Protein AF-A0AA38BSB8-F1 (afdb_monomer_lite)

Sequence (686 aa):
DFHLDKDTESAFSRFQSGINLLKQDKKLFKGLFYIAIKDVDTSDVEDLIQEFNDKISQICSKSQDNFILKMYGGKVEIAAMAPYNRSDYYRESLRELAETVEDRIDSCYDNGSTFLRDLKLIIAQIAAKDWTSIDSKRVAVIVDILRRNLMCGVHMGCLSANANEELQVFVNFDTQEEIPDFPVVVEDLSCDIKDSGLYLTPTNDSSISVTIRDVLSQIRSRLEMVLPRKGTNGEVWHSIFENLLEALSDRRHDRVQQWISSNTMDFRDNDEVQRLQLEANVVLGKVKQGLSVCGCKCSVCFWRCVLEKGHRDDHSCMGSHSCAESCSYCAQEREGLNICKDLAGHEGSHDCKEKNHTCRKTCHLFEMSSNCNELCSLRPEHPGQHKCNSPQHTCKTKCSLPSCNNPCAVPIESDHTKHQCHERYCPIRCTINGCSRTCGVKDHFHDWNPDAEHLCGNEHACPNECEMPGICEIFTELVRQTRVFQGQRGSFESGSMQSSDISPTMAKFSNHNSRLGCVYEAILRFIQARLRTVSDDSVSVVLFDDTATMAVEMGDMEEGVVDRLLQHYPCGGTTYSAGLDGAEKILMKGARHHTVDVKKPVVVFLSDGGNNGGGDPLYYVDKMKRQEPRMTLHTIMFGRDPTMHILVEMAKKGGGTFEQTLDEIQLARSFENLAESLKPKVAALM

Secondary structure (DSSP, 8-state):
--PPPHHHHHHHHHHHHHGGGS---TTS----EEEEE-S--TTTHHHHHHHHHHHHHHHHHT-TT-HHHHHHTT-EEEEEPPPTTSHHIIIIIHHHHHHHHHHH-----SSHHHHHHHHHHHHHHHHHT--S-HHHHHHHHHHHHHHHHHHHHHHHSSBPP-TT-PPBPPB-TTT-PBPP-PPEEETTEEE---STT---S-EE-SS-EE-HHHHHHHHHHHHHHHS---TTTHHHHHHHHHHHHHHHHHHHHHHHHHHHHHHSGGGTT-HHHHHHHHHHHHHHHHHHHHS-B--PBPSSSSSBP-SBTT--SPP---S-SB--SBPHHHHHHT---PBP-SBTT--S----SSSS-S--PBPTTTTTBTT--SB--SPTT-SS----S-SSPBB-SBPSSTT--PBP-SBTTS--SS---S--S--SBPSSTT--PBP--S-TTGGGSTT-----SS----SS--SSTT------PPPP---PEEETTEEE-PPPTT-SSS--SSGGGTT--SHHHHHHHHHHHHHHHHHTS----EEEEEEESSSEEEEEEEEES-TTHHHHHTT----S---HHHHHHHHHHHHHHHTT---SS-PPPEEEEEESS---SSS-HHHHHHHHHHH-TT-EEEEEEES--TTHHHHHHHHHHHTS-EEEE-SHHHHHHHHHHHHHHTS-------

Organism: Taxus chinensis (NCBI:txid29808)

Structure (mmCIF, N/CA/C/O backbone):
data_AF-A0AA38BSB8-F1
#
_entry.id   AF-A0AA38BSB8-F1
#
loop_
_atom_site.group_PDB
_atom_site.id
_atom_site.type_symbol
_atom_site.label_atom_id
_atom_site.label_alt_id
_atom_site.label_comp_id
_atom_site.label_asym_id
_atom_site.label_entity_id
_atom_site.label_seq_id
_atom_site.pdbx_PDB_ins_code
_atom_site.Cartn_x
_atom_site.Cartn_y
_atom_site.Cartn_z
_atom_site.occupancy
_atom_site.B_iso_or_equiv
_atom_site.auth_seq_id
_atom_site.auth_comp_id
_atom_site.auth_asym_id
_atom_site.auth_atom_id
_atom_site.pdbx_PDB_model_num
ATOM 1 N N . ASP A 1 1 ? -23.434 -7.530 61.479 1.00 38.84 1 ASP A N 1
ATOM 2 C CA . ASP A 1 1 ? -23.863 -6.737 60.315 1.00 38.84 1 ASP A CA 1
ATOM 3 C C . ASP A 1 1 ? -22.742 -5.828 59.865 1.00 38.84 1 ASP A C 1
ATOM 5 O O . ASP A 1 1 ? -22.549 -4.761 60.426 1.00 38.84 1 ASP A O 1
ATOM 9 N N . PHE A 1 2 ? -21.944 -6.306 58.914 1.00 45.25 2 PHE A N 1
ATOM 10 C CA . PHE A 1 2 ? -20.792 -5.578 58.385 1.00 45.25 2 PHE A CA 1
ATOM 11 C C . PHE A 1 2 ? -21.169 -4.993 57.026 1.00 45.25 2 PHE A C 1
ATOM 13 O O . PHE A 1 2 ? -20.999 -5.642 55.998 1.00 45.25 2 PHE A O 1
ATOM 20 N N . HIS A 1 3 ? -21.737 -3.788 57.037 1.00 52.62 3 HIS A N 1
ATOM 21 C CA . HIS A 1 3 ? -22.022 -3.022 55.826 1.00 52.62 3 HIS A CA 1
ATOM 22 C C . HIS A 1 3 ? -20.972 -1.923 55.672 1.00 52.62 3 HIS A C 1
ATOM 24 O O . HIS A 1 3 ? -20.710 -1.172 56.612 1.00 52.62 3 HIS A O 1
ATOM 30 N N . LEU A 1 4 ? -20.370 -1.834 54.485 1.00 63.47 4 LEU A N 1
ATOM 31 C CA . LEU A 1 4 ? -19.742 -0.590 54.052 1.00 63.47 4 LEU A CA 1
ATOM 32 C C . LEU A 1 4 ? -20.839 0.480 53.997 1.00 63.47 4 LEU A C 1
ATOM 34 O O . LEU A 1 4 ? -22.018 0.162 53.811 1.00 63.47 4 LEU A O 1
ATOM 38 N N . ASP A 1 5 ? -20.485 1.748 54.187 1.00 73.12 5 ASP A N 1
ATOM 39 C CA . ASP A 1 5 ? -21.481 2.793 53.998 1.00 73.12 5 ASP A CA 1
ATOM 40 C C . ASP A 1 5 ? -22.000 2.754 52.544 1.00 73.12 5 ASP A C 1
ATOM 42 O O . ASP A 1 5 ? -21.312 2.320 51.610 1.00 73.12 5 ASP A O 1
ATOM 46 N N . LYS A 1 6 ? -23.247 3.193 52.352 1.00 74.25 6 LYS A N 1
ATOM 47 C CA . LYS A 1 6 ? -23.920 3.120 51.048 1.00 74.25 6 LYS A CA 1
ATOM 48 C C . LYS A 1 6 ? -23.171 3.859 49.939 1.00 74.25 6 LYS A C 1
ATOM 50 O O . LYS A 1 6 ? -23.316 3.474 48.776 1.00 74.25 6 LYS A O 1
ATOM 55 N N . ASP A 1 7 ? -22.409 4.900 50.261 1.00 76.25 7 ASP A N 1
ATOM 56 C CA . ASP A 1 7 ? -21.682 5.676 49.261 1.00 76.25 7 ASP A CA 1
ATOM 57 C C . ASP A 1 7 ? -20.455 4.904 48.772 1.00 76.25 7 ASP A C 1
ATOM 59 O O . ASP A 1 7 ? -20.228 4.835 47.559 1.00 76.25 7 ASP A O 1
ATOM 63 N N . THR A 1 8 ? -19.736 4.229 49.673 1.00 73.88 8 THR A N 1
ATOM 64 C CA . THR A 1 8 ? -18.631 3.330 49.303 1.00 73.88 8 THR A CA 1
ATOM 65 C C . THR A 1 8 ? -19.121 2.143 48.466 1.00 73.88 8 THR A C 1
ATOM 67 O O . THR A 1 8 ? -18.547 1.852 47.412 1.00 73.88 8 THR A O 1
ATOM 70 N N . GLU A 1 9 ? -20.229 1.497 48.852 1.00 74.44 9 GLU A N 1
ATOM 71 C CA . GLU A 1 9 ? -20.826 0.409 48.055 1.00 74.44 9 GLU A CA 1
ATOM 72 C C . GLU A 1 9 ? -21.272 0.893 46.663 1.00 74.44 9 GLU A C 1
ATOM 74 O O . GLU A 1 9 ? -21.042 0.223 45.649 1.00 74.44 9 GLU A O 1
ATOM 79 N N . SER A 1 10 ? -21.867 2.087 46.592 1.00 76.88 10 SER A N 1
ATOM 80 C CA . SER A 1 10 ? -22.278 2.731 45.341 1.00 76.88 10 SER A CA 1
ATOM 81 C C . SER A 1 10 ? -21.080 3.049 44.439 1.00 76.88 10 SER A C 1
ATOM 83 O O . SER A 1 10 ? -21.132 2.788 43.233 1.00 76.88 10 SER A O 1
ATOM 85 N N . ALA A 1 11 ? -19.978 3.555 44.999 1.00 80.62 11 ALA A N 1
ATOM 86 C CA . ALA A 1 11 ? -18.750 3.830 44.257 1.00 80.62 11 ALA A CA 1
ATOM 87 C C . ALA A 1 11 ? -18.146 2.548 43.663 1.00 80.62 11 ALA A C 1
ATOM 89 O O . ALA A 1 11 ? -17.854 2.501 42.466 1.00 80.62 11 ALA A O 1
ATOM 90 N N . PHE A 1 12 ? -18.038 1.482 44.458 1.00 80.06 12 PHE A N 1
ATOM 91 C CA . PHE A 1 12 ? -17.513 0.199 43.985 1.00 80.06 12 PHE A CA 1
ATOM 92 C C . PHE A 1 12 ? -18.409 -0.431 42.916 1.00 80.06 12 PHE A C 1
ATOM 94 O O . PHE A 1 12 ? -17.906 -0.947 41.918 1.00 80.06 12 PHE A O 1
ATOM 101 N N . SER A 1 13 ? -19.731 -0.314 43.055 1.00 77.75 13 SER A N 1
ATOM 102 C CA . SER A 1 13 ? -20.685 -0.748 42.029 1.00 77.75 13 SER A CA 1
ATOM 103 C C . SER A 1 13 ? -20.506 0.011 40.704 1.00 77.75 13 SER A C 1
ATOM 105 O O . SER A 1 13 ? -20.558 -0.588 39.623 1.00 77.75 13 SER A O 1
ATOM 107 N N . ARG A 1 14 ? -20.210 1.319 40.758 1.00 81.88 14 ARG A N 1
ATOM 108 C CA . ARG A 1 14 ? -19.892 2.121 39.563 1.00 81.88 14 ARG A CA 1
ATOM 109 C C . ARG A 1 14 ? -18.581 1.690 38.912 1.00 81.88 14 ARG A C 1
ATOM 111 O O . ARG A 1 14 ? -18.561 1.537 37.693 1.00 81.88 14 ARG A O 1
ATOM 118 N N . PHE A 1 15 ? -17.521 1.454 39.691 1.00 81.31 15 PHE A N 1
ATOM 119 C CA . PHE A 1 15 ? -16.259 0.931 39.154 1.00 81.31 15 PHE A CA 1
ATOM 120 C C . PHE A 1 15 ? -16.465 -0.421 38.483 1.00 81.31 15 PHE A C 1
ATOM 122 O O . PHE A 1 15 ? -16.069 -0.595 37.333 1.00 81.31 15 PHE A O 1
ATOM 129 N N . GLN A 1 16 ? -17.177 -1.332 39.147 1.00 81.50 16 GLN A N 1
ATOM 130 C CA . GLN A 1 16 ? -17.494 -2.651 38.612 1.00 81.50 16 GLN A CA 1
ATOM 131 C C . GLN A 1 16 ? -18.301 -2.574 37.307 1.00 81.50 16 GLN A C 1
ATOM 133 O O . GLN A 1 16 ? -18.029 -3.318 36.367 1.00 81.50 16 GLN A O 1
ATOM 138 N N . SER A 1 17 ? -19.255 -1.643 37.220 1.00 78.25 17 SER A N 1
ATOM 139 C CA . SER A 1 17 ? -20.034 -1.398 35.998 1.00 78.25 17 SER A CA 1
ATOM 140 C C . SER A 1 17 ? -19.182 -0.817 34.861 1.00 78.25 17 SER A C 1
ATOM 142 O O . SER A 1 17 ? -19.478 -1.045 33.689 1.00 78.25 17 SER A O 1
ATOM 144 N N . GLY A 1 18 ? -18.126 -0.070 35.197 1.00 76.06 18 GLY A N 1
ATOM 145 C CA . GLY A 1 18 ? -17.244 0.605 34.246 1.00 76.06 18 GLY A CA 1
ATOM 146 C C . GLY A 1 18 ? -16.192 -0.288 33.584 1.00 76.06 18 GLY A C 1
ATOM 147 O O . GLY A 1 18 ? -15.739 0.049 32.493 1.00 76.06 18 GLY A O 1
ATOM 148 N N . ILE A 1 19 ? -15.836 -1.433 34.181 1.00 77.31 19 ILE A N 1
ATOM 149 C CA . ILE A 1 19 ? -14.776 -2.333 33.676 1.00 77.31 19 ILE A CA 1
ATOM 150 C C . ILE A 1 19 ? -14.993 -2.715 32.207 1.00 77.31 19 ILE A C 1
ATOM 152 O O . ILE A 1 19 ? -14.053 -2.744 31.421 1.00 77.31 19 ILE A O 1
ATOM 156 N N . ASN A 1 20 ? -16.241 -2.991 31.822 1.00 72.00 20 ASN A N 1
ATOM 157 C CA . ASN A 1 20 ? -16.570 -3.496 30.488 1.00 72.00 20 ASN A CA 1
ATOM 158 C C . ASN A 1 20 ? -16.574 -2.413 29.397 1.00 72.00 20 ASN A C 1
ATOM 160 O O . ASN A 1 20 ? -16.720 -2.739 28.218 1.00 72.00 20 ASN A O 1
ATOM 164 N N . LEU A 1 21 ? -16.443 -1.136 29.772 1.00 71.88 21 LEU A N 1
ATOM 165 C CA . LEU A 1 21 ? -16.483 -0.018 28.829 1.00 71.88 21 LEU A CA 1
ATOM 166 C C . LEU A 1 21 ? -15.171 0.131 28.050 1.00 71.88 21 LEU A C 1
ATOM 168 O O . LEU A 1 21 ? -15.193 0.554 26.898 1.00 71.88 21 LEU A O 1
ATOM 172 N N . LEU A 1 22 ? -14.035 -0.244 28.643 1.00 63.03 22 LEU A N 1
ATOM 173 C CA . LEU A 1 22 ? -12.718 -0.128 28.016 1.00 63.03 22 LEU A CA 1
ATOM 174 C C . LEU A 1 22 ? -12.172 -1.530 27.749 1.00 63.03 22 LEU A C 1
ATOM 176 O O . LEU A 1 22 ? -11.694 -2.231 28.638 1.00 63.03 22 LEU A O 1
ATOM 180 N N . LYS A 1 23 ? -12.340 -1.968 26.499 1.00 64.25 23 LYS A N 1
ATOM 181 C CA . LYS A 1 23 ? -12.065 -3.341 26.070 1.00 64.25 23 LYS A CA 1
ATOM 182 C C . LYS A 1 23 ? -10.562 -3.618 25.980 1.00 64.25 23 LYS A C 1
ATOM 184 O O . LYS A 1 23 ? -9.832 -2.830 25.395 1.00 64.25 23 LYS A O 1
ATOM 189 N N . GLN A 1 24 ? -10.173 -4.781 26.515 1.00 62.31 24 GLN A N 1
ATOM 190 C CA . GLN A 1 24 ? -8.937 -5.550 26.288 1.00 62.31 24 GLN A CA 1
ATOM 191 C C . GLN A 1 24 ? -7.739 -4.781 25.702 1.00 62.31 24 GLN A C 1
ATOM 193 O O . GLN A 1 24 ? -7.426 -4.918 24.526 1.00 62.31 24 GLN A O 1
ATOM 198 N N . ASP A 1 25 ? -7.001 -4.087 26.567 1.00 71.25 25 ASP A N 1
ATOM 199 C CA . ASP A 1 25 ? -5.631 -3.654 26.291 1.00 71.25 25 ASP A CA 1
ATOM 200 C C . ASP A 1 25 ? -4.770 -3.895 27.536 1.00 71.25 25 ASP A C 1
ATOM 202 O O . ASP A 1 25 ? -5.126 -3.496 28.646 1.00 71.25 25 ASP A O 1
ATOM 206 N N . LYS A 1 26 ? -3.633 -4.572 27.355 1.00 71.25 26 LYS A N 1
ATOM 207 C CA . LYS A 1 26 ? -2.705 -4.922 28.439 1.00 71.25 26 LYS A CA 1
ATOM 208 C C . LYS A 1 26 ? -1.971 -3.709 29.025 1.00 71.25 26 LYS A C 1
ATOM 210 O O . LYS A 1 26 ? -1.449 -3.838 30.131 1.00 71.25 26 LYS A O 1
ATOM 215 N N . LYS A 1 27 ? -1.909 -2.579 28.312 1.00 75.56 27 LYS A N 1
ATOM 216 C CA . LYS A 1 27 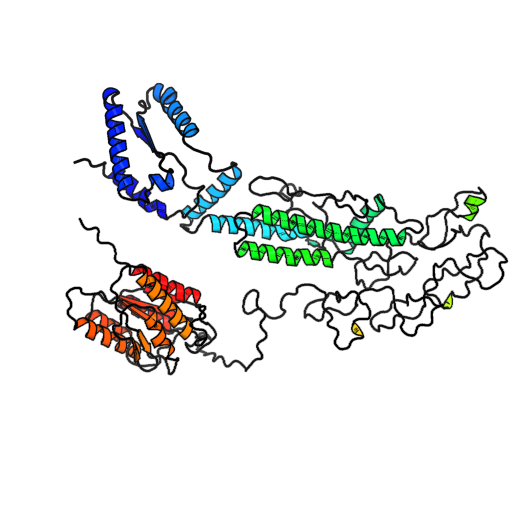? -1.247 -1.331 28.731 1.00 75.56 27 LYS A CA 1
ATOM 217 C C . LYS A 1 27 ? -2.174 -0.402 29.522 1.00 75.56 27 LYS A C 1
ATOM 219 O O . LYS A 1 27 ? -1.700 0.526 30.177 1.00 75.56 27 LYS A O 1
ATOM 224 N N . LEU A 1 28 ? -3.488 -0.627 29.465 1.00 75.56 28 LEU A N 1
ATOM 225 C CA . LEU A 1 28 ? -4.476 0.203 30.152 1.00 75.56 28 LEU A CA 1
ATOM 226 C C . LEU A 1 28 ? -4.772 -0.326 31.554 1.00 75.56 28 LEU A C 1
ATOM 228 O O . LEU A 1 28 ? -4.794 -1.530 31.781 1.00 75.56 28 LEU A O 1
ATOM 232 N N . PHE A 1 29 ? -5.032 0.603 32.478 1.00 74.44 29 PHE A N 1
ATOM 233 C CA . PHE A 1 29 ? -5.450 0.322 33.854 1.00 74.44 29 PHE A CA 1
ATOM 234 C C . PHE A 1 29 ? -4.563 -0.706 34.576 1.00 74.44 29 PHE A C 1
ATOM 236 O O . PHE A 1 29 ? -4.968 -1.813 34.927 1.00 74.44 29 PHE A O 1
ATOM 243 N N . LYS A 1 30 ? -3.314 -0.303 34.805 1.00 74.62 30 LYS A N 1
ATOM 244 C CA . LYS A 1 30 ? -2.296 -1.039 35.568 1.00 74.62 30 LYS A CA 1
ATOM 245 C C . LYS A 1 30 ? -1.870 -0.236 36.802 1.00 74.62 30 LYS A C 1
ATOM 247 O O . LYS A 1 30 ? -0.686 -0.056 37.059 1.00 74.62 30 LYS A O 1
ATOM 252 N N . GLY A 1 31 ? -2.847 0.332 37.507 1.00 82.06 31 GLY A N 1
ATOM 253 C CA . GLY A 1 31 ? -2.593 1.214 38.649 1.00 82.06 31 GLY A CA 1
ATOM 254 C C . GLY A 1 31 ? -2.426 0.474 39.977 1.00 82.06 31 GLY A C 1
ATOM 255 O O . GLY A 1 31 ? -2.468 -0.751 40.037 1.00 82.06 31 GLY A O 1
ATOM 256 N N . LEU A 1 32 ? -2.325 1.250 41.056 1.00 88.00 32 LEU A N 1
ATOM 257 C CA . LEU A 1 32 ? -2.450 0.788 42.439 1.00 88.00 32 LEU A CA 1
ATOM 258 C C . LEU A 1 32 ? -3.790 1.263 43.014 1.00 88.00 32 LEU A C 1
ATOM 260 O O . LEU A 1 32 ? -4.107 2.452 42.928 1.00 88.00 32 LEU A O 1
ATOM 264 N N . PHE A 1 33 ? -4.574 0.355 43.600 1.00 89.25 33 PHE A N 1
ATOM 265 C CA . PHE A 1 33 ? -5.762 0.739 44.360 1.00 89.25 33 PHE A CA 1
ATOM 266 C C . PHE A 1 33 ? -5.347 1.095 45.791 1.00 89.25 33 PHE A C 1
ATOM 268 O O . PHE A 1 33 ? -5.198 0.214 46.635 1.00 89.25 33 PHE A O 1
ATOM 275 N N . TYR A 1 34 ? -5.101 2.383 46.032 1.00 89.25 34 TYR A N 1
ATOM 276 C CA . TYR A 1 34 ? -4.612 2.895 47.313 1.00 89.25 34 TYR A CA 1
ATOM 277 C C . TYR A 1 34 ? -5.757 3.457 48.162 1.00 89.25 34 TYR A C 1
ATOM 279 O O . TYR A 1 34 ? -6.477 4.358 47.719 1.00 89.25 34 TYR A O 1
ATOM 287 N N . ILE A 1 35 ? -5.901 2.969 49.393 1.00 87.50 35 ILE A N 1
ATOM 288 C CA . ILE A 1 35 ? -6.849 3.489 50.382 1.00 87.50 35 ILE A CA 1
ATOM 289 C C . ILE A 1 35 ? -6.076 4.226 51.473 1.00 87.50 35 ILE A C 1
ATOM 291 O O . ILE A 1 35 ? -5.343 3.628 52.255 1.00 87.50 35 ILE A O 1
ATOM 295 N N . ALA A 1 36 ? -6.288 5.539 51.533 1.00 86.75 36 ALA A N 1
ATOM 296 C CA . ALA A 1 36 ? -5.782 6.394 52.596 1.00 86.75 36 ALA A CA 1
ATOM 297 C C . ALA A 1 36 ? -6.822 6.507 53.715 1.00 86.75 36 ALA A C 1
ATOM 299 O O . ALA A 1 36 ? -7.858 7.154 53.529 1.00 86.75 36 ALA A O 1
ATOM 300 N N . ILE A 1 37 ? -6.539 5.924 54.877 1.00 84.25 37 ILE A N 1
ATOM 301 C CA . ILE A 1 37 ? -7.391 6.069 56.056 1.00 84.25 37 ILE A CA 1
ATOM 302 C C . ILE A 1 37 ? -6.935 7.304 56.838 1.00 84.25 37 ILE A C 1
ATOM 304 O O . ILE A 1 37 ? -5.742 7.491 57.069 1.00 84.25 37 ILE A O 1
ATOM 308 N N . LYS A 1 38 ? -7.877 8.170 57.217 1.00 80.31 38 LYS A N 1
ATOM 309 C CA . LYS A 1 38 ? -7.608 9.420 57.941 1.00 80.31 38 LYS A CA 1
ATOM 310 C C . LYS A 1 38 ? -8.164 9.349 59.356 1.00 80.31 38 LYS A C 1
ATOM 312 O O . LYS A 1 38 ? -9.151 8.656 59.581 1.00 80.31 38 LYS A O 1
ATOM 317 N N . ASP A 1 39 ? -7.559 10.124 60.254 1.00 75.56 39 ASP A N 1
ATOM 318 C CA . ASP A 1 39 ? -8.057 10.378 61.612 1.00 75.56 39 ASP A CA 1
ATOM 319 C C . ASP A 1 39 ? -8.278 9.098 62.444 1.00 75.56 39 ASP A C 1
ATOM 321 O O . ASP A 1 39 ? -9.297 8.946 63.114 1.00 75.56 39 ASP A O 1
ATOM 325 N N . VAL A 1 40 ? -7.308 8.178 62.395 1.00 75.19 40 VAL A N 1
ATOM 326 C CA . VAL A 1 40 ? -7.317 6.917 63.156 1.00 75.19 40 VAL A CA 1
ATOM 327 C C . VAL A 1 40 ? -6.338 7.011 64.321 1.00 75.19 40 VAL A C 1
ATOM 329 O O . VAL A 1 40 ? -5.201 7.457 64.145 1.00 75.19 40 VAL A O 1
ATOM 332 N N . ASP A 1 41 ? -6.767 6.578 65.504 1.00 74.62 41 ASP A N 1
ATOM 333 C CA . ASP A 1 41 ? -5.872 6.408 66.645 1.00 74.62 41 ASP A CA 1
ATOM 334 C C . ASP A 1 41 ? -4.858 5.294 66.360 1.00 74.62 41 ASP A C 1
ATOM 336 O O . ASP A 1 41 ? -5.196 4.238 65.833 1.00 74.62 41 ASP A O 1
ATOM 340 N N . THR A 1 42 ? -3.591 5.503 66.729 1.00 73.50 42 THR A N 1
ATOM 341 C CA . THR A 1 42 ? -2.496 4.565 66.407 1.00 73.50 42 THR A CA 1
ATOM 342 C C . THR A 1 42 ? -2.723 3.142 66.922 1.00 73.50 42 THR A C 1
ATOM 344 O O . THR A 1 42 ? -2.127 2.215 66.388 1.00 73.50 42 THR A O 1
ATOM 347 N N . SER A 1 43 ? -3.555 2.966 67.954 1.00 78.81 43 SER A N 1
ATOM 348 C CA . SER A 1 43 ? -3.922 1.652 68.493 1.00 78.81 43 SER A CA 1
ATOM 349 C C . SER A 1 43 ? -4.825 0.839 67.569 1.00 78.81 43 SER A C 1
ATOM 351 O O . SER A 1 43 ? -4.802 -0.382 67.654 1.00 78.81 43 SER A O 1
ATOM 353 N N . ASP A 1 44 ? -5.588 1.502 66.700 1.00 81.94 44 ASP A N 1
ATOM 354 C CA . ASP A 1 44 ? -6.684 0.882 65.947 1.00 81.94 44 ASP A CA 1
ATOM 355 C C . ASP A 1 44 ? -6.304 0.663 64.472 1.00 81.94 44 ASP A C 1
ATOM 357 O O . ASP A 1 44 ? -7.055 0.062 63.709 1.00 81.94 44 ASP A O 1
ATOM 361 N N . VAL A 1 45 ? -5.129 1.150 64.054 1.00 81.56 45 VAL A N 1
ATOM 362 C CA . VAL A 1 45 ? -4.666 1.134 62.658 1.00 81.56 45 VAL A CA 1
ATOM 363 C C . VAL A 1 45 ? -4.588 -0.284 62.093 1.00 81.56 45 VAL A C 1
ATOM 365 O O . VAL A 1 45 ? -5.098 -0.521 61.000 1.00 81.56 45 VAL A O 1
ATOM 368 N N . GLU A 1 46 ? -3.968 -1.222 62.813 1.00 84.06 46 GLU A N 1
ATOM 369 C CA . GLU A 1 46 ? -3.803 -2.603 62.334 1.00 84.06 46 GLU A CA 1
ATOM 370 C C . GLU A 1 46 ? -5.152 -3.315 62.188 1.00 84.06 46 GLU A C 1
ATOM 372 O O . GLU A 1 46 ? -5.420 -3.912 61.142 1.00 84.06 46 GLU A O 1
ATOM 377 N N . ASP A 1 47 ? -6.025 -3.182 63.190 1.00 84.69 47 ASP A N 1
ATOM 378 C CA . ASP A 1 47 ? -7.366 -3.771 63.177 1.00 84.69 47 ASP A CA 1
ATOM 379 C C . ASP A 1 47 ? -8.201 -3.220 62.012 1.00 84.69 47 ASP A C 1
ATOM 381 O O . ASP A 1 47 ? -8.871 -3.976 61.303 1.00 84.69 47 ASP A O 1
ATOM 385 N N . LEU A 1 48 ? -8.114 -1.911 61.752 1.00 83.38 48 LEU A N 1
ATOM 386 C CA . LEU A 1 48 ? -8.855 -1.272 60.668 1.00 83.38 48 LEU A CA 1
ATOM 387 C C . LEU A 1 48 ? -8.320 -1.677 59.287 1.00 83.38 48 LEU A C 1
ATOM 389 O O . LEU A 1 48 ? -9.101 -1.934 58.368 1.00 83.38 48 LEU A O 1
ATOM 393 N N . ILE A 1 49 ? -6.994 -1.762 59.127 1.00 84.81 49 ILE A N 1
ATOM 394 C CA . ILE A 1 49 ? -6.364 -2.259 57.895 1.00 84.81 49 ILE A CA 1
ATOM 395 C C . ILE A 1 49 ? -6.813 -3.698 57.625 1.00 84.81 49 ILE A C 1
ATOM 397 O O . ILE A 1 49 ? -7.191 -4.020 56.493 1.00 84.81 49 ILE A O 1
ATOM 401 N N . GLN A 1 50 ? -6.814 -4.555 58.649 1.00 85.19 50 GLN A N 1
ATOM 402 C CA . GLN A 1 50 ? -7.277 -5.935 58.521 1.00 85.19 50 GLN A CA 1
ATOM 403 C C . GLN A 1 50 ? -8.759 -5.989 58.126 1.00 85.19 50 GLN A C 1
ATOM 405 O O . GLN A 1 50 ? -9.119 -6.718 57.200 1.00 85.19 50 GLN A O 1
ATOM 410 N N . GLU A 1 51 ? -9.606 -5.157 58.737 1.00 84.69 51 GLU A N 1
ATOM 411 C CA . GLU A 1 51 ? -11.030 -5.077 58.407 1.00 84.69 51 GLU A CA 1
ATOM 412 C C . GLU A 1 51 ? -11.266 -4.693 56.934 1.00 84.69 51 GLU A C 1
ATOM 414 O O . GLU A 1 51 ? -12.092 -5.305 56.246 1.00 84.69 51 GLU A O 1
ATOM 419 N N . PHE A 1 52 ? -10.544 -3.696 56.411 1.00 84.88 52 PHE A N 1
ATOM 420 C CA . PHE A 1 52 ? -10.667 -3.320 55.001 1.00 84.88 52 PHE A CA 1
ATOM 421 C C . PHE A 1 52 ? -10.138 -4.407 54.057 1.00 84.88 52 PHE A C 1
ATOM 423 O O . PHE A 1 52 ? -10.756 -4.648 53.015 1.00 84.88 52 PHE A O 1
ATOM 430 N N . ASN A 1 53 ? -9.048 -5.092 54.413 1.00 86.25 53 ASN A N 1
ATOM 431 C CA . ASN A 1 53 ? -8.524 -6.214 53.631 1.00 86.25 53 ASN A CA 1
ATOM 432 C C . ASN A 1 53 ? -9.533 -7.365 53.529 1.00 86.25 53 ASN A C 1
ATOM 434 O O . ASN A 1 53 ? -9.762 -7.887 52.430 1.00 86.25 53 ASN A O 1
ATOM 438 N N . ASP A 1 54 ? -10.187 -7.722 54.635 1.00 84.25 54 ASP A N 1
ATOM 439 C CA . ASP A 1 54 ? -11.210 -8.770 54.661 1.00 84.25 54 ASP A CA 1
ATOM 440 C C . ASP A 1 54 ? -12.415 -8.382 53.788 1.00 84.25 54 ASP A C 1
ATOM 442 O O . ASP A 1 54 ? -12.890 -9.183 52.973 1.00 84.25 54 ASP A O 1
ATOM 446 N N . LYS A 1 55 ? -12.859 -7.118 53.868 1.00 80.12 55 LYS A N 1
ATOM 447 C CA . LYS A 1 55 ? -13.950 -6.584 53.032 1.00 80.12 55 LYS A CA 1
ATOM 448 C C . LYS A 1 55 ? -13.601 -6.598 51.545 1.00 80.12 55 LYS A C 1
ATOM 450 O O . LYS A 1 55 ? -14.413 -7.042 50.731 1.00 80.12 55 LYS A O 1
ATOM 455 N N . ILE A 1 56 ? -12.407 -6.142 51.171 1.00 82.06 56 ILE A N 1
ATOM 456 C CA . ILE A 1 56 ? -11.955 -6.155 49.773 1.00 82.06 56 ILE A CA 1
ATOM 457 C C . ILE A 1 56 ? -11.852 -7.589 49.259 1.00 82.06 56 ILE A C 1
ATOM 459 O O . ILE A 1 56 ? -12.348 -7.882 48.171 1.00 82.06 56 ILE A O 1
ATOM 463 N N . SER A 1 57 ? -11.292 -8.499 50.055 1.00 81.56 57 SER A N 1
ATOM 464 C CA . SER A 1 57 ? -11.189 -9.919 49.704 1.00 81.56 57 SER A CA 1
ATOM 465 C C . SER A 1 57 ? -12.565 -10.544 49.469 1.00 81.56 57 SER A C 1
ATOM 467 O O . SER A 1 57 ? -12.759 -11.279 48.498 1.00 81.56 57 SER A O 1
ATOM 469 N N . GLN A 1 58 ? -13.555 -10.193 50.294 1.00 79.44 58 GLN A N 1
ATOM 470 C CA . GLN A 1 58 ? -14.939 -10.630 50.120 1.00 79.44 58 GLN A CA 1
ATOM 471 C C . GLN A 1 58 ? -15.598 -10.046 48.859 1.00 79.44 58 GLN A C 1
ATOM 473 O O . GLN A 1 58 ? -16.452 -10.689 48.253 1.00 79.44 58 GLN A O 1
ATOM 478 N N . ILE A 1 59 ? -15.238 -8.832 48.443 1.00 73.69 59 ILE A N 1
ATOM 479 C CA . ILE A 1 59 ? -15.747 -8.232 47.201 1.00 73.69 59 ILE A CA 1
ATOM 480 C C . ILE A 1 59 ? -15.094 -8.894 45.986 1.00 73.69 59 ILE A C 1
ATOM 482 O O . ILE A 1 59 ? -15.789 -9.266 45.039 1.00 73.69 59 ILE A O 1
ATOM 486 N N . CYS A 1 60 ? -13.780 -9.103 46.036 1.00 75.06 60 CYS A N 1
ATOM 487 C CA . CYS A 1 60 ? -13.022 -9.780 44.991 1.00 75.06 60 CYS A CA 1
ATOM 488 C C . CYS A 1 60 ? -13.462 -11.237 44.795 1.00 75.06 60 CYS A C 1
ATOM 490 O O . CYS A 1 60 ? -13.429 -11.725 43.668 1.00 75.06 60 CYS A O 1
ATOM 492 N N . SER A 1 61 ? -13.915 -11.926 45.848 1.00 76.88 61 SER A N 1
ATOM 493 C CA . SER A 1 61 ? -14.385 -13.315 45.748 1.00 76.88 61 SER A CA 1
ATOM 494 C C . SER A 1 61 ? -15.753 -13.462 45.069 1.00 76.88 61 SER A C 1
ATOM 496 O O . SER A 1 61 ? -16.058 -14.534 44.548 1.00 76.88 61 SER A O 1
ATOM 498 N N . LYS A 1 62 ? -16.564 -12.395 45.006 1.00 73.62 62 LYS A N 1
ATOM 499 C CA . LYS A 1 62 ? -17.893 -12.416 44.363 1.00 73.62 62 LYS A CA 1
ATOM 500 C C . LYS A 1 62 ? -17.837 -12.471 42.834 1.00 73.62 62 LYS A C 1
ATOM 502 O O . LYS A 1 62 ? -18.824 -12.854 42.213 1.00 73.62 62 LYS A O 1
ATOM 507 N N . SER A 1 63 ? -16.725 -12.066 42.219 1.00 72.31 63 SER A N 1
ATOM 508 C CA . SER A 1 63 ? -16.560 -12.069 40.763 1.00 72.31 63 SER A CA 1
ATOM 509 C C . SER A 1 63 ? -15.104 -12.300 40.379 1.00 72.31 63 SER A C 1
ATOM 511 O O . SER A 1 63 ? -14.214 -11.571 40.819 1.00 72.31 63 SER A O 1
ATOM 513 N N . GLN A 1 64 ? -14.871 -13.260 39.479 1.00 69.25 64 GLN A N 1
ATOM 514 C CA . GLN A 1 64 ? -13.554 -13.451 38.860 1.00 69.25 64 GLN A CA 1
ATOM 515 C C . GLN A 1 64 ? -13.152 -12.282 37.943 1.00 69.25 64 GLN A C 1
ATOM 517 O O . GLN A 1 64 ? -11.974 -12.124 37.639 1.00 69.25 64 GLN A O 1
ATOM 522 N N . ASP A 1 65 ? -14.108 -11.433 37.554 1.00 75.38 65 ASP A N 1
ATOM 523 C CA . ASP A 1 65 ? -13.916 -10.273 36.680 1.00 75.38 65 ASP A CA 1
ATOM 524 C C . ASP A 1 65 ? -14.139 -8.963 37.466 1.00 75.38 65 ASP A C 1
ATOM 526 O O . ASP A 1 65 ? -14.976 -8.128 37.121 1.00 75.38 65 ASP A O 1
ATOM 530 N N . ASN A 1 66 ? -13.454 -8.809 38.605 1.00 84.19 66 ASN A N 1
ATOM 531 C CA . ASN A 1 66 ? -13.596 -7.631 39.469 1.00 84.19 66 ASN A CA 1
ATOM 532 C C . ASN A 1 66 ? -12.681 -6.458 39.059 1.00 84.19 66 ASN A C 1
ATOM 534 O O . ASN A 1 66 ? -11.644 -6.641 38.412 1.00 84.19 66 ASN A O 1
ATOM 538 N N . PHE A 1 67 ? -13.067 -5.237 39.450 1.00 84.75 67 PHE A N 1
ATOM 539 C CA . PHE A 1 67 ? -12.372 -4.011 39.030 1.00 84.75 67 PHE A CA 1
ATOM 540 C C . PHE A 1 67 ? -10.947 -3.920 39.584 1.00 84.75 67 PHE A C 1
ATOM 542 O O . PHE A 1 67 ? -10.084 -3.338 38.937 1.00 84.75 67 PHE A O 1
ATOM 549 N N . ILE A 1 68 ? -10.672 -4.537 40.735 1.00 86.81 68 ILE A N 1
ATOM 550 C CA . ILE A 1 68 ? -9.343 -4.552 41.356 1.00 86.81 68 ILE A CA 1
ATOM 551 C C . ILE A 1 68 ? -8.365 -5.366 40.503 1.00 86.81 68 ILE A C 1
ATOM 553 O O . ILE A 1 68 ? -7.275 -4.898 40.171 1.00 86.81 68 ILE A O 1
ATOM 557 N N . LEU A 1 69 ? -8.773 -6.557 40.066 1.00 83.19 69 LEU A N 1
ATOM 558 C CA . LEU A 1 69 ? -7.973 -7.385 39.166 1.00 83.19 69 LEU A CA 1
ATOM 559 C C . LEU A 1 69 ? -7.807 -6.731 37.790 1.00 83.19 69 LEU A C 1
ATOM 561 O O . LEU A 1 69 ? -6.702 -6.717 37.250 1.00 83.19 69 LEU A O 1
ATOM 565 N N . LYS A 1 70 ? -8.882 -6.169 37.228 1.00 80.38 70 LYS A N 1
ATOM 566 C CA . LYS A 1 70 ? -8.870 -5.623 35.863 1.00 80.38 70 LYS A CA 1
ATOM 567 C C . LYS A 1 70 ? -8.196 -4.268 35.732 1.00 80.38 70 LYS A C 1
ATOM 569 O O . LYS A 1 70 ? -7.525 -4.055 34.731 1.00 80.38 70 LYS A O 1
ATOM 574 N N . MET A 1 71 ? -8.392 -3.371 36.699 1.00 81.94 71 MET A N 1
ATOM 575 C CA . MET A 1 71 ? -7.926 -1.984 36.605 1.00 81.94 71 MET A CA 1
ATOM 576 C C . MET A 1 71 ? -6.656 -1.680 37.406 1.00 81.94 71 MET A C 1
ATOM 578 O O . MET A 1 71 ? -6.010 -0.649 37.201 1.00 81.94 71 MET A O 1
ATOM 582 N N . TYR A 1 72 ? -6.320 -2.554 38.350 1.00 85.06 72 TYR A N 1
ATOM 583 C CA . TYR A 1 72 ? -5.188 -2.368 39.254 1.00 85.06 72 TYR A CA 1
ATOM 584 C C . TYR A 1 72 ? -4.285 -3.609 39.302 1.00 85.06 72 TYR A C 1
ATOM 586 O O . TYR A 1 72 ? -3.377 -3.701 40.119 1.00 85.06 72 TYR A O 1
ATOM 594 N N . GLY A 1 73 ? -4.525 -4.607 38.441 1.00 82.19 73 GLY A N 1
ATOM 595 C CA . GLY A 1 73 ? -3.722 -5.832 38.385 1.00 82.19 73 GLY A CA 1
ATOM 596 C C . GLY A 1 73 ? -3.715 -6.637 39.689 1.00 82.19 73 GLY A C 1
ATOM 597 O O . GLY A 1 73 ? -2.764 -7.373 39.933 1.00 82.19 73 GLY A O 1
ATOM 598 N N . GLY A 1 74 ? -4.727 -6.463 40.548 1.00 83.44 74 GLY A N 1
ATOM 599 C CA . GLY A 1 74 ? -4.771 -7.064 41.885 1.00 83.44 74 GLY A CA 1
ATOM 600 C C . GLY A 1 74 ? -3.969 -6.313 42.953 1.00 83.44 74 GLY A C 1
ATOM 601 O O . GLY A 1 74 ? -3.929 -6.757 44.098 1.00 83.44 74 GLY A O 1
ATOM 602 N N . LYS A 1 75 ? -3.331 -5.187 42.611 1.00 87.56 75 LYS A N 1
ATOM 603 C CA . LYS A 1 75 ? -2.505 -4.398 43.528 1.00 87.56 75 LYS A CA 1
ATOM 604 C C . LYS A 1 75 ? -3.402 -3.502 44.388 1.00 87.56 75 LYS A C 1
ATOM 606 O O . LYS A 1 75 ? -4.006 -2.552 43.889 1.00 87.56 75 LYS A O 1
ATOM 611 N N . VAL A 1 76 ? -3.472 -3.806 45.682 1.00 89.25 76 VAL A N 1
ATOM 612 C CA . VAL A 1 76 ? -4.179 -3.019 46.704 1.00 89.25 76 VAL A CA 1
ATOM 613 C C . VAL A 1 76 ? -3.188 -2.620 47.790 1.00 89.25 76 VAL A C 1
ATOM 615 O O . VAL A 1 76 ? -2.378 -3.454 48.196 1.00 89.25 76 VAL A O 1
ATOM 618 N N . GLU A 1 77 ? -3.250 -1.368 48.236 1.00 90.00 77 GLU A N 1
ATOM 619 C CA . GLU A 1 77 ? -2.514 -0.850 49.396 1.00 90.00 77 GLU A CA 1
ATOM 620 C C . GLU A 1 77 ? -3.477 -0.100 50.315 1.00 90.00 77 GLU A C 1
ATOM 622 O O . GLU A 1 77 ? -4.344 0.640 49.840 1.00 90.00 77 GLU A O 1
ATOM 627 N N . ILE A 1 78 ? -3.326 -0.283 51.623 1.00 89.06 78 ILE A N 1
ATOM 628 C CA . ILE A 1 78 ? -4.147 0.386 52.630 1.00 89.06 78 ILE A CA 1
ATOM 629 C C . ILE A 1 78 ? -3.201 0.949 53.678 1.00 89.06 78 ILE A C 1
ATOM 631 O O . ILE A 1 78 ? -2.506 0.193 54.349 1.00 89.06 78 ILE A O 1
ATOM 635 N N . ALA A 1 79 ? -3.207 2.267 53.838 1.00 87.38 79 ALA A N 1
ATOM 636 C CA . ALA A 1 79 ? -2.321 2.945 54.771 1.00 87.38 79 ALA A CA 1
ATOM 637 C C . ALA A 1 79 ? -3.082 3.981 55.598 1.00 87.38 79 ALA A C 1
ATOM 639 O O . ALA A 1 79 ? -3.925 4.725 55.082 1.00 87.38 79 ALA A O 1
ATOM 640 N N . ALA A 1 80 ? -2.751 4.060 56.886 1.00 86.62 80 ALA A N 1
ATOM 641 C CA . ALA A 1 80 ? -3.194 5.147 57.746 1.00 86.62 80 ALA A CA 1
ATOM 642 C C . ALA A 1 80 ? -2.305 6.373 57.508 1.00 86.62 80 ALA A C 1
ATOM 644 O O . ALA A 1 80 ? -1.100 6.340 57.741 1.00 86.62 80 ALA A O 1
ATOM 645 N N . MET A 1 81 ? -2.900 7.464 57.033 1.00 86.62 81 MET A N 1
ATOM 646 C CA . MET A 1 81 ? -2.190 8.721 56.823 1.00 86.62 81 MET A CA 1
ATOM 647 C C . MET A 1 81 ? -2.343 9.625 58.038 1.00 86.62 81 MET A C 1
ATOM 649 O O . MET A 1 81 ? -3.421 9.726 58.631 1.00 86.62 81 MET A O 1
ATOM 653 N N . ALA A 1 82 ? -1.275 10.348 58.366 1.00 83.31 82 ALA A N 1
ATOM 654 C CA . ALA A 1 82 ? -1.346 11.354 59.412 1.00 83.31 82 ALA A CA 1
ATOM 655 C C . ALA A 1 82 ? -2.371 12.463 59.062 1.00 83.31 82 ALA A C 1
ATOM 657 O O . ALA A 1 82 ? -2.629 12.737 57.888 1.00 83.31 82 ALA A O 1
ATOM 658 N N . PRO A 1 83 ? -2.959 13.144 60.057 1.00 82.56 83 PRO A N 1
ATOM 659 C CA . PRO A 1 83 ? -3.832 14.289 59.820 1.00 82.56 83 PRO A CA 1
ATOM 660 C C . PRO A 1 83 ? -3.182 15.384 58.957 1.00 82.56 83 PRO A C 1
ATOM 662 O O . PRO A 1 83 ? -2.036 15.773 59.172 1.00 82.56 83 PRO A O 1
ATOM 665 N N . TYR A 1 84 ? -3.947 15.949 58.017 1.00 81.62 84 TYR A N 1
ATOM 666 C CA . TYR A 1 84 ? -3.466 16.918 57.010 1.00 81.62 84 TYR A CA 1
ATOM 667 C C . TYR A 1 84 ? -2.867 18.211 57.601 1.00 81.62 84 TYR A C 1
ATOM 669 O O . TYR A 1 84 ? -2.150 18.955 56.929 1.00 81.62 84 TYR A O 1
ATOM 677 N N . ASN A 1 85 ? -3.196 18.517 58.857 1.00 83.44 85 ASN A N 1
ATOM 678 C CA . ASN A 1 85 ? -2.696 19.673 59.600 1.00 83.44 85 ASN A CA 1
ATOM 679 C C . ASN A 1 85 ? -1.364 19.408 60.328 1.00 83.44 85 ASN A C 1
ATOM 681 O O . ASN A 1 85 ? -0.814 20.337 60.922 1.00 83.44 85 ASN A O 1
ATOM 685 N N . ARG A 1 86 ? -0.842 18.178 60.299 1.00 85.00 86 ARG A N 1
ATOM 686 C CA . ARG A 1 86 ? 0.440 17.813 60.904 1.00 85.00 86 ARG A CA 1
ATOM 687 C C . ARG A 1 86 ? 1.545 17.708 59.848 1.00 85.00 86 ARG A C 1
ATOM 689 O O . ARG A 1 86 ? 1.304 17.470 58.668 1.00 85.00 86 ARG A O 1
ATOM 696 N N . SER A 1 87 ? 2.787 17.938 60.274 1.00 86.69 87 SER A N 1
ATOM 697 C CA . SER A 1 87 ? 3.957 17.953 59.384 1.00 86.69 87 SER A CA 1
ATOM 698 C C . SER A 1 87 ? 4.396 16.563 58.915 1.00 86.69 87 SER A C 1
ATOM 700 O O . SER A 1 87 ? 5.024 16.448 57.863 1.00 86.69 87 SER A O 1
ATOM 702 N N . ASP A 1 88 ? 4.062 15.523 59.673 1.00 85.69 88 ASP A N 1
ATOM 703 C CA . ASP A 1 88 ? 4.291 14.113 59.346 1.00 85.69 88 ASP A CA 1
ATOM 704 C C . ASP A 1 88 ? 3.471 13.645 58.136 1.00 85.69 88 ASP A C 1
ATOM 706 O O . ASP A 1 88 ? 3.991 12.860 57.350 1.00 85.69 88 ASP A O 1
ATOM 710 N N . TYR A 1 89 ? 2.277 14.200 57.890 1.00 86.25 89 TYR A N 1
ATOM 711 C CA . TYR A 1 89 ? 1.528 13.933 56.653 1.00 86.25 89 TYR A CA 1
ATOM 712 C C . TYR A 1 89 ? 2.366 14.249 55.407 1.00 86.25 89 TYR A C 1
ATOM 714 O O . TYR A 1 89 ? 2.490 13.430 54.498 1.00 86.25 89 TYR A O 1
ATOM 722 N N . TYR A 1 90 ? 2.986 15.432 55.377 1.00 86.25 90 TYR A N 1
ATOM 723 C CA . TYR A 1 90 ? 3.750 15.893 54.216 1.00 86.25 90 TYR A CA 1
ATOM 724 C C . TYR A 1 90 ? 5.142 15.267 54.111 1.00 86.25 90 TYR A C 1
ATOM 726 O O . TYR A 1 90 ? 5.696 15.224 53.016 1.00 86.25 90 TYR A O 1
ATOM 734 N N . ARG A 1 91 ? 5.735 14.848 55.236 1.00 88.69 91 ARG A N 1
ATOM 735 C CA . ARG A 1 91 ? 7.119 14.349 55.285 1.00 88.69 91 ARG A CA 1
ATOM 736 C C . ARG A 1 91 ? 7.238 12.835 55.238 1.00 88.69 91 ARG A C 1
ATOM 738 O O . ARG A 1 91 ? 8.148 12.340 54.582 1.00 88.69 91 ARG A O 1
ATOM 745 N N . GLU A 1 92 ? 6.359 12.137 55.945 1.00 88.06 92 GLU A N 1
ATOM 746 C CA . GLU A 1 92 ? 6.389 10.681 56.058 1.00 88.06 92 GLU A CA 1
ATOM 747 C C . GLU A 1 92 ? 5.289 10.078 55.181 1.00 88.06 92 GLU A C 1
ATOM 749 O O . GLU A 1 92 ? 5.615 9.413 54.206 1.00 88.06 92 GLU A O 1
ATOM 754 N N . SER A 1 93 ? 4.008 10.412 55.395 1.00 87.69 93 SER A N 1
ATOM 755 C CA . SER A 1 93 ? 2.909 9.739 54.674 1.00 87.69 93 SER A CA 1
ATOM 756 C C . SER A 1 93 ? 2.934 9.949 53.151 1.00 87.69 93 SER A C 1
ATOM 758 O O . SER A 1 93 ? 2.652 9.023 52.396 1.00 87.69 93 SER A O 1
ATOM 760 N N . LEU A 1 94 ? 3.273 11.151 52.662 1.00 88.50 94 LEU A N 1
ATOM 761 C CA . LEU A 1 94 ? 3.449 11.374 51.217 1.00 88.50 94 LEU A CA 1
ATOM 762 C C . LEU A 1 94 ? 4.713 10.703 50.660 1.00 88.50 94 LEU A C 1
ATOM 764 O O . LEU A 1 94 ? 4.715 10.325 49.489 1.00 88.50 94 LEU A O 1
ATOM 768 N N . ARG A 1 95 ? 5.769 10.562 51.473 1.00 90.00 95 ARG A N 1
ATOM 769 C CA . ARG A 1 95 ? 7.004 9.877 51.068 1.00 90.00 95 ARG A CA 1
ATOM 770 C C . ARG A 1 95 ? 6.754 8.378 50.929 1.00 90.00 95 ARG A C 1
ATOM 772 O O . ARG A 1 95 ? 7.060 7.827 49.883 1.00 90.00 95 ARG A O 1
ATOM 779 N N . GLU A 1 96 ? 6.106 7.768 51.917 1.00 89.31 96 GLU A N 1
ATOM 780 C CA . GLU A 1 96 ? 5.701 6.357 51.892 1.00 89.31 96 GLU A CA 1
ATOM 781 C C . GLU A 1 96 ? 4.769 6.052 50.710 1.00 89.31 96 GLU A C 1
ATOM 783 O O . GLU A 1 96 ? 4.934 5.037 50.035 1.00 89.31 96 GLU A O 1
ATOM 788 N N . LEU A 1 97 ? 3.823 6.949 50.398 1.00 89.81 97 LEU A N 1
ATOM 789 C CA . LEU A 1 97 ? 2.978 6.815 49.207 1.00 89.81 97 LEU A CA 1
ATOM 790 C C . LEU A 1 97 ? 3.805 6.844 47.912 1.00 89.81 97 LEU A C 1
ATOM 792 O O . LEU A 1 97 ? 3.547 6.045 47.013 1.00 89.81 97 LEU A O 1
ATOM 796 N N . ALA A 1 98 ? 4.770 7.762 47.799 1.00 89.75 98 ALA A N 1
ATOM 797 C CA . ALA A 1 98 ? 5.636 7.853 46.626 1.00 89.75 98 ALA A CA 1
ATOM 798 C C . ALA A 1 98 ? 6.495 6.589 46.466 1.00 89.75 98 ALA A C 1
ATOM 800 O O . ALA A 1 98 ? 6.480 5.992 45.393 1.00 89.75 98 ALA A O 1
ATOM 801 N N . GLU A 1 99 ? 7.138 6.135 47.546 1.00 91.56 99 GLU A N 1
ATOM 802 C CA . GLU A 1 99 ? 7.917 4.889 47.592 1.00 91.56 99 GLU A CA 1
ATOM 803 C C . GLU A 1 99 ? 7.045 3.684 47.197 1.00 91.56 99 GLU A C 1
ATOM 805 O O . GLU A 1 99 ? 7.419 2.895 46.335 1.00 91.56 99 GLU A O 1
ATOM 810 N N . THR A 1 100 ? 5.816 3.597 47.718 1.00 90.81 100 THR A N 1
ATOM 811 C CA . THR A 1 100 ? 4.864 2.533 47.354 1.00 90.81 100 THR A CA 1
ATOM 812 C C . THR A 1 100 ? 4.521 2.558 45.864 1.00 90.81 100 THR A C 1
ATOM 814 O O . THR A 1 100 ? 4.425 1.509 45.227 1.00 90.81 100 THR A O 1
ATOM 817 N N . VAL A 1 101 ? 4.282 3.741 45.294 1.00 88.44 101 VAL A N 1
ATOM 818 C CA . VAL A 1 101 ? 3.960 3.882 43.869 1.00 88.44 101 VAL A CA 1
ATOM 819 C C . VAL A 1 101 ? 5.153 3.474 43.004 1.00 88.44 101 VAL A C 1
ATOM 821 O O . VAL A 1 101 ? 4.955 2.733 42.042 1.00 88.44 101 VAL A O 1
ATOM 824 N N . GLU A 1 102 ? 6.362 3.910 43.356 1.00 88.75 102 GLU A N 1
ATOM 825 C CA . GLU A 1 102 ? 7.598 3.580 42.636 1.00 88.75 102 GLU A CA 1
ATOM 826 C C . GLU A 1 102 ? 7.932 2.082 42.711 1.00 88.75 102 GLU A C 1
ATOM 828 O O . GLU A 1 102 ? 8.271 1.486 41.689 1.00 88.75 102 GLU A O 1
ATOM 833 N N . ASP A 1 103 ? 7.755 1.453 43.875 1.00 89.19 103 ASP A N 1
ATOM 834 C CA . ASP A 1 103 ? 8.071 0.036 44.080 1.00 89.19 103 ASP A CA 1
ATOM 835 C C . ASP A 1 103 ? 7.005 -0.906 43.505 1.00 89.19 103 ASP A C 1
ATOM 837 O O . ASP A 1 103 ? 7.311 -2.010 43.044 1.00 89.19 103 ASP A O 1
ATOM 841 N N . ARG A 1 104 ? 5.723 -0.514 43.565 1.00 87.44 104 ARG A N 1
ATOM 842 C CA . ARG A 1 104 ? 4.609 -1.412 43.218 1.00 87.44 104 ARG A CA 1
ATOM 843 C C . ARG A 1 104 ? 4.058 -1.207 41.814 1.00 87.44 104 ARG A C 1
ATOM 845 O O . ARG A 1 104 ? 3.339 -2.097 41.350 1.00 87.44 104 ARG A O 1
ATOM 852 N N . ILE A 1 105 ? 4.318 -0.092 41.128 1.00 86.50 105 ILE A N 1
ATOM 853 C CA . ILE A 1 105 ? 3.750 0.183 39.797 1.00 86.50 105 ILE A CA 1
ATOM 854 C C . ILE A 1 105 ? 4.822 0.086 38.710 1.00 86.50 105 ILE A C 1
ATOM 856 O O . ILE A 1 105 ? 5.687 0.941 38.576 1.00 86.50 105 ILE A O 1
ATOM 860 N N . ASP A 1 106 ? 4.694 -0.932 37.860 1.00 82.75 106 ASP A N 1
ATOM 861 C CA . ASP A 1 106 ? 5.547 -1.105 36.686 1.00 82.75 106 ASP A CA 1
ATOM 862 C C . ASP A 1 106 ? 5.159 -0.119 35.574 1.00 82.75 106 ASP A C 1
ATOM 864 O O . ASP A 1 106 ? 3.970 0.071 35.280 1.00 82.75 106 ASP A O 1
ATOM 868 N N . SER A 1 107 ? 6.154 0.460 34.891 1.00 80.25 107 SER A N 1
ATOM 869 C CA . SER A 1 107 ? 5.878 1.266 33.700 1.00 80.25 107 SER A CA 1
ATOM 870 C C . SER A 1 107 ? 5.266 0.398 32.601 1.00 80.25 107 SER A C 1
ATOM 872 O O . SER A 1 107 ? 5.832 -0.612 32.189 1.00 80.25 107 SER A O 1
ATOM 874 N N . CYS A 1 108 ? 4.104 0.815 32.102 1.00 78.81 108 CYS A N 1
ATOM 875 C CA . CYS A 1 108 ? 3.405 0.149 30.998 1.00 78.81 108 CYS A CA 1
ATOM 876 C C . CYS A 1 108 ? 3.732 0.755 29.625 1.00 78.81 108 CYS A C 1
ATOM 878 O O . CYS A 1 108 ? 3.232 0.277 28.606 1.00 78.81 108 CYS A O 1
ATOM 880 N N . TYR A 1 109 ? 4.532 1.823 29.611 1.00 81.44 109 TYR A N 1
ATOM 881 C CA . TYR A 1 109 ? 4.907 2.576 28.422 1.00 81.44 109 TYR A CA 1
ATOM 882 C C . TYR A 1 109 ? 6.418 2.775 28.393 1.00 81.44 109 TYR A C 1
ATOM 884 O O . TYR A 1 109 ? 7.015 3.177 29.391 1.00 81.44 109 TYR A O 1
ATOM 892 N N . ASP A 1 110 ? 7.017 2.555 27.228 1.00 78.88 110 ASP A N 1
ATOM 893 C CA . ASP A 1 110 ? 8.463 2.702 27.049 1.00 78.88 110 ASP A CA 1
ATOM 894 C C . ASP A 1 110 ? 8.891 4.177 27.033 1.00 78.88 110 ASP A C 1
ATOM 896 O O . ASP A 1 110 ? 10.018 4.514 27.388 1.00 78.88 110 ASP A O 1
ATOM 900 N N . ASN A 1 111 ? 7.986 5.083 26.640 1.00 81.81 111 ASN A N 1
ATOM 901 C CA . ASN A 1 111 ? 8.231 6.520 26.643 1.00 81.81 111 ASN A CA 1
ATOM 902 C C . ASN A 1 111 ? 6.942 7.352 26.789 1.00 81.81 111 ASN A C 1
ATOM 904 O O . ASN A 1 111 ? 5.820 6.886 26.563 1.00 81.81 111 ASN A O 1
ATOM 908 N N . GLY A 1 112 ? 7.117 8.628 27.146 1.00 83.50 112 GLY A N 1
ATOM 909 C CA . GLY A 1 112 ? 6.013 9.561 27.384 1.00 83.50 112 GLY A CA 1
ATOM 910 C C . GLY A 1 112 ? 5.204 9.933 26.136 1.00 83.50 112 GLY A C 1
ATOM 911 O O . GLY A 1 112 ? 4.049 10.340 26.266 1.00 83.50 112 GLY A O 1
ATOM 912 N N . SER A 1 113 ? 5.766 9.785 24.931 1.00 79.31 113 SER A N 1
ATOM 913 C CA . SER A 1 113 ? 5.064 10.123 23.686 1.00 79.31 113 SER A CA 1
ATOM 914 C C . SER A 1 113 ? 3.969 9.099 23.368 1.00 79.31 113 SER A C 1
ATOM 916 O O . SER A 1 113 ? 2.822 9.485 23.120 1.00 79.31 113 SER A O 1
ATOM 918 N N . THR A 1 114 ? 4.283 7.807 23.512 1.00 80.56 114 THR A N 1
ATOM 919 C CA . THR A 1 114 ? 3.328 6.699 23.389 1.00 80.56 114 THR A CA 1
ATOM 920 C C . THR A 1 114 ? 2.226 6.824 24.438 1.00 80.56 114 THR A C 1
ATOM 922 O O . THR A 1 114 ? 1.045 6.759 24.095 1.00 80.56 114 THR A O 1
ATOM 925 N N . PHE A 1 115 ? 2.598 7.110 25.694 1.00 85.56 115 PHE A N 1
ATOM 926 C CA . PHE A 1 115 ? 1.638 7.358 26.772 1.00 85.56 115 PHE A CA 1
ATOM 927 C C . PHE A 1 115 ? 0.678 8.507 26.439 1.00 85.56 115 PHE A C 1
ATOM 929 O O . PHE A 1 115 ? -0.538 8.349 26.532 1.00 85.56 115 PHE A O 1
ATOM 936 N N . LEU A 1 116 ? 1.201 9.662 26.013 1.00 86.62 116 LEU A N 1
ATOM 937 C CA . LEU A 1 116 ? 0.377 10.829 25.702 1.00 86.62 116 LEU A CA 1
ATOM 938 C C . LEU A 1 116 ? -0.574 10.571 24.524 1.00 86.62 116 LEU A C 1
ATOM 940 O O . LEU A 1 116 ? -1.712 11.047 24.539 1.00 86.62 116 LEU A O 1
ATOM 944 N N . ARG A 1 117 ? -0.123 9.848 23.494 1.00 83.81 117 ARG A N 1
ATOM 945 C CA . ARG A 1 117 ? -0.952 9.492 22.335 1.00 83.81 117 ARG A CA 1
ATOM 946 C C . ARG A 1 117 ? -2.112 8.587 22.744 1.00 83.81 117 ARG A C 1
ATOM 948 O O . ARG A 1 117 ? -3.255 8.887 22.400 1.00 83.81 117 ARG A O 1
ATOM 955 N N . ASP A 1 118 ? -1.835 7.548 23.524 1.00 84.88 118 ASP A N 1
ATOM 956 C CA . ASP A 1 118 ? -2.867 6.630 24.007 1.00 84.88 118 ASP A CA 1
ATOM 957 C C . ASP A 1 118 ? -3.822 7.324 24.980 1.00 84.88 118 ASP A C 1
ATOM 959 O O . ASP A 1 118 ? -5.037 7.188 24.852 1.00 84.88 118 ASP A O 1
ATOM 963 N N . LEU A 1 119 ? -3.310 8.179 25.871 1.00 87.44 119 LEU A N 1
ATOM 964 C CA . LEU A 1 119 ? -4.138 8.999 26.755 1.00 87.44 119 LEU A CA 1
ATOM 965 C C . LEU A 1 119 ? -5.108 9.890 25.965 1.00 87.44 119 LEU A C 1
ATOM 967 O O . LEU A 1 119 ? -6.290 9.967 26.304 1.00 87.44 119 LEU A O 1
ATOM 971 N N . LYS A 1 120 ? -4.642 10.536 24.888 1.00 88.69 120 LYS A N 1
ATOM 972 C CA . LYS A 1 120 ? -5.502 11.341 24.004 1.00 88.69 120 LYS A CA 1
ATOM 973 C C . LYS A 1 120 ? -6.589 10.495 23.341 1.00 88.69 120 LYS A C 1
ATOM 975 O O . LYS A 1 120 ? -7.736 10.939 23.290 1.00 88.69 120 LYS A O 1
ATOM 980 N N . LEU A 1 121 ? -6.250 9.294 22.866 1.00 86.06 121 LEU A N 1
ATOM 981 C CA . LEU A 1 121 ? -7.218 8.365 22.274 1.00 86.06 121 LEU A CA 1
ATOM 982 C C . LEU A 1 121 ? -8.282 7.941 23.290 1.00 86.06 121 LEU A C 1
ATOM 984 O O . LEU A 1 121 ? -9.471 8.029 22.988 1.00 86.06 121 LEU A O 1
ATOM 988 N N . ILE A 1 122 ? -7.875 7.574 24.506 1.00 85.50 122 ILE A N 1
ATOM 989 C CA . ILE A 1 122 ? -8.788 7.178 25.588 1.00 85.50 122 ILE A CA 1
ATOM 990 C C . ILE A 1 122 ? -9.723 8.330 25.955 1.00 85.50 122 ILE A C 1
ATOM 992 O O . ILE A 1 122 ? -10.934 8.135 26.042 1.00 85.50 122 ILE A O 1
ATOM 996 N N . ILE A 1 123 ? -9.192 9.544 26.143 1.00 87.75 123 ILE A N 1
ATOM 997 C CA . ILE A 1 123 ? -10.009 10.723 26.466 1.00 87.75 123 ILE A CA 1
ATOM 998 C C . ILE A 1 123 ? -11.023 10.990 25.348 1.00 87.75 123 ILE A C 1
ATOM 1000 O O . ILE A 1 123 ? -12.194 11.241 25.635 1.00 87.75 123 ILE A O 1
ATOM 1004 N N . ALA A 1 124 ? -10.606 10.890 24.082 1.00 85.50 124 ALA A N 1
ATOM 1005 C CA . ALA A 1 124 ? -11.504 11.051 22.943 1.00 85.50 124 ALA A CA 1
ATOM 1006 C C . ALA A 1 124 ? -12.601 9.972 22.911 1.00 85.50 124 ALA A C 1
ATOM 1008 O O . ALA A 1 124 ? -13.768 10.303 22.698 1.00 85.50 124 ALA A O 1
ATOM 1009 N N . GLN A 1 125 ? -12.259 8.708 23.185 1.00 82.56 125 GLN A N 1
ATOM 1010 C CA . GLN A 1 125 ? -13.222 7.605 23.279 1.00 82.56 125 GLN A CA 1
ATOM 1011 C C . GLN A 1 125 ? -14.238 7.827 24.403 1.00 82.56 125 GLN A C 1
ATOM 1013 O O . GLN A 1 125 ? -15.442 7.703 24.173 1.00 82.56 125 GLN A O 1
ATOM 1018 N N . ILE A 1 126 ? -13.778 8.235 25.590 1.00 83.06 126 ILE A N 1
ATOM 1019 C CA . ILE A 1 126 ? -14.650 8.551 26.728 1.00 83.06 126 ILE A CA 1
ATOM 1020 C C . ILE A 1 126 ? -15.595 9.707 26.375 1.00 83.06 126 ILE A C 1
ATOM 1022 O O . ILE A 1 126 ? -16.795 9.616 26.642 1.00 83.06 126 ILE A O 1
ATOM 1026 N N . ALA A 1 127 ? -15.091 10.771 25.738 1.00 84.94 127 ALA A N 1
ATOM 1027 C CA . ALA A 1 127 ? -15.911 11.922 25.355 1.00 84.94 127 ALA A CA 1
ATOM 1028 C C . ALA A 1 127 ? -16.967 11.554 24.296 1.00 84.94 127 ALA A C 1
ATOM 1030 O O . ALA A 1 127 ? -18.109 12.011 24.370 1.00 84.94 127 ALA A O 1
ATOM 1031 N N . ALA A 1 128 ? -16.597 10.698 23.340 1.00 82.12 128 ALA A N 1
ATOM 1032 C CA . ALA A 1 128 ? -17.474 10.216 22.277 1.00 82.12 128 ALA A CA 1
ATOM 1033 C C . ALA A 1 128 ? -18.402 9.065 22.709 1.00 82.12 128 ALA A C 1
ATOM 1035 O O . ALA A 1 128 ? -19.288 8.688 21.944 1.00 82.12 128 ALA A O 1
ATOM 1036 N N . LYS A 1 129 ? -18.219 8.511 23.919 1.00 83.44 129 LYS A N 1
ATOM 1037 C CA . LYS A 1 129 ? -18.864 7.269 24.386 1.00 83.44 129 LYS A CA 1
ATOM 1038 C C . LYS A 1 129 ? -18.638 6.097 23.419 1.00 83.44 129 LYS A C 1
ATOM 1040 O O . LYS A 1 129 ? -19.535 5.287 23.187 1.00 83.44 129 LYS A O 1
ATOM 1045 N N . ASP A 1 130 ? -17.445 6.042 22.838 1.00 79.69 130 ASP A N 1
ATOM 1046 C CA . ASP A 1 130 ? -17.021 5.008 21.901 1.00 79.69 130 ASP A CA 1
ATOM 1047 C C . ASP A 1 130 ? -16.295 3.888 22.658 1.00 79.69 130 ASP A C 1
ATOM 1049 O O . ASP A 1 130 ? -15.171 4.063 23.121 1.00 79.69 130 ASP A O 1
ATOM 1053 N N . TRP A 1 131 ? -16.945 2.728 22.764 1.00 78.44 131 TRP A N 1
ATOM 1054 C CA . TRP A 1 131 ? -16.449 1.551 23.493 1.00 78.44 131 TRP A CA 1
ATOM 1055 C C . TRP A 1 131 ? -15.841 0.484 22.562 1.00 78.44 131 TRP A C 1
ATOM 1057 O O . TRP A 1 131 ? -15.833 -0.715 22.871 1.00 78.44 131 TRP A O 1
ATOM 1067 N N . THR A 1 132 ? -15.403 0.890 21.368 1.00 79.62 132 THR A N 1
ATOM 1068 C CA . THR A 1 132 ? -14.608 0.040 20.469 1.00 79.62 132 THR A CA 1
ATOM 1069 C C . THR A 1 132 ? -13.192 -0.174 21.016 1.00 79.62 132 THR A C 1
ATOM 1071 O O . THR A 1 132 ? -12.744 0.536 21.915 1.00 79.62 132 THR A O 1
ATOM 1074 N N . SER A 1 133 ? -12.486 -1.192 20.510 1.00 79.62 133 SER A N 1
ATOM 1075 C CA . SER A 1 133 ? -11.109 -1.463 20.944 1.00 79.62 133 SER A CA 1
ATOM 1076 C C . SER A 1 133 ? -10.195 -0.273 20.637 1.00 79.62 133 SER A C 1
ATOM 1078 O O . SER A 1 133 ? -10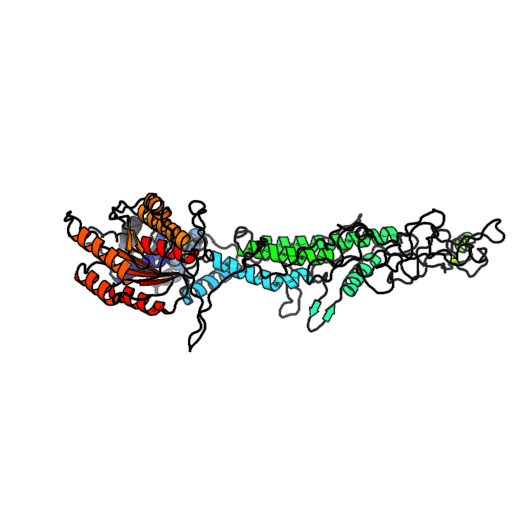.237 0.278 19.533 1.00 79.62 133 SER A O 1
ATOM 1080 N N . ILE A 1 134 ? -9.345 0.096 21.599 1.00 80.62 134 ILE A N 1
ATOM 1081 C CA . ILE A 1 134 ? -8.324 1.132 21.409 1.00 80.62 134 ILE A CA 1
ATOM 1082 C C . ILE A 1 134 ? -7.317 0.733 20.323 1.00 80.62 134 ILE A C 1
ATOM 1084 O O . ILE A 1 134 ? -6.883 1.592 19.560 1.00 80.62 134 ILE A O 1
ATOM 1088 N N . ASP A 1 135 ? -7.022 -0.562 20.173 1.00 80.38 135 ASP A N 1
ATOM 1089 C CA . ASP A 1 135 ? -6.110 -1.065 19.141 1.00 80.38 135 ASP A CA 1
ATOM 1090 C C . ASP A 1 135 ? -6.631 -0.758 17.739 1.00 80.38 135 ASP A C 1
ATOM 1092 O O . ASP A 1 135 ? -5.884 -0.284 16.887 1.00 80.38 135 ASP A O 1
ATOM 1096 N N . SER A 1 136 ? -7.938 -0.907 17.508 1.00 78.19 136 SER A N 1
ATOM 1097 C CA . SER A 1 136 ? -8.551 -0.536 16.228 1.00 78.19 136 SER A CA 1
ATOM 1098 C C . SER A 1 136 ? -8.382 0.957 15.922 1.00 78.19 136 SER A C 1
ATOM 1100 O O . SER A 1 136 ? -8.199 1.334 14.765 1.00 78.19 136 SER A O 1
ATOM 1102 N N . LYS A 1 137 ? -8.404 1.818 16.948 1.00 82.44 137 LYS A N 1
ATOM 1103 C CA . LYS A 1 137 ? -8.163 3.261 16.794 1.00 82.44 137 LYS A CA 1
ATOM 1104 C C . LYS A 1 137 ? -6.687 3.578 16.579 1.00 82.44 137 LYS A C 1
ATOM 1106 O O . LYS A 1 137 ? -6.389 4.411 15.728 1.00 82.44 137 LYS A O 1
ATOM 1111 N N . ARG A 1 138 ? -5.777 2.910 17.298 1.00 84.38 138 ARG A N 1
ATOM 1112 C CA . ARG A 1 138 ? -4.326 3.031 17.083 1.00 84.38 138 ARG A CA 1
ATOM 1113 C C . ARG A 1 138 ? -3.971 2.696 15.641 1.00 84.38 138 ARG A C 1
ATOM 1115 O O . ARG A 1 138 ? -3.345 3.517 14.978 1.00 84.38 138 ARG A O 1
ATOM 1122 N N . VAL A 1 139 ? -4.453 1.555 15.142 1.00 87.56 139 VAL A N 1
ATOM 1123 C CA . VAL A 1 139 ? -4.261 1.139 13.746 1.00 87.56 139 VAL A CA 1
ATOM 1124 C C . VAL A 1 139 ? -4.790 2.194 12.789 1.00 87.56 139 VAL A C 1
ATOM 1126 O O . VAL A 1 139 ? -4.056 2.625 11.907 1.00 87.56 139 VAL A O 1
ATOM 1129 N N . ALA A 1 140 ? -6.030 2.656 12.981 1.00 86.25 140 ALA A N 1
ATOM 1130 C CA . ALA A 1 140 ? -6.626 3.656 12.101 1.00 86.25 140 ALA A CA 1
ATOM 1131 C C . ALA A 1 140 ? -5.805 4.957 12.050 1.00 86.25 140 ALA A C 1
ATOM 1133 O O . ALA A 1 140 ? -5.590 5.497 10.967 1.00 86.25 140 ALA A O 1
ATOM 1134 N N . VAL A 1 141 ? -5.309 5.438 13.196 1.00 86.56 141 VAL A N 1
ATOM 1135 C CA . VAL A 1 141 ? -4.466 6.643 13.267 1.00 86.56 141 VAL A CA 1
ATOM 1136 C C . VAL A 1 141 ? -3.113 6.424 12.594 1.00 86.56 141 VAL A C 1
ATOM 1138 O O . VAL A 1 141 ? -2.683 7.273 11.817 1.00 86.56 141 VAL A O 1
ATOM 1141 N N . ILE A 1 142 ? -2.448 5.297 12.856 1.00 90.12 142 ILE A N 1
ATOM 1142 C CA . ILE A 1 142 ? -1.153 4.978 12.242 1.00 90.12 142 ILE A CA 1
ATOM 1143 C C . ILE A 1 142 ? -1.301 4.867 10.720 1.00 90.12 142 ILE A C 1
ATOM 1145 O O . ILE A 1 142 ? -0.554 5.514 9.988 1.00 90.12 142 ILE A O 1
ATOM 1149 N N . VAL A 1 143 ? -2.292 4.111 10.237 1.00 92.38 143 VAL A N 1
ATOM 1150 C CA . VAL A 1 143 ? -2.563 3.938 8.801 1.00 92.38 143 VAL A CA 1
ATOM 1151 C C . VAL A 1 143 ? -2.875 5.276 8.131 1.00 92.38 143 VAL A C 1
ATOM 1153 O O . VAL A 1 143 ? -2.375 5.539 7.041 1.00 92.38 143 VAL A O 1
ATOM 1156 N N . ASP A 1 144 ? -3.654 6.145 8.773 1.00 90.19 144 ASP A N 1
ATOM 1157 C CA . ASP A 1 144 ? -3.967 7.483 8.262 1.00 90.19 144 ASP A CA 1
ATOM 1158 C C . ASP A 1 144 ? -2.716 8.378 8.153 1.00 90.19 144 ASP A C 1
ATOM 1160 O O . ASP A 1 144 ? -2.512 9.023 7.122 1.00 90.19 144 ASP A O 1
ATOM 1164 N N . ILE A 1 145 ? -1.828 8.369 9.157 1.00 90.19 145 ILE A N 1
ATOM 1165 C CA . ILE A 1 145 ? -0.552 9.108 9.108 1.00 90.19 145 ILE A CA 1
ATOM 1166 C C . ILE A 1 145 ? 0.351 8.569 7.989 1.00 90.19 145 ILE A C 1
ATOM 1168 O O . ILE A 1 145 ? 0.905 9.362 7.219 1.00 90.19 145 ILE A O 1
ATOM 1172 N N . LEU A 1 146 ? 0.486 7.243 7.880 1.00 94.38 146 LEU A N 1
ATOM 1173 C CA . LEU A 1 146 ? 1.290 6.596 6.841 1.00 94.38 146 LEU A CA 1
ATOM 1174 C C . LEU A 1 146 ? 0.747 6.924 5.446 1.00 94.38 146 LEU A C 1
ATOM 1176 O O . LEU A 1 146 ? 1.502 7.380 4.591 1.00 94.38 146 LEU A O 1
ATOM 1180 N N . ARG A 1 147 ? -0.566 6.776 5.228 1.00 92.62 147 ARG A N 1
ATOM 1181 C CA . ARG A 1 147 ? -1.215 7.026 3.932 1.00 92.62 147 ARG A CA 1
ATOM 1182 C C . ARG A 1 147 ? -1.088 8.487 3.497 1.00 92.62 147 ARG A C 1
ATOM 1184 O O . ARG A 1 147 ? -0.773 8.747 2.339 1.00 92.62 147 ARG A O 1
ATOM 1191 N N . ARG A 1 148 ? -1.249 9.447 4.419 1.00 90.06 148 ARG A N 1
ATOM 1192 C CA . ARG A 1 148 ? -1.054 10.883 4.126 1.00 90.06 148 ARG A CA 1
ATOM 1193 C C . ARG A 1 148 ? 0.361 11.213 3.658 1.00 90.06 148 ARG A C 1
ATOM 1195 O O . ARG A 1 148 ? 0.528 12.102 2.831 1.00 90.06 148 ARG A O 1
ATOM 1202 N N . ASN A 1 149 ? 1.362 10.505 4.175 1.00 91.06 149 ASN A N 1
ATOM 1203 C CA . ASN A 1 149 ? 2.770 10.748 3.860 1.00 91.06 149 ASN A CA 1
ATOM 1204 C C . ASN A 1 149 ? 3.336 9.798 2.795 1.00 91.06 149 ASN A C 1
ATOM 1206 O O . ASN A 1 149 ? 4.457 10.013 2.337 1.00 91.06 149 ASN A O 1
ATOM 1210 N N . LEU A 1 150 ? 2.581 8.779 2.371 1.00 92.38 150 LEU A N 1
ATOM 1211 C CA . LEU A 1 150 ? 3.037 7.756 1.430 1.00 92.38 150 LEU A CA 1
ATOM 1212 C C . LEU A 1 150 ? 3.547 8.378 0.130 1.00 92.38 150 LEU A C 1
ATOM 1214 O O . LEU A 1 150 ? 4.640 8.054 -0.323 1.00 92.38 150 LEU A O 1
ATOM 1218 N N . MET A 1 151 ? 2.791 9.313 -0.448 1.00 89.38 151 MET A N 1
ATOM 1219 C CA . MET A 1 151 ? 3.173 9.936 -1.715 1.00 89.38 151 MET A CA 1
ATOM 1220 C C . MET A 1 151 ? 4.456 10.763 -1.589 1.00 89.38 151 MET A C 1
ATOM 1222 O O . MET A 1 151 ? 5.306 10.661 -2.473 1.00 89.38 151 MET A O 1
ATOM 1226 N N . CYS A 1 152 ? 4.641 11.508 -0.494 1.00 88.88 152 CYS A N 1
ATOM 1227 C CA . CYS A 1 152 ? 5.904 12.197 -0.208 1.00 88.88 152 CYS A CA 1
ATOM 1228 C C . CYS A 1 152 ? 7.048 11.187 -0.067 1.00 88.88 152 CYS A C 1
ATOM 1230 O O . CYS A 1 152 ? 8.066 11.312 -0.746 1.00 88.88 152 CYS A O 1
ATOM 1232 N N . GLY A 1 153 ? 6.841 10.124 0.714 1.00 92.31 153 GLY A N 1
ATOM 1233 C CA . GLY A 1 153 ? 7.835 9.073 0.895 1.00 92.31 153 GLY A CA 1
ATOM 1234 C C . GLY A 1 153 ? 8.267 8.443 -0.429 1.00 92.31 153 GLY A C 1
ATOM 1235 O O . GLY A 1 153 ? 9.460 8.322 -0.691 1.00 92.31 153 GLY A O 1
ATOM 1236 N N . VAL A 1 154 ? 7.315 8.137 -1.313 1.00 91.88 154 VAL A N 1
ATOM 1237 C CA . VAL A 1 154 ? 7.590 7.611 -2.657 1.00 91.88 154 VAL A CA 1
ATOM 1238 C C . VAL A 1 154 ? 8.334 8.625 -3.523 1.00 91.88 154 VAL A C 1
ATOM 1240 O O . VAL A 1 154 ? 9.298 8.242 -4.183 1.00 91.88 154 VAL A O 1
ATOM 1243 N N . HIS A 1 155 ? 7.904 9.889 -3.550 1.00 88.06 155 HIS A N 1
ATOM 1244 C CA . HIS A 1 155 ? 8.467 10.896 -4.454 1.00 88.06 155 HIS A CA 1
ATOM 1245 C C . HIS A 1 155 ? 9.882 11.284 -4.043 1.00 88.06 155 HIS A C 1
ATOM 1247 O O . HIS A 1 155 ? 10.788 11.245 -4.873 1.00 88.06 155 HIS A O 1
ATOM 1253 N N . MET A 1 156 ? 10.079 11.609 -2.764 1.00 89.38 156 MET A N 1
ATOM 1254 C CA . MET A 1 156 ? 11.277 12.280 -2.257 1.00 89.38 156 MET A CA 1
ATOM 1255 C C . MET A 1 156 ? 12.010 11.537 -1.129 1.00 89.38 156 MET A C 1
ATOM 1257 O O . MET A 1 156 ? 13.013 12.045 -0.647 1.00 89.38 156 MET A O 1
ATOM 1261 N N . GLY A 1 157 ? 11.560 10.355 -0.697 1.00 92.00 157 GLY A N 1
ATOM 1262 C CA . GLY A 1 157 ? 12.297 9.527 0.276 1.00 92.00 157 GLY A CA 1
ATOM 1263 C C . GLY A 1 157 ? 12.257 10.062 1.705 1.00 92.00 157 GLY A C 1
ATOM 1264 O O . GLY A 1 157 ? 13.113 9.726 2.523 1.00 92.00 157 GLY A O 1
ATOM 1265 N N . CYS A 1 158 ? 11.290 10.934 1.990 1.00 90.94 158 CYS A N 1
ATOM 1266 C CA . CYS A 1 158 ? 11.087 11.575 3.281 1.00 90.94 158 CYS A CA 1
ATOM 1267 C C . CYS A 1 158 ? 9.606 11.955 3.466 1.00 90.94 158 CYS A C 1
ATOM 1269 O O . CYS A 1 158 ? 8.808 11.893 2.527 1.00 90.94 158 CYS A O 1
ATOM 1271 N N . LEU A 1 159 ? 9.232 12.336 4.685 1.00 88.88 159 LEU A N 1
ATOM 1272 C CA . LEU A 1 159 ? 7.898 12.837 5.019 1.00 88.88 159 LEU A CA 1
ATOM 1273 C C . LEU A 1 159 ? 7.733 14.291 4.551 1.00 88.88 159 LEU A C 1
ATOM 1275 O O . LEU A 1 159 ? 8.703 14.947 4.155 1.00 88.88 159 LEU A O 1
ATOM 1279 N N . SER A 1 160 ? 6.498 14.800 4.601 1.00 78.06 160 SER A N 1
ATOM 1280 C CA . SER A 1 160 ? 6.221 16.206 4.295 1.00 78.06 160 SER A CA 1
ATOM 1281 C C . SER A 1 160 ? 7.048 17.140 5.182 1.00 78.06 160 SER A C 1
ATOM 1283 O O . SER A 1 160 ? 7.240 16.856 6.367 1.00 78.06 160 SER A O 1
ATOM 1285 N N . ALA A 1 161 ? 7.499 18.265 4.623 1.00 71.44 161 ALA A N 1
ATOM 1286 C CA . ALA A 1 161 ? 8.286 19.240 5.368 1.00 71.44 161 ALA A CA 1
ATOM 1287 C C . ALA A 1 161 ? 7.535 19.742 6.613 1.00 71.44 161 ALA A C 1
ATOM 1289 O O . ALA A 1 161 ? 6.309 19.900 6.605 1.00 71.44 161 ALA A O 1
ATOM 1290 N N . ASN A 1 162 ? 8.278 19.976 7.694 1.00 68.69 162 ASN A N 1
ATOM 1291 C CA . ASN A 1 162 ? 7.710 20.503 8.932 1.00 68.69 162 ASN A CA 1
ATOM 1292 C C . ASN A 1 162 ? 7.350 21.999 8.792 1.00 68.69 162 ASN A C 1
ATOM 1294 O O . ASN A 1 162 ? 7.596 22.626 7.765 1.00 68.69 162 ASN A O 1
ATOM 1298 N N . ALA A 1 163 ? 6.789 22.599 9.846 1.00 66.25 163 ALA A N 1
ATOM 1299 C CA . ALA A 1 163 ? 6.448 24.028 9.860 1.00 66.25 163 ALA A CA 1
ATOM 1300 C C . ALA A 1 163 ? 7.653 24.973 9.638 1.00 66.25 163 ALA A C 1
ATOM 1302 O O . ALA A 1 163 ? 7.449 26.147 9.343 1.00 66.25 163 ALA A O 1
ATOM 1303 N N . ASN A 1 164 ? 8.882 24.462 9.769 1.00 71.00 164 ASN A N 1
ATOM 1304 C CA . ASN A 1 164 ? 10.136 25.175 9.528 1.00 71.00 164 ASN A CA 1
ATOM 1305 C C . ASN A 1 164 ? 10.755 24.830 8.157 1.00 71.00 164 ASN A C 1
ATOM 1307 O O . ASN A 1 164 ? 11.919 25.144 7.930 1.00 71.00 164 ASN A O 1
ATOM 1311 N N . GLU A 1 165 ? 10.007 24.167 7.267 1.00 71.50 165 GLU A N 1
ATOM 1312 C CA . GLU A 1 165 ? 10.443 23.727 5.931 1.00 71.50 165 GLU A CA 1
ATOM 1313 C C . GLU A 1 165 ? 11.591 22.696 5.928 1.00 71.50 165 GLU A C 1
ATOM 1315 O O . GLU A 1 165 ? 12.198 22.426 4.891 1.00 71.50 165 GLU A O 1
ATOM 1320 N N . GLU A 1 166 ? 11.878 22.057 7.064 1.00 77.62 166 GLU A N 1
ATOM 1321 C CA . GLU A 1 166 ? 12.897 21.011 7.144 1.00 77.62 166 GLU A CA 1
ATOM 1322 C C . GLU A 1 166 ? 12.329 19.658 6.705 1.00 77.62 166 GLU A C 1
ATOM 1324 O O . GLU A 1 166 ? 11.212 19.271 7.075 1.00 77.62 166 GLU A O 1
ATOM 1329 N N . LEU A 1 167 ? 13.130 18.915 5.934 1.00 80.94 167 LEU A N 1
ATOM 1330 C CA . LEU A 1 167 ? 12.803 17.556 5.513 1.00 80.94 167 LEU A CA 1
ATOM 1331 C C . LEU A 1 167 ? 12.773 16.623 6.725 1.00 80.94 167 LEU A C 1
ATOM 1333 O O . LEU A 1 167 ? 13.748 16.514 7.467 1.00 80.94 167 LEU A O 1
ATOM 1337 N N . GLN A 1 168 ? 11.666 15.908 6.886 1.00 87.25 168 GLN A N 1
ATOM 1338 C CA . GLN A 1 168 ? 11.501 14.927 7.950 1.00 87.25 168 GLN A CA 1
ATOM 1339 C C . GLN A 1 168 ? 11.857 13.530 7.441 1.00 87.25 168 GLN A C 1
ATOM 1341 O O . GLN A 1 168 ? 11.228 13.018 6.517 1.00 87.25 168 GLN A O 1
ATOM 1346 N N . VAL A 1 169 ? 12.862 12.896 8.039 1.00 92.06 169 VAL A N 1
ATOM 1347 C CA . VAL A 1 169 ? 13.251 11.521 7.695 1.00 92.06 169 VAL A CA 1
ATOM 1348 C C . VAL A 1 169 ? 12.193 10.507 8.143 1.00 92.06 169 VAL A C 1
ATOM 1350 O O . VAL A 1 169 ? 11.335 10.797 8.975 1.00 92.06 169 VAL A O 1
ATOM 1353 N N . PHE A 1 170 ? 12.243 9.300 7.582 1.00 95.12 170 PHE A N 1
ATOM 1354 C CA . PHE A 1 170 ? 11.409 8.199 8.051 1.00 95.12 170 PHE A CA 1
ATOM 1355 C C . PHE A 1 170 ? 11.819 7.786 9.461 1.00 95.12 170 PHE A C 1
ATOM 1357 O O . PHE A 1 170 ? 12.989 7.503 9.704 1.00 95.12 170 PHE A O 1
ATOM 1364 N N . VAL A 1 171 ? 10.843 7.699 10.360 1.00 92.69 171 VAL A N 1
ATOM 1365 C CA . VAL A 1 171 ? 11.040 7.266 11.746 1.00 92.69 171 VAL A CA 1
ATOM 1366 C C . VAL A 1 171 ? 9.994 6.234 12.148 1.00 92.69 171 VAL A C 1
ATOM 1368 O O . VAL A 1 171 ? 8.887 6.192 11.593 1.00 92.69 171 VAL A O 1
ATOM 1371 N N . ASN A 1 172 ? 10.331 5.421 13.141 1.00 92.06 172 ASN A N 1
ATOM 1372 C CA . ASN A 1 172 ? 9.337 4.710 13.928 1.00 92.06 172 ASN A CA 1
ATOM 1373 C C . ASN A 1 172 ? 8.606 5.719 14.833 1.00 92.06 172 ASN A C 1
ATOM 1375 O O . ASN A 1 172 ? 9.234 6.474 15.572 1.00 92.06 172 ASN A O 1
ATOM 1379 N N . PHE A 1 173 ? 7.279 5.760 14.776 1.00 86.88 173 PHE A N 1
ATOM 1380 C CA . PHE A 1 173 ? 6.475 6.741 15.503 1.00 86.88 173 PHE A CA 1
ATOM 1381 C C . PHE A 1 173 ? 6.524 6.558 17.021 1.00 86.88 173 PHE A C 1
ATOM 1383 O O . PHE A 1 173 ? 6.279 7.523 17.744 1.00 86.88 173 PHE A O 1
ATOM 1390 N N . ASP A 1 174 ? 6.856 5.361 17.497 1.00 82.69 174 ASP A N 1
ATOM 1391 C CA . ASP A 1 174 ? 6.886 5.028 18.917 1.00 82.69 174 ASP A CA 1
ATOM 1392 C C . ASP A 1 174 ? 8.281 5.244 19.500 1.00 82.69 174 ASP A C 1
ATOM 1394 O O . ASP A 1 174 ? 8.408 5.894 20.536 1.00 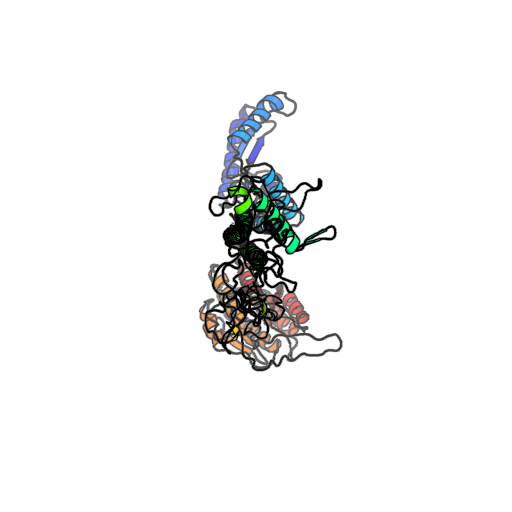82.69 174 ASP A O 1
ATOM 1398 N N . THR A 1 175 ? 9.329 4.744 18.838 1.00 85.31 175 THR A N 1
ATOM 1399 C CA . THR A 1 175 ? 10.716 4.856 19.329 1.00 85.31 175 THR A CA 1
ATOM 1400 C C . THR A 1 175 ? 11.420 6.133 18.878 1.00 85.31 175 THR A C 1
ATOM 1402 O O . THR A 1 175 ? 12.416 6.516 19.484 1.00 85.31 175 THR A O 1
ATOM 1405 N N . GLN A 1 176 ? 10.899 6.811 17.848 1.00 86.56 176 GLN A N 1
ATOM 1406 C CA . GLN A 1 176 ? 11.548 7.934 17.155 1.00 86.56 176 GLN A CA 1
ATOM 1407 C C . GLN A 1 176 ? 12.892 7.567 16.502 1.00 86.56 176 GLN A C 1
ATOM 1409 O O . GLN A 1 176 ? 13.642 8.450 16.091 1.00 86.56 176 GLN A O 1
ATOM 1414 N N . GLU A 1 177 ? 13.199 6.275 16.371 1.00 91.12 177 GLU A N 1
ATOM 1415 C CA . GLU A 1 177 ? 14.395 5.804 15.676 1.00 91.12 177 GLU A CA 1
ATOM 1416 C C . GLU A 1 177 ? 14.242 5.969 14.162 1.00 91.12 177 GLU A C 1
ATOM 1418 O O . GLU A 1 177 ? 13.184 5.683 13.591 1.00 91.12 177 GLU A O 1
ATOM 1423 N N . GLU A 1 178 ? 15.308 6.425 13.504 1.00 93.88 178 GLU A N 1
ATOM 1424 C CA . GLU A 1 178 ? 15.330 6.631 12.058 1.00 93.88 178 GLU A CA 1
ATOM 1425 C C . GLU A 1 178 ? 15.368 5.303 11.293 1.00 93.88 178 GLU A C 1
ATOM 1427 O O . GLU A 1 178 ? 16.101 4.376 11.644 1.00 93.88 178 GLU A O 1
ATOM 1432 N N . ILE A 1 179 ? 14.620 5.231 10.190 1.00 94.81 179 ILE A N 1
ATOM 1433 C CA . ILE A 1 179 ? 14.715 4.117 9.249 1.00 94.81 179 ILE A CA 1
ATOM 1434 C C . ILE A 1 179 ? 16.016 4.275 8.445 1.00 94.81 179 ILE A C 1
ATOM 1436 O O . ILE A 1 179 ? 16.171 5.287 7.742 1.00 94.81 179 ILE A O 1
ATOM 1440 N N . PRO A 1 180 ? 16.935 3.290 8.501 1.00 92.25 180 PRO A N 1
ATOM 1441 C CA . PRO A 1 180 ? 18.255 3.402 7.891 1.00 92.25 180 PRO A CA 1
ATOM 1442 C C . PRO A 1 180 ? 18.217 3.795 6.408 1.00 92.25 180 PRO A C 1
ATOM 1444 O O . PRO A 1 180 ? 17.390 3.307 5.636 1.00 92.25 180 PRO A O 1
ATOM 1447 N N . ASP A 1 181 ? 19.131 4.673 5.997 1.00 91.88 181 ASP A N 1
ATOM 1448 C CA . ASP A 1 181 ? 19.445 4.951 4.590 1.00 91.88 181 ASP A CA 1
ATOM 1449 C C . ASP A 1 181 ? 20.806 4.335 4.270 1.00 91.88 181 ASP A C 1
ATOM 1451 O O . ASP A 1 181 ? 21.855 4.908 4.572 1.00 91.88 181 ASP A O 1
ATOM 1455 N N . PHE A 1 182 ? 20.792 3.120 3.724 1.00 88.19 182 PHE A N 1
ATOM 1456 C CA . PHE A 1 182 ? 22.022 2.448 3.329 1.00 88.19 182 PHE A CA 1
ATOM 1457 C C . PHE A 1 182 ? 22.529 2.999 1.986 1.00 88.19 182 PHE A C 1
ATOM 1459 O O . PHE A 1 182 ? 21.732 3.211 1.065 1.00 88.19 182 PHE A O 1
ATOM 1466 N N . PRO A 1 183 ? 23.848 3.222 1.840 1.00 85.38 183 PRO A N 1
ATOM 1467 C CA . PRO A 1 183 ? 24.420 3.713 0.594 1.00 85.38 183 PRO A CA 1
ATOM 1468 C C . PRO A 1 183 ? 24.256 2.686 -0.530 1.00 85.38 183 PRO A C 1
ATOM 1470 O O . PRO A 1 183 ? 24.404 1.481 -0.322 1.00 85.38 183 PRO A O 1
ATOM 1473 N N . VAL A 1 184 ? 23.994 3.180 -1.740 1.00 87.31 184 VAL A N 1
ATOM 1474 C CA . VAL A 1 184 ? 23.914 2.352 -2.946 1.00 87.31 184 VAL A CA 1
ATOM 1475 C C . VAL A 1 184 ? 25.315 2.129 -3.511 1.00 87.31 184 VAL A C 1
ATOM 1477 O O . VAL A 1 184 ? 26.040 3.089 -3.785 1.00 87.31 184 VAL A O 1
ATOM 1480 N N . VAL A 1 185 ? 25.676 0.860 -3.717 1.00 86.56 185 VAL A N 1
ATOM 1481 C CA . VAL A 1 185 ? 26.932 0.447 -4.354 1.00 86.56 185 VAL A CA 1
ATOM 1482 C C . VAL A 1 185 ? 26.612 -0.333 -5.623 1.00 86.56 185 VAL A C 1
ATOM 1484 O O . VAL A 1 185 ? 25.887 -1.325 -5.577 1.00 86.56 185 VAL A O 1
ATOM 1487 N N . VAL A 1 186 ? 27.168 0.107 -6.749 1.00 87.19 186 VAL A N 1
ATOM 1488 C CA . VAL A 1 186 ? 27.018 -0.544 -8.057 1.00 87.19 186 VAL A CA 1
ATOM 1489 C C . VAL A 1 186 ? 28.402 -0.789 -8.632 1.00 87.19 186 VAL A C 1
ATOM 1491 O O . VAL A 1 186 ? 29.135 0.167 -8.855 1.00 87.19 186 VAL A O 1
ATOM 1494 N N . GLU A 1 187 ? 28.757 -2.056 -8.870 1.00 83.31 187 GLU A N 1
ATOM 1495 C CA . GLU A 1 187 ? 30.055 -2.449 -9.454 1.00 83.31 187 GLU A CA 1
ATOM 1496 C C . GLU A 1 187 ? 31.255 -1.764 -8.761 1.00 83.31 187 GLU A C 1
ATOM 1498 O O . GLU A 1 187 ? 32.111 -1.167 -9.405 1.00 83.31 187 GLU A O 1
ATOM 1503 N N . ASP A 1 188 ? 31.277 -1.805 -7.423 1.00 82.62 188 ASP A N 1
ATOM 1504 C CA . ASP A 1 188 ? 32.273 -1.167 -6.542 1.00 82.62 188 ASP A CA 1
ATOM 1505 C C . ASP A 1 188 ? 32.293 0.377 -6.545 1.00 82.62 188 ASP A C 1
ATOM 1507 O O . ASP A 1 188 ? 33.066 0.991 -5.800 1.00 82.62 188 ASP A O 1
ATOM 1511 N N . LEU A 1 189 ? 31.408 1.038 -7.299 1.00 84.06 189 LEU A N 1
ATOM 1512 C CA . LEU A 1 189 ? 31.178 2.476 -7.185 1.00 84.06 189 LEU A CA 1
ATOM 1513 C C . LEU A 1 189 ? 30.128 2.781 -6.117 1.00 84.06 189 LEU A C 1
ATOM 1515 O O . LEU A 1 189 ? 28.947 2.469 -6.265 1.00 84.06 189 LEU A O 1
ATOM 1519 N N . SER A 1 190 ? 30.562 3.474 -5.064 1.00 80.69 190 SER A N 1
ATOM 1520 C CA . SER A 1 190 ? 29.665 4.118 -4.106 1.00 80.69 190 SER A CA 1
ATOM 1521 C C . SER A 1 190 ? 29.317 5.522 -4.594 1.00 80.69 190 SER A C 1
ATOM 1523 O O . SER A 1 190 ? 30.200 6.363 -4.787 1.00 80.69 190 SER A O 1
ATOM 1525 N N . CYS A 1 191 ? 28.027 5.776 -4.797 1.00 75.81 191 CYS A N 1
ATOM 1526 C CA . CYS A 1 191 ? 27.517 7.114 -5.068 1.00 75.81 191 CYS A CA 1
ATOM 1527 C C . CYS A 1 191 ? 26.892 7.661 -3.780 1.00 75.81 191 CYS A C 1
ATOM 1529 O O . CYS A 1 191 ? 25.888 7.127 -3.314 1.00 75.81 191 CYS A O 1
ATOM 1531 N N . ASP A 1 192 ? 27.458 8.735 -3.219 1.00 79.88 192 ASP A N 1
ATOM 1532 C CA . ASP A 1 192 ? 26.906 9.415 -2.036 1.00 79.88 192 ASP A CA 1
ATOM 1533 C C . ASP A 1 192 ? 25.640 10.209 -2.410 1.00 79.88 192 ASP A C 1
ATOM 1535 O O . ASP A 1 192 ? 25.645 11.431 -2.583 1.00 79.88 192 ASP A O 1
ATOM 1539 N N . ILE A 1 193 ? 24.552 9.475 -2.642 1.00 87.69 193 ILE A N 1
ATOM 1540 C CA . ILE A 1 193 ? 23.232 10.003 -2.971 1.00 87.69 193 ILE A CA 1
ATOM 1541 C C . ILE A 1 193 ? 22.301 9.640 -1.818 1.00 87.69 193 ILE A C 1
ATOM 1543 O O . ILE A 1 193 ? 21.777 8.525 -1.751 1.00 87.69 193 ILE A O 1
ATOM 1547 N N . LYS A 1 194 ? 22.069 10.597 -0.919 1.00 89.75 194 LYS A N 1
ATOM 1548 C CA . LYS A 1 194 ? 21.060 10.460 0.139 1.00 89.75 194 LYS A CA 1
ATOM 1549 C C . LYS A 1 194 ? 19.682 10.233 -0.467 1.00 89.75 194 LYS A C 1
ATOM 1551 O O . LYS A 1 194 ? 19.342 10.854 -1.472 1.00 89.75 194 LYS A O 1
ATOM 1556 N N . ASP A 1 195 ? 18.907 9.342 0.132 1.00 92.31 195 ASP A N 1
ATOM 1557 C CA . ASP A 1 195 ? 17.551 9.059 -0.325 1.00 92.31 195 ASP A CA 1
ATOM 1558 C C . ASP A 1 195 ? 16.573 10.167 0.078 1.00 92.31 195 ASP A C 1
ATOM 1560 O O . ASP A 1 195 ? 15.719 10.562 -0.712 1.00 92.31 195 ASP A O 1
ATOM 1564 N N . SER A 1 196 ? 16.734 10.712 1.286 1.00 89.81 196 SER A N 1
ATOM 1565 C CA . SER A 1 196 ? 15.915 11.815 1.791 1.00 89.81 196 SER A CA 1
ATOM 1566 C C . SER A 1 196 ? 16.133 13.088 0.967 1.00 89.81 196 SER A C 1
ATOM 1568 O O . SER A 1 196 ? 17.237 13.635 0.924 1.00 89.81 196 SER A O 1
ATOM 1570 N N . GLY A 1 197 ? 15.069 13.578 0.335 1.00 87.44 197 GLY A N 1
ATOM 1571 C CA . GLY A 1 197 ? 15.084 14.719 -0.581 1.00 87.44 197 GLY A CA 1
ATOM 1572 C C . GLY A 1 197 ? 15.427 14.369 -2.035 1.00 87.44 197 GLY A C 1
ATOM 1573 O O . GLY A 1 197 ? 15.448 15.270 -2.877 1.00 87.44 197 GLY A O 1
ATOM 1574 N N . LEU A 1 198 ? 15.684 13.096 -2.360 1.00 89.25 198 LEU A N 1
ATOM 1575 C CA . LEU A 1 198 ? 15.934 12.655 -3.734 1.00 89.25 198 LEU A CA 1
ATOM 1576 C C . LEU A 1 198 ? 14.613 12.389 -4.456 1.00 89.25 198 LEU A C 1
ATOM 1578 O O . LEU A 1 198 ? 13.900 11.436 -4.134 1.00 89.25 198 LEU A O 1
ATOM 1582 N N . TYR A 1 199 ? 14.323 13.188 -5.479 1.00 90.00 199 TYR A N 1
ATOM 1583 C CA . TYR A 1 199 ? 13.164 12.974 -6.338 1.00 90.00 199 TYR A CA 1
ATOM 1584 C C . TYR A 1 199 ? 13.392 11.776 -7.263 1.00 90.00 199 TYR A C 1
ATOM 1586 O O . TYR A 1 199 ? 14.351 11.775 -8.030 1.00 90.00 199 TYR A O 1
ATOM 1594 N N . LEU A 1 200 ? 12.506 10.777 -7.217 1.00 91.19 200 LEU A N 1
ATOM 1595 C CA . LEU A 1 200 ? 12.524 9.621 -8.132 1.00 91.19 200 LEU A CA 1
ATOM 1596 C C . LEU A 1 200 ? 11.325 9.578 -9.087 1.00 91.19 200 LEU A C 1
ATOM 1598 O O . LEU A 1 200 ? 11.333 8.826 -10.061 1.00 91.19 200 LEU A O 1
ATOM 1602 N N . THR A 1 201 ? 10.304 10.396 -8.843 1.00 84.94 201 THR A N 1
ATOM 1603 C CA . THR A 1 201 ? 9.127 10.525 -9.708 1.00 84.94 201 THR A CA 1
ATOM 1604 C C . THR A 1 201 ? 8.853 11.986 -10.038 1.00 84.94 201 THR A C 1
ATOM 1606 O O . THR A 1 201 ? 9.201 12.873 -9.253 1.00 84.94 201 THR A O 1
ATOM 1609 N N . PRO A 1 202 ? 8.225 12.258 -11.196 1.00 79.12 202 PRO A N 1
ATOM 1610 C CA . PRO A 1 202 ? 7.790 13.605 -11.518 1.00 79.12 202 PRO A CA 1
ATOM 1611 C C . PRO A 1 202 ? 6.736 14.079 -10.514 1.00 79.12 202 PRO A C 1
ATOM 1613 O O . PRO A 1 202 ? 5.895 13.295 -10.079 1.00 79.12 202 PRO A O 1
ATOM 1616 N N . THR A 1 203 ? 6.759 15.367 -10.185 1.00 71.69 203 THR A N 1
ATOM 1617 C CA . THR A 1 203 ? 5.750 16.004 -9.333 1.00 71.69 203 THR A CA 1
ATOM 1618 C C . THR A 1 203 ? 5.261 17.292 -9.980 1.00 71.69 203 THR A C 1
ATOM 1620 O O . THR A 1 203 ? 6.054 18.056 -10.531 1.00 71.69 203 THR A O 1
ATOM 1623 N N . ASN A 1 204 ? 3.948 17.510 -9.910 1.00 62.25 204 ASN A N 1
ATOM 1624 C CA . ASN A 1 204 ? 3.288 18.748 -10.309 1.00 62.25 204 ASN A CA 1
ATOM 1625 C C . ASN A 1 204 ? 2.740 19.407 -9.044 1.00 62.25 204 ASN A C 1
ATOM 1627 O O . ASN A 1 204 ? 1.529 19.399 -8.816 1.00 62.25 204 ASN A O 1
ATOM 1631 N N . ASP A 1 205 ? 3.634 19.915 -8.199 1.00 59.62 205 ASP A N 1
ATOM 1632 C CA . ASP A 1 205 ? 3.221 20.721 -7.057 1.00 59.62 205 ASP A CA 1
ATOM 1633 C C . ASP A 1 205 ? 3.139 22.200 -7.462 1.00 59.62 205 ASP A C 1
ATOM 1635 O O . ASP A 1 205 ? 3.806 22.655 -8.395 1.00 59.62 205 ASP A O 1
ATOM 1639 N N . SER A 1 206 ? 2.306 22.958 -6.758 1.00 51.72 206 SER A N 1
ATOM 1640 C CA . SER A 1 206 ? 1.972 24.364 -7.028 1.00 51.72 206 SER A CA 1
ATOM 1641 C C . SER A 1 206 ? 3.175 25.326 -7.059 1.00 51.72 206 SER A C 1
ATOM 1643 O O . SER A 1 206 ? 3.047 26.450 -7.545 1.00 51.72 206 SER A O 1
ATOM 1645 N N . SER A 1 207 ? 4.344 24.883 -6.594 1.00 57.94 207 SER A N 1
ATOM 1646 C CA . SER A 1 207 ? 5.591 25.648 -6.510 1.00 57.94 207 SER A CA 1
ATOM 1647 C C . SER A 1 207 ? 6.699 25.172 -7.465 1.00 57.94 207 SER A C 1
ATOM 1649 O O . SER A 1 207 ? 7.504 26.003 -7.889 1.00 57.94 207 SER A O 1
ATOM 1651 N N . ILE A 1 208 ? 6.767 23.881 -7.831 1.00 60.91 208 ILE A N 1
ATOM 1652 C CA . ILE A 1 208 ? 7.821 23.305 -8.692 1.00 60.91 208 ILE A CA 1
ATOM 1653 C C . ILE A 1 208 ? 7.251 22.135 -9.515 1.00 60.91 208 ILE A C 1
ATOM 1655 O O . ILE A 1 208 ? 6.755 21.156 -8.963 1.00 60.91 208 ILE A O 1
ATOM 1659 N N . SER A 1 209 ? 7.390 22.208 -10.843 1.00 72.62 209 SER A N 1
ATOM 1660 C CA . SER A 1 209 ? 7.140 21.086 -11.758 1.00 72.62 209 SER A CA 1
ATOM 1661 C C . SER A 1 209 ? 8.457 20.360 -12.031 1.00 72.62 209 SER A C 1
ATOM 1663 O O . SER A 1 209 ? 9.322 20.911 -12.710 1.00 72.62 209 SER A O 1
ATOM 1665 N N . VAL A 1 210 ? 8.608 19.131 -11.536 1.00 78.69 210 VAL A N 1
ATOM 1666 C CA . VAL A 1 210 ? 9.783 18.280 -11.796 1.00 78.69 210 VAL A CA 1
ATOM 1667 C C . VAL A 1 210 ? 9.405 17.220 -12.823 1.00 78.69 210 VAL A C 1
ATOM 1669 O O . VAL A 1 210 ? 8.482 16.436 -12.594 1.00 78.69 210 VAL A O 1
ATOM 1672 N N . THR A 1 211 ? 10.116 17.165 -13.948 1.00 86.81 211 THR A N 1
ATOM 1673 C CA . THR A 1 211 ? 9.919 16.123 -14.966 1.00 86.81 211 THR A CA 1
ATOM 1674 C C . THR A 1 211 ? 10.829 14.919 -14.718 1.00 86.81 211 THR A C 1
ATOM 1676 O O . THR A 1 211 ? 11.847 15.014 -14.034 1.00 86.81 211 THR A O 1
ATOM 1679 N N . ILE A 1 212 ? 10.516 13.769 -15.329 1.00 86.75 212 ILE A N 1
ATOM 1680 C CA . ILE A 1 212 ? 11.411 12.599 -15.282 1.00 86.75 212 ILE A CA 1
ATOM 1681 C C . ILE A 1 212 ? 12.796 12.913 -15.868 1.00 86.75 212 ILE A C 1
ATOM 1683 O O . ILE A 1 212 ? 13.809 12.400 -15.402 1.00 86.75 212 ILE A O 1
ATOM 1687 N N . ARG A 1 213 ? 12.855 13.810 -16.856 1.00 88.25 213 ARG A N 1
ATOM 1688 C CA . ARG A 1 213 ? 14.104 14.254 -17.474 1.00 88.25 213 ARG A CA 1
ATOM 1689 C C . ARG A 1 213 ? 14.983 15.015 -16.482 1.00 88.25 213 ARG A C 1
ATOM 1691 O O . ARG A 1 213 ? 16.196 14.815 -16.481 1.00 88.25 213 ARG A O 1
ATOM 1698 N N . ASP A 1 214 ? 14.382 15.830 -15.615 1.00 88.19 214 ASP A N 1
ATOM 1699 C CA . ASP A 1 214 ? 15.099 16.552 -14.557 1.00 88.19 214 ASP A CA 1
ATOM 1700 C C . ASP A 1 214 ? 15.670 15.584 -13.515 1.00 88.19 214 ASP A C 1
ATOM 1702 O O . ASP A 1 214 ? 16.840 15.699 -13.145 1.00 88.19 214 ASP A O 1
ATOM 1706 N N . VAL A 1 215 ? 14.879 14.580 -13.116 1.00 90.56 215 VAL A N 1
ATOM 1707 C CA . VAL A 1 215 ? 15.313 13.496 -12.217 1.00 90.56 215 VAL A CA 1
ATOM 1708 C C . VAL A 1 215 ? 16.518 12.750 -12.799 1.00 90.56 215 VAL A C 1
ATOM 1710 O O . VAL A 1 215 ? 17.567 12.658 -12.158 1.00 90.56 215 VAL A O 1
ATOM 1713 N N . LEU A 1 216 ? 16.409 12.271 -14.043 1.00 92.25 216 LEU A N 1
ATOM 1714 C CA . LEU A 1 216 ? 17.493 11.551 -14.719 1.00 92.25 216 LEU A CA 1
ATOM 1715 C C . LEU A 1 216 ? 18.751 12.419 -14.862 1.00 92.25 216 LEU A C 1
ATOM 1717 O O . LEU A 1 216 ? 19.862 11.935 -14.649 1.00 92.25 216 LEU A O 1
ATOM 1721 N N . SER A 1 217 ? 18.586 13.707 -15.178 1.00 90.56 217 SER A N 1
ATOM 1722 C CA . SER A 1 217 ? 19.689 14.668 -15.280 1.00 90.56 217 SER A CA 1
ATOM 1723 C C . SER A 1 217 ? 20.406 14.868 -13.941 1.00 90.56 217 SER A C 1
ATOM 1725 O O . SER A 1 217 ? 21.640 14.846 -13.887 1.00 90.56 217 SER A O 1
ATOM 1727 N N . GLN A 1 218 ? 19.654 14.991 -12.842 1.00 89.94 218 GLN A N 1
ATOM 1728 C CA . GLN A 1 218 ? 20.216 15.133 -11.502 1.00 89.94 218 GLN A CA 1
ATOM 1729 C C . GLN A 1 218 ? 21.045 13.902 -11.112 1.00 89.94 218 GLN A C 1
ATOM 1731 O O . GLN A 1 218 ? 22.205 14.056 -10.723 1.00 89.94 218 GLN A O 1
ATOM 1736 N N . ILE A 1 219 ? 20.502 12.691 -11.268 1.00 92.38 219 ILE A N 1
ATOM 1737 C CA . ILE A 1 219 ? 21.214 11.449 -10.922 1.00 92.38 219 ILE A CA 1
ATOM 1738 C C . ILE A 1 219 ? 22.448 11.278 -11.814 1.00 92.38 219 ILE A C 1
ATOM 1740 O O . ILE A 1 219 ? 23.540 10.997 -11.317 1.00 92.38 219 ILE A O 1
ATOM 1744 N N . ARG A 1 220 ? 22.309 11.537 -13.120 1.00 92.75 220 ARG A N 1
ATOM 1745 C CA . ARG A 1 220 ? 23.430 11.514 -14.063 1.00 92.75 220 ARG A CA 1
ATOM 1746 C C . ARG A 1 220 ? 24.559 12.442 -13.627 1.00 92.75 220 ARG A C 1
ATOM 1748 O O . ARG A 1 220 ? 25.713 12.025 -13.639 1.00 92.75 220 ARG A O 1
ATOM 1755 N N . SER A 1 221 ? 24.241 13.679 -13.247 1.00 90.31 221 SER A N 1
ATOM 1756 C CA . SER A 1 221 ? 25.257 14.652 -12.834 1.00 90.31 221 SER A CA 1
ATOM 1757 C C . SER A 1 221 ? 26.077 14.149 -11.642 1.00 90.31 221 SER A C 1
ATOM 1759 O O . SER A 1 221 ? 27.291 14.330 -11.615 1.00 90.31 221 SER A O 1
ATOM 1761 N N . ARG A 1 222 ? 25.438 13.441 -10.699 1.00 90.06 222 ARG A N 1
ATOM 1762 C CA . ARG A 1 222 ? 26.107 12.820 -9.547 1.00 90.06 222 ARG A CA 1
ATOM 1763 C C . ARG A 1 222 ? 26.991 11.651 -9.961 1.00 90.06 222 ARG A C 1
ATOM 1765 O O . ARG A 1 222 ? 28.127 11.578 -9.501 1.00 90.06 222 ARG A O 1
ATOM 1772 N N . LEU A 1 223 ? 26.515 10.787 -10.858 1.00 91.69 223 LEU A N 1
ATOM 1773 C CA . LEU A 1 223 ? 27.330 9.694 -11.390 1.00 91.69 223 LEU A CA 1
ATOM 1774 C C . LEU A 1 223 ? 28.556 10.231 -12.140 1.00 91.69 223 LEU A C 1
ATOM 1776 O O . LEU A 1 223 ? 29.658 9.745 -11.919 1.00 91.69 223 LEU A O 1
ATOM 1780 N N . GLU A 1 224 ? 28.405 11.265 -12.971 1.00 91.44 224 GLU A N 1
ATOM 1781 C CA . GLU A 1 224 ? 29.517 11.846 -13.740 1.00 91.44 224 GLU A CA 1
ATOM 1782 C C . GLU A 1 224 ? 30.601 12.499 -12.863 1.00 91.44 224 GLU A C 1
ATOM 1784 O O . GLU A 1 224 ? 31.741 12.628 -13.316 1.00 91.44 224 GLU A O 1
ATOM 1789 N N . MET A 1 225 ? 30.291 12.864 -11.611 1.00 89.38 225 MET A N 1
ATOM 1790 C CA . MET A 1 225 ? 31.294 13.331 -10.642 1.00 89.38 225 MET A CA 1
ATOM 1791 C C . MET A 1 225 ? 32.234 12.211 -10.176 1.00 89.38 225 MET A C 1
ATOM 1793 O O . MET A 1 225 ? 33.404 12.481 -9.911 1.00 89.38 225 MET A O 1
ATOM 1797 N N . VAL A 1 226 ? 31.733 10.976 -10.067 1.00 89.81 226 VAL A N 1
ATOM 1798 C CA . VAL A 1 226 ? 32.504 9.811 -9.591 1.00 89.81 226 VAL A CA 1
ATOM 1799 C C . VAL A 1 226 ? 33.067 9.008 -10.765 1.00 89.81 226 VAL A C 1
ATOM 1801 O O . VAL A 1 226 ? 34.208 8.553 -10.725 1.00 89.81 226 VAL A O 1
ATOM 1804 N N . LEU A 1 227 ? 32.294 8.894 -11.845 1.00 91.00 227 LEU A N 1
ATOM 1805 C CA . LEU A 1 227 ? 32.646 8.214 -13.084 1.00 91.00 227 LEU A CA 1
ATOM 1806 C C . LEU A 1 227 ? 32.418 9.146 -14.284 1.00 91.00 227 LEU A C 1
ATOM 1808 O O . LEU A 1 227 ? 31.352 9.121 -14.908 1.00 91.00 227 LEU A O 1
ATOM 1812 N N . PRO A 1 228 ? 33.415 9.968 -14.650 1.00 89.44 228 PRO A N 1
ATOM 1813 C CA . PRO A 1 228 ? 33.316 10.829 -15.818 1.00 89.44 228 PRO A CA 1
ATOM 1814 C C . PRO A 1 228 ? 33.112 10.014 -17.101 1.00 89.44 228 PRO A C 1
ATOM 1816 O O . PRO A 1 228 ? 33.835 9.051 -17.367 1.00 89.44 228 PRO A O 1
ATOM 1819 N N . ARG A 1 229 ? 32.168 10.436 -17.943 1.00 88.75 229 ARG A N 1
ATOM 1820 C CA . ARG A 1 229 ? 31.922 9.827 -19.256 1.00 88.75 229 ARG A CA 1
ATOM 1821 C C . ARG A 1 229 ? 32.950 10.341 -20.274 1.00 88.75 229 ARG A C 1
ATOM 1823 O O . ARG A 1 229 ? 32.838 11.477 -20.738 1.00 88.75 229 ARG A O 1
ATOM 1830 N N . LYS A 1 230 ? 33.988 9.552 -20.577 1.00 81.62 230 LYS A N 1
ATOM 1831 C CA . LYS A 1 230 ? 35.154 9.949 -21.398 1.00 81.62 230 LYS A CA 1
ATOM 1832 C C . LYS A 1 230 ? 35.739 8.777 -22.195 1.00 81.62 230 LYS A C 1
ATOM 1834 O O . LYS A 1 230 ? 35.541 7.613 -21.854 1.00 81.62 230 LYS A O 1
ATOM 1839 N N . GLY A 1 231 ? 36.468 9.093 -23.265 1.00 75.50 231 GLY A N 1
ATOM 1840 C CA . GLY A 1 231 ? 37.074 8.101 -24.154 1.00 75.50 231 GLY A CA 1
ATOM 1841 C C . GLY A 1 231 ? 36.089 7.022 -24.610 1.00 75.50 231 GLY A C 1
ATOM 1842 O O . GLY A 1 231 ? 35.010 7.320 -25.132 1.00 75.50 231 GLY A O 1
ATOM 1843 N N . THR A 1 232 ? 36.469 5.764 -24.389 1.00 72.00 232 THR A N 1
ATOM 1844 C CA . THR A 1 232 ? 35.716 4.566 -24.790 1.00 72.00 232 THR A CA 1
ATOM 1845 C C . THR A 1 232 ? 34.842 3.984 -23.675 1.00 72.00 232 THR A C 1
ATOM 1847 O O . THR A 1 232 ? 34.176 2.974 -23.891 1.00 72.00 232 THR A O 1
ATOM 1850 N N . ASN A 1 233 ? 34.772 4.612 -22.492 1.00 86.38 233 ASN A N 1
ATOM 1851 C CA . ASN A 1 233 ? 34.022 4.059 -21.357 1.00 86.38 233 ASN A CA 1
ATOM 1852 C C . ASN A 1 233 ? 32.493 4.180 -21.489 1.00 86.38 233 ASN A C 1
ATOM 1854 O O . ASN A 1 233 ? 31.775 3.781 -20.579 1.00 86.38 233 ASN A O 1
ATOM 1858 N N . GLY A 1 234 ? 31.983 4.730 -22.596 1.00 85.94 234 GLY A N 1
ATOM 1859 C CA . GLY A 1 234 ? 30.577 5.104 -22.748 1.00 85.94 234 GLY A CA 1
ATOM 1860 C C . GLY A 1 234 ? 29.575 3.953 -22.610 1.00 85.94 234 GLY A C 1
ATOM 1861 O O . GLY A 1 234 ? 28.459 4.209 -22.161 1.00 85.94 234 GLY A O 1
ATOM 1862 N N . GLU A 1 235 ? 29.959 2.724 -22.970 1.00 85.44 235 GLU A N 1
ATOM 1863 C CA . GLU A 1 235 ? 29.119 1.525 -22.816 1.00 85.44 235 GLU A CA 1
ATOM 1864 C C . GLU A 1 235 ? 29.039 1.085 -21.351 1.00 85.44 235 GLU A C 1
ATOM 1866 O O . GLU A 1 235 ? 27.950 0.941 -20.803 1.00 85.44 235 GLU A O 1
ATOM 1871 N N . VAL A 1 236 ? 30.200 0.957 -20.700 1.00 90.25 236 VAL A N 1
ATOM 1872 C CA . VAL A 1 236 ? 30.312 0.619 -19.272 1.00 90.25 236 VAL A CA 1
ATOM 1873 C C . VAL A 1 236 ? 29.600 1.668 -18.421 1.00 90.25 236 VAL A C 1
ATOM 1875 O O . VAL A 1 236 ? 28.803 1.329 -17.556 1.00 90.25 236 VAL A O 1
ATOM 1878 N N . TRP A 1 237 ? 29.814 2.951 -18.724 1.00 93.12 237 TRP A N 1
ATOM 1879 C CA . TRP A 1 237 ? 29.149 4.062 -18.048 1.00 93.12 237 TRP A CA 1
ATOM 1880 C C . TRP A 1 237 ? 27.624 3.959 -18.145 1.00 93.12 237 TRP A C 1
ATOM 1882 O O . TRP A 1 237 ? 26.930 4.184 -17.160 1.00 93.12 237 TRP A O 1
ATOM 1892 N N . HIS A 1 238 ? 27.095 3.621 -19.327 1.00 92.56 238 HIS A N 1
ATOM 1893 C CA . HIS A 1 238 ? 25.651 3.511 -19.535 1.00 92.56 238 HIS A CA 1
ATOM 1894 C C . HIS A 1 238 ? 25.055 2.330 -18.760 1.00 92.56 238 HIS A C 1
ATOM 1896 O O . HIS A 1 238 ? 24.040 2.517 -18.096 1.00 92.56 238 HIS A O 1
ATOM 1902 N N . SER A 1 239 ? 25.740 1.181 -18.739 1.00 92.25 239 SER A N 1
ATOM 1903 C CA . SER A 1 239 ? 25.362 0.020 -17.917 1.00 92.25 239 SER A CA 1
ATOM 1904 C C . SER A 1 239 ? 25.351 0.350 -16.421 1.00 92.25 239 SER A C 1
ATOM 1906 O O . SER A 1 239 ? 24.383 0.055 -15.724 1.00 92.25 239 SER A O 1
ATOM 1908 N N . ILE A 1 240 ? 26.393 1.025 -15.924 1.00 94.12 240 ILE A N 1
ATOM 1909 C CA . ILE A 1 240 ? 26.465 1.464 -14.522 1.00 94.12 240 ILE A CA 1
ATOM 1910 C C . ILE A 1 240 ? 25.340 2.455 -14.210 1.00 94.12 240 ILE A C 1
ATOM 1912 O O . ILE A 1 240 ? 24.758 2.396 -13.130 1.00 94.12 240 ILE A O 1
ATOM 1916 N N . PHE A 1 241 ? 24.999 3.346 -15.145 1.00 94.12 241 PHE A N 1
ATOM 1917 C CA . PHE A 1 241 ? 23.894 4.280 -14.958 1.00 94.12 241 PHE A CA 1
ATOM 1918 C C . PHE A 1 241 ? 22.542 3.562 -14.861 1.00 94.12 241 PHE A C 1
ATOM 1920 O O . PHE A 1 241 ? 21.775 3.867 -13.954 1.00 94.12 241 PHE A O 1
ATOM 1927 N N . GLU A 1 242 ? 22.264 2.583 -15.726 1.00 93.00 242 GLU A N 1
ATOM 1928 C CA . GLU A 1 242 ? 21.053 1.751 -15.632 1.00 93.00 242 GLU A CA 1
ATOM 1929 C C . GLU A 1 242 ? 20.975 1.006 -14.290 1.00 93.00 242 GLU A C 1
ATOM 1931 O O . GLU A 1 242 ? 19.956 1.087 -13.602 1.00 93.00 242 GLU A O 1
ATOM 1936 N N . ASN A 1 243 ? 22.072 0.363 -13.879 1.00 93.12 243 ASN A N 1
ATOM 1937 C CA . ASN A 1 243 ? 22.155 -0.363 -12.610 1.00 93.12 243 ASN A CA 1
ATOM 1938 C C . ASN A 1 243 ? 21.992 0.570 -11.394 1.00 93.12 243 ASN A C 1
ATOM 1940 O O . ASN A 1 243 ? 21.359 0.199 -10.407 1.00 93.12 243 ASN A O 1
ATOM 1944 N N . LEU A 1 244 ? 22.517 1.800 -11.463 1.00 94.38 244 LEU A N 1
ATOM 1945 C CA . LEU A 1 244 ? 22.332 2.817 -10.425 1.00 94.38 244 LEU A CA 1
ATOM 1946 C C . LEU A 1 244 ? 20.866 3.239 -10.297 1.00 94.38 244 LEU A C 1
ATOM 1948 O O . LEU A 1 244 ? 20.372 3.361 -9.178 1.00 94.38 244 LEU A O 1
ATOM 1952 N N . LEU A 1 245 ? 20.167 3.458 -11.413 1.00 93.94 245 LEU A N 1
ATOM 1953 C CA . LEU A 1 245 ? 18.743 3.804 -11.392 1.00 93.94 245 LEU A CA 1
ATOM 1954 C C . LEU A 1 245 ? 17.907 2.680 -10.764 1.00 93.94 245 LEU A C 1
ATOM 1956 O O . LEU A 1 245 ? 17.066 2.953 -9.907 1.00 93.94 245 LEU A O 1
ATOM 1960 N N . GLU A 1 246 ? 18.178 1.425 -11.129 1.00 92.38 246 GLU A N 1
ATOM 1961 C CA . GLU A 1 246 ? 17.511 0.269 -10.524 1.00 92.38 246 GLU A CA 1
ATOM 1962 C C . GLU A 1 246 ? 17.788 0.181 -9.017 1.00 92.38 246 GLU A C 1
ATOM 1964 O O . GLU A 1 246 ? 16.848 0.106 -8.227 1.00 92.38 246 GLU A O 1
ATOM 1969 N N . ALA A 1 247 ? 19.049 0.303 -8.598 1.00 93.62 247 ALA A N 1
ATOM 1970 C CA . ALA A 1 247 ? 19.415 0.223 -7.188 1.00 93.62 247 ALA A CA 1
ATOM 1971 C C . ALA A 1 247 ? 18.841 1.377 -6.341 1.00 93.62 247 ALA A C 1
ATOM 1973 O O . ALA A 1 247 ? 18.458 1.167 -5.190 1.00 93.62 247 ALA A O 1
ATOM 1974 N N . LEU A 1 248 ? 18.726 2.592 -6.895 1.00 94.75 248 LEU A N 1
ATOM 1975 C CA . LEU A 1 248 ? 18.063 3.720 -6.226 1.00 94.75 248 LEU A CA 1
ATOM 1976 C C . LEU A 1 248 ? 16.557 3.478 -6.053 1.00 94.75 248 LEU A C 1
ATOM 1978 O O . LEU A 1 248 ? 16.006 3.776 -4.991 1.00 94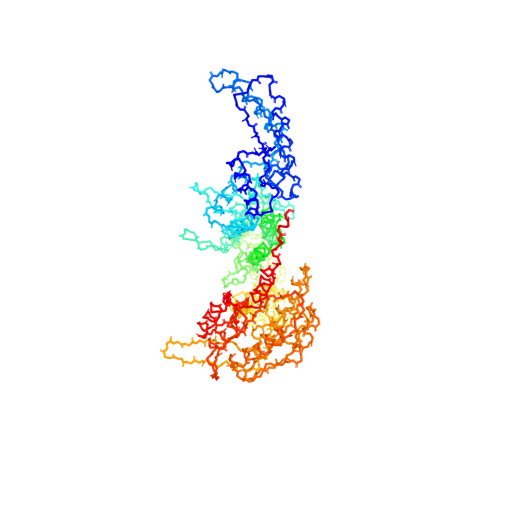.75 248 LEU A O 1
ATOM 1982 N N . SER A 1 249 ? 15.903 2.930 -7.080 1.00 93.88 249 SER A N 1
ATOM 1983 C CA . SER A 1 249 ? 14.495 2.532 -7.015 1.00 93.88 249 SER A CA 1
ATOM 1984 C C . SER A 1 249 ? 14.267 1.440 -5.968 1.00 93.88 249 SER A C 1
ATOM 1986 O O . SER A 1 249 ? 13.342 1.550 -5.163 1.00 93.88 249 SER A O 1
ATOM 1988 N N . ASP A 1 250 ? 15.105 0.405 -5.961 1.00 93.50 250 ASP A N 1
ATOM 1989 C CA . ASP A 1 250 ? 14.982 -0.721 -5.032 1.00 93.50 250 ASP A CA 1
ATOM 1990 C C . ASP A 1 250 ? 15.244 -0.269 -3.588 1.00 93.50 250 ASP A C 1
ATOM 1992 O O . ASP A 1 250 ? 14.449 -0.563 -2.697 1.00 93.50 250 ASP A O 1
ATOM 1996 N N . ARG A 1 251 ? 16.252 0.587 -3.363 1.00 94.62 251 ARG A N 1
ATOM 1997 C CA . ARG A 1 251 ? 16.463 1.221 -2.053 1.00 94.62 251 ARG A CA 1
ATOM 1998 C C . ARG A 1 251 ? 15.225 1.992 -1.587 1.00 94.62 251 ARG A C 1
ATOM 2000 O O . ARG A 1 251 ? 14.829 1.857 -0.432 1.00 94.62 251 ARG A O 1
ATOM 2007 N N . ARG A 1 252 ? 14.611 2.807 -2.456 1.00 95.50 252 ARG A N 1
ATOM 2008 C CA . ARG A 1 252 ? 13.394 3.565 -2.112 1.00 95.50 252 ARG A CA 1
ATOM 2009 C C . ARG A 1 252 ? 12.245 2.633 -1.745 1.00 95.50 252 ARG A C 1
ATOM 2011 O O . ARG A 1 252 ? 11.550 2.890 -0.762 1.00 95.50 252 ARG A O 1
ATOM 2018 N N . HIS A 1 253 ? 12.051 1.580 -2.534 1.00 94.38 253 HIS A N 1
ATOM 2019 C CA . HIS A 1 253 ? 11.049 0.557 -2.275 1.00 94.38 253 HIS A CA 1
ATOM 2020 C C . HIS A 1 253 ? 11.236 -0.045 -0.881 1.00 94.38 253 HIS A C 1
ATOM 2022 O O . HIS A 1 253 ? 10.321 0.017 -0.057 1.00 94.38 253 HIS A O 1
ATOM 2028 N N . ASP A 1 254 ? 12.440 -0.523 -0.584 1.00 95.19 254 ASP A N 1
ATOM 2029 C CA . ASP A 1 254 ? 12.738 -1.211 0.668 1.00 95.19 254 ASP A CA 1
ATOM 2030 C C . ASP A 1 254 ? 12.636 -0.281 1.878 1.00 95.19 254 ASP A C 1
ATOM 2032 O O . ASP A 1 254 ? 12.065 -0.664 2.899 1.00 95.19 254 ASP A O 1
ATOM 2036 N N . ARG A 1 255 ? 13.099 0.971 1.763 1.00 96.25 255 ARG A N 1
ATOM 2037 C CA . ARG A 1 255 ? 12.988 1.956 2.851 1.00 96.25 255 ARG A CA 1
ATOM 2038 C C . ARG A 1 255 ? 11.538 2.304 3.177 1.00 96.25 255 ARG A C 1
ATOM 2040 O O . ARG A 1 255 ? 11.179 2.347 4.353 1.00 96.25 255 ARG A O 1
ATOM 2047 N N . VAL A 1 256 ? 10.692 2.531 2.167 1.00 96.75 256 VAL A N 1
ATOM 2048 C CA . VAL A 1 256 ? 9.261 2.814 2.387 1.00 96.75 256 VAL A CA 1
ATOM 2049 C C . VAL A 1 256 ? 8.558 1.589 2.978 1.00 96.75 256 VAL A C 1
ATOM 2051 O O . VAL A 1 256 ? 7.789 1.723 3.931 1.00 96.75 256 VAL A O 1
ATOM 2054 N N . GLN A 1 257 ? 8.869 0.393 2.477 1.00 95.94 257 GLN A N 1
ATOM 2055 C CA . GLN A 1 257 ? 8.337 -0.869 2.995 1.00 95.94 257 GLN A CA 1
ATOM 2056 C C . GLN A 1 257 ? 8.732 -1.124 4.452 1.00 95.94 257 GLN A C 1
ATOM 2058 O O . GLN A 1 257 ? 7.891 -1.485 5.284 1.00 95.94 257 GLN A O 1
ATOM 2063 N N . GLN A 1 258 ? 9.996 -0.878 4.791 1.00 96.06 258 GLN A N 1
ATOM 2064 C CA . GLN A 1 258 ? 10.503 -0.981 6.153 1.00 96.06 258 GLN A CA 1
ATOM 2065 C C . GLN A 1 258 ? 9.849 0.053 7.072 1.00 96.06 258 GLN A C 1
ATOM 2067 O O . GLN A 1 258 ? 9.489 -0.278 8.201 1.00 96.06 258 GLN A O 1
ATOM 2072 N N . TRP A 1 259 ? 9.649 1.282 6.592 1.00 97.06 259 TRP A N 1
ATOM 2073 C CA . TRP A 1 259 ? 8.986 2.336 7.354 1.00 97.06 259 TRP A CA 1
ATOM 2074 C C . TRP A 1 259 ? 7.533 1.984 7.693 1.00 97.06 259 TRP A C 1
ATOM 2076 O O . TRP A 1 259 ? 7.138 2.108 8.855 1.00 97.06 259 TRP A O 1
ATOM 2086 N N . ILE A 1 260 ? 6.756 1.487 6.725 1.00 96.75 260 ILE A N 1
ATOM 2087 C CA . ILE A 1 260 ? 5.386 1.009 6.973 1.00 96.75 260 ILE A CA 1
ATOM 2088 C C . ILE A 1 260 ? 5.425 -0.153 7.970 1.00 96.75 260 ILE A C 1
ATOM 2090 O O . ILE A 1 260 ? 4.777 -0.091 9.012 1.00 96.75 260 ILE A O 1
ATOM 2094 N N . SER A 1 261 ? 6.250 -1.168 7.703 1.00 95.19 261 SER A N 1
ATOM 2095 C CA . SER A 1 261 ? 6.315 -2.389 8.516 1.00 95.19 261 SER A CA 1
ATOM 2096 C C . SER A 1 261 ? 6.740 -2.130 9.963 1.00 95.19 261 SER A C 1
ATOM 2098 O O . SER A 1 261 ? 6.173 -2.721 10.878 1.00 95.19 261 SER A O 1
ATOM 2100 N N . SER A 1 262 ? 7.700 -1.227 10.187 1.00 95.00 262 SER A N 1
ATOM 2101 C CA . SER A 1 262 ? 8.160 -0.843 11.529 1.00 95.00 262 SER A CA 1
ATOM 2102 C C . SER A 1 262 ? 7.046 -0.177 12.341 1.00 95.00 262 SER A C 1
ATOM 2104 O O . SER A 1 262 ? 6.930 -0.414 13.541 1.00 95.00 262 SER A O 1
ATOM 2106 N N . ASN A 1 263 ? 6.187 0.605 11.682 1.00 93.75 263 ASN A N 1
ATOM 2107 C CA . ASN A 1 263 ? 5.081 1.314 12.320 1.00 93.75 263 ASN A CA 1
ATOM 2108 C C . ASN A 1 263 ? 3.803 0.473 12.457 1.00 93.75 263 ASN A C 1
ATOM 2110 O O . ASN A 1 263 ? 2.914 0.839 13.220 1.00 93.75 263 ASN A O 1
ATOM 2114 N N . THR A 1 264 ? 3.691 -0.651 11.745 1.00 93.31 264 THR A N 1
ATOM 2115 C CA . THR A 1 264 ? 2.506 -1.527 11.779 1.00 93.31 264 THR A CA 1
ATOM 2116 C C . THR A 1 264 ? 2.806 -2.940 12.277 1.00 93.31 264 THR A C 1
ATOM 2118 O O . THR A 1 264 ? 1.989 -3.836 12.074 1.00 93.31 264 THR A O 1
ATOM 2121 N N . MET A 1 265 ? 3.962 -3.167 12.909 1.00 88.94 265 MET A N 1
ATOM 2122 C CA . MET A 1 265 ? 4.446 -4.503 13.283 1.00 88.94 265 MET A CA 1
ATOM 2123 C C . MET A 1 265 ? 3.430 -5.291 14.124 1.00 88.94 265 MET A C 1
ATOM 2125 O O . MET A 1 265 ? 3.131 -6.443 13.805 1.00 88.94 265 MET A O 1
ATOM 2129 N N . ASP A 1 266 ? 2.842 -4.646 15.134 1.00 84.38 266 ASP A N 1
ATOM 2130 C CA . ASP A 1 266 ? 1.854 -5.250 16.042 1.00 84.38 266 ASP A CA 1
ATOM 2131 C C . ASP A 1 266 ? 0.498 -5.536 15.368 1.00 84.38 266 ASP A C 1
ATOM 2133 O O . ASP A 1 266 ? -0.343 -6.247 15.917 1.00 84.38 266 ASP A O 1
ATOM 2137 N N . PHE A 1 267 ? 0.280 -5.004 14.162 1.00 86.69 267 PHE A N 1
ATOM 2138 C CA . PHE A 1 267 ? -1.006 -5.013 13.462 1.00 86.69 267 PHE A CA 1
ATOM 2139 C C . PHE A 1 267 ? -0.900 -5.515 12.019 1.00 86.69 267 PHE A C 1
ATOM 2141 O O . PHE A 1 267 ? -1.770 -5.229 11.198 1.00 86.69 267 PHE A O 1
ATOM 2148 N N . ARG A 1 268 ? 0.155 -6.270 11.696 1.00 84.38 268 ARG A N 1
ATOM 2149 C CA . ARG A 1 268 ? 0.446 -6.758 10.335 1.00 84.38 268 ARG A CA 1
ATOM 2150 C C . ARG A 1 268 ? -0.720 -7.507 9.672 1.00 84.38 268 ARG A C 1
ATOM 2152 O O . ARG A 1 268 ? -0.889 -7.433 8.461 1.00 84.38 268 ARG A O 1
ATOM 2159 N N . ASP A 1 269 ? -1.520 -8.209 10.475 1.00 84.56 269 ASP A N 1
ATOM 2160 C CA . ASP A 1 269 ? -2.629 -9.052 10.019 1.00 84.56 269 ASP A CA 1
ATOM 2161 C C . ASP A 1 269 ? -3.948 -8.261 9.885 1.00 84.56 269 ASP A C 1
ATOM 2163 O O . ASP A 1 269 ? -4.987 -8.834 9.578 1.00 84.56 269 ASP A O 1
ATOM 2167 N N . ASN A 1 270 ? -3.929 -6.945 10.124 1.00 87.75 270 ASN A N 1
ATOM 2168 C CA . ASN A 1 270 ? -5.096 -6.081 9.978 1.00 87.75 270 ASN A CA 1
ATOM 2169 C C . ASN A 1 270 ? -5.357 -5.720 8.504 1.00 87.75 270 ASN A C 1
ATOM 2171 O O . ASN A 1 270 ? -4.451 -5.267 7.802 1.00 87.75 270 ASN A O 1
ATOM 2175 N N . ASP A 1 271 ? -6.612 -5.820 8.064 1.00 84.31 271 ASP A N 1
ATOM 2176 C CA . ASP A 1 271 ? -7.020 -5.559 6.674 1.00 84.31 271 ASP A CA 1
ATOM 2177 C C . ASP A 1 271 ? -6.634 -4.159 6.161 1.00 84.31 271 ASP A C 1
ATOM 2179 O O . ASP A 1 271 ? -6.262 -3.999 4.997 1.00 84.31 271 ASP A O 1
ATOM 2183 N N . GLU A 1 272 ? -6.686 -3.123 7.008 1.00 85.31 272 GLU A N 1
ATOM 2184 C CA . GLU A 1 272 ? -6.294 -1.761 6.613 1.00 85.31 272 GLU A CA 1
ATOM 2185 C C . GLU A 1 272 ? -4.782 -1.642 6.396 1.00 85.31 272 GLU A C 1
ATOM 2187 O O . GLU A 1 272 ? -4.344 -0.925 5.493 1.00 85.31 272 GLU A O 1
ATOM 2192 N N . VAL A 1 273 ? -3.989 -2.369 7.190 1.00 90.44 273 VAL A N 1
ATOM 2193 C CA . VAL A 1 273 ? -2.528 -2.438 7.045 1.00 90.44 273 VAL A CA 1
ATOM 2194 C C . VAL A 1 273 ? -2.165 -3.190 5.768 1.00 90.44 273 VAL A C 1
ATOM 2196 O O . VAL A 1 273 ? -1.348 -2.702 4.989 1.00 90.44 273 VAL A O 1
ATOM 2199 N N . GLN A 1 274 ? -2.816 -4.323 5.495 1.00 87.19 274 GLN A N 1
ATOM 2200 C CA . GLN A 1 274 ? -2.612 -5.074 4.251 1.00 87.19 274 GLN A CA 1
ATOM 2201 C C . GLN A 1 274 ? -2.993 -4.244 3.017 1.00 87.19 274 GLN A C 1
ATOM 2203 O O . GLN A 1 274 ? -2.266 -4.237 2.022 1.00 87.19 274 GLN A O 1
ATOM 2208 N N . ARG A 1 275 ? -4.088 -3.476 3.090 1.00 85.62 275 ARG A N 1
ATOM 2209 C CA . ARG A 1 275 ? -4.498 -2.573 2.006 1.00 85.62 275 ARG A CA 1
ATOM 2210 C C . ARG A 1 275 ? -3.496 -1.442 1.781 1.00 85.62 275 ARG A C 1
ATOM 2212 O O . ARG A 1 275 ? -3.180 -1.147 0.632 1.00 85.62 275 ARG A O 1
ATOM 2219 N N . LEU A 1 276 ? -2.985 -0.827 2.852 1.00 91.00 276 LEU A N 1
ATOM 2220 C CA . LEU A 1 276 ? -1.927 0.186 2.764 1.00 91.00 276 LEU A CA 1
ATOM 2221 C C . LEU A 1 276 ? -0.649 -0.392 2.139 1.00 91.00 276 LEU A C 1
ATOM 2223 O O . LEU A 1 276 ? -0.019 0.265 1.314 1.00 91.00 276 LEU A O 1
ATOM 2227 N N . GLN A 1 277 ? -0.284 -1.622 2.501 1.00 90.94 277 GLN A N 1
ATOM 2228 C CA . GLN A 1 277 ? 0.874 -2.300 1.926 1.00 90.94 277 GLN A CA 1
ATOM 2229 C C . GLN A 1 277 ? 0.720 -2.541 0.422 1.00 90.94 277 GLN A C 1
ATOM 2231 O O . GLN A 1 277 ? 1.637 -2.267 -0.356 1.00 90.94 277 GLN A O 1
ATOM 2236 N N . LEU A 1 278 ? -0.462 -2.989 -0.007 1.00 83.38 278 LEU A N 1
ATOM 2237 C CA . LEU A 1 278 ? -0.783 -3.141 -1.424 1.00 83.38 278 LEU A CA 1
ATOM 2238 C C . LEU A 1 278 ? -0.720 -1.793 -2.163 1.00 83.38 278 LEU A C 1
ATOM 2240 O O . LEU A 1 278 ? -0.103 -1.700 -3.222 1.00 83.38 278 LEU A O 1
ATOM 2244 N N . GLU A 1 279 ? -1.303 -0.740 -1.584 1.00 87.25 279 GLU A N 1
ATOM 2245 C CA . GLU A 1 279 ? -1.260 0.626 -2.121 1.00 87.25 279 GLU A CA 1
ATOM 2246 C C . GLU A 1 279 ? 0.189 1.110 -2.316 1.00 87.25 279 GLU A C 1
ATOM 2248 O O . GLU A 1 279 ? 0.546 1.587 -3.398 1.00 87.25 279 GLU A O 1
ATOM 2253 N N . ALA A 1 280 ? 1.043 0.922 -1.305 1.00 90.69 280 ALA A N 1
ATOM 2254 C CA . ALA A 1 280 ? 2.457 1.276 -1.366 1.00 90.69 280 ALA A CA 1
ATOM 2255 C C . ALA A 1 280 ? 3.195 0.509 -2.473 1.00 90.69 280 ALA A C 1
ATOM 2257 O O . ALA A 1 280 ? 3.889 1.131 -3.278 1.00 90.69 280 ALA A O 1
ATOM 2258 N N . ASN A 1 281 ? 2.995 -0.809 -2.578 1.00 87.62 281 ASN A N 1
ATOM 2259 C CA . ASN A 1 281 ? 3.612 -1.641 -3.617 1.00 87.62 281 ASN A CA 1
ATOM 2260 C C . ASN A 1 281 ? 3.220 -1.202 -5.032 1.00 87.62 281 ASN A C 1
ATOM 2262 O O . ASN A 1 281 ? 4.085 -1.055 -5.899 1.00 87.62 281 ASN A O 1
ATOM 2266 N N . VAL A 1 282 ? 1.934 -0.917 -5.261 1.00 82.50 282 VAL A N 1
ATOM 2267 C CA . VAL A 1 282 ? 1.439 -0.440 -6.562 1.00 82.50 282 VAL A CA 1
ATOM 2268 C C . VAL A 1 282 ? 2.108 0.875 -6.954 1.00 82.50 282 VAL A C 1
ATOM 2270 O O . VAL A 1 282 ? 2.467 1.076 -8.117 1.00 82.50 282 VAL A O 1
ATOM 2273 N N . VAL A 1 283 ? 2.261 1.802 -6.007 1.00 84.56 283 VAL A N 1
ATOM 2274 C CA . VAL A 1 283 ? 2.848 3.114 -6.284 1.00 84.56 283 VAL A CA 1
ATOM 2275 C C . VAL A 1 283 ? 4.374 3.021 -6.443 1.00 84.56 283 VAL A C 1
ATOM 2277 O O . VAL A 1 283 ? 4.909 3.607 -7.385 1.00 84.56 283 VAL A O 1
ATOM 2280 N N . LEU A 1 284 ? 5.071 2.241 -5.613 1.00 88.81 284 LEU A N 1
ATOM 2281 C CA . LEU A 1 284 ? 6.520 2.015 -5.713 1.00 88.81 284 LEU A CA 1
ATOM 2282 C C . LEU A 1 284 ? 6.907 1.272 -6.999 1.00 88.81 284 LEU A C 1
ATOM 2284 O O . LEU A 1 284 ? 7.898 1.624 -7.640 1.00 88.81 284 LEU A O 1
ATOM 2288 N N . GLY A 1 285 ? 6.083 0.324 -7.454 1.00 81.69 285 GLY A N 1
ATOM 2289 C CA . GLY A 1 285 ? 6.283 -0.349 -8.740 1.00 81.69 285 GLY A CA 1
ATOM 2290 C C . GLY A 1 285 ? 6.329 0.627 -9.923 1.00 81.69 285 GLY A C 1
ATOM 2291 O O . GLY A 1 285 ? 7.110 0.434 -10.858 1.00 81.69 285 GLY A O 1
ATOM 2292 N N . LYS A 1 286 ? 5.567 1.731 -9.859 1.00 81.75 286 LYS A N 1
ATOM 2293 C CA . LYS A 1 286 ? 5.591 2.790 -10.886 1.00 81.75 286 LYS A CA 1
ATOM 2294 C C . LYS A 1 286 ? 6.913 3.559 -10.900 1.00 81.75 286 LYS A C 1
ATOM 2296 O O . LYS A 1 286 ? 7.323 3.995 -11.974 1.00 81.75 286 LYS A O 1
ATOM 2301 N N . VAL A 1 287 ? 7.576 3.710 -9.749 1.00 87.56 287 VAL A N 1
ATOM 2302 C CA . VAL A 1 287 ? 8.903 4.345 -9.651 1.00 87.56 287 VAL A CA 1
ATOM 2303 C C . VAL A 1 287 ? 9.911 3.534 -10.455 1.00 87.56 287 VAL A C 1
ATOM 2305 O O . VAL A 1 287 ? 10.531 4.072 -11.371 1.00 87.56 287 VAL A O 1
ATOM 2308 N N . LYS A 1 288 ? 9.985 2.221 -10.197 1.00 83.25 288 LYS A N 1
ATOM 2309 C CA . LYS A 1 288 ? 10.919 1.307 -10.873 1.00 83.25 288 LYS A CA 1
ATOM 2310 C C . LYS A 1 288 ? 10.762 1.315 -12.393 1.00 83.25 288 LYS A C 1
ATOM 2312 O O . LYS A 1 288 ? 11.739 1.287 -13.131 1.00 83.25 288 LYS A O 1
ATOM 2317 N N . GLN A 1 289 ? 9.525 1.386 -12.878 1.00 74.88 289 GLN A N 1
ATOM 2318 C CA . GLN A 1 289 ? 9.235 1.405 -14.315 1.00 74.88 289 GLN A CA 1
ATOM 2319 C C . GLN A 1 289 ? 9.525 2.766 -14.959 1.00 74.88 289 GLN A C 1
ATOM 2321 O O . GLN A 1 289 ? 10.030 2.826 -16.083 1.00 74.88 289 GLN A O 1
ATOM 2326 N N . GLY A 1 290 ? 9.183 3.855 -14.264 1.00 80.75 290 GLY A N 1
ATOM 2327 C CA . GLY A 1 290 ? 9.388 5.219 -14.747 1.00 80.75 290 GLY A CA 1
ATOM 2328 C C . GLY A 1 290 ? 10.860 5.623 -14.780 1.00 80.75 290 GLY A C 1
ATOM 2329 O O . GLY A 1 290 ? 11.266 6.378 -15.663 1.00 80.75 290 GLY A O 1
ATOM 2330 N N . LEU A 1 291 ? 11.667 5.085 -13.865 1.00 88.44 291 LEU A N 1
ATOM 2331 C CA . LEU A 1 291 ? 13.086 5.393 -13.733 1.00 88.44 291 LEU A CA 1
ATOM 2332 C C . LEU A 1 291 ? 13.942 4.527 -14.674 1.00 88.44 291 LEU A C 1
ATOM 2334 O O . LEU A 1 291 ? 14.767 3.725 -14.248 1.00 88.44 291 LEU A O 1
ATOM 2338 N N . SER A 1 292 ? 13.723 4.683 -15.980 1.00 86.81 292 SER A N 1
ATOM 2339 C CA . SER A 1 292 ? 14.460 3.962 -17.021 1.00 86.81 292 SER A CA 1
ATOM 2340 C C . SER A 1 292 ? 14.908 4.879 -18.159 1.00 86.81 292 SER A C 1
ATOM 2342 O O . SER A 1 292 ? 14.250 5.869 -18.494 1.00 86.81 292 SER A O 1
ATOM 2344 N N . VAL A 1 293 ? 16.045 4.538 -18.768 1.00 90.06 293 VAL A N 1
ATOM 2345 C CA . VAL A 1 293 ? 16.674 5.308 -19.852 1.00 90.06 293 VAL A CA 1
ATOM 2346 C C . VAL A 1 293 ? 16.553 4.597 -21.199 1.00 90.06 293 VAL A C 1
ATOM 2348 O O . VAL A 1 293 ? 16.337 3.391 -21.272 1.00 90.06 293 VAL A O 1
ATOM 2351 N N . CYS A 1 294 ? 16.666 5.363 -22.284 1.00 86.50 294 CYS A N 1
ATOM 2352 C CA . CYS A 1 294 ? 16.473 4.889 -23.654 1.00 86.50 294 CYS A CA 1
ATOM 2353 C C . CYS A 1 294 ? 17.569 3.923 -24.144 1.00 86.50 294 CYS A C 1
ATOM 2355 O O . CYS A 1 294 ? 17.274 2.838 -24.639 1.00 86.50 294 CYS A O 1
ATOM 2357 N N . GLY A 1 295 ? 18.845 4.305 -24.042 1.00 85.06 295 GLY A N 1
ATOM 2358 C CA . GLY A 1 295 ? 19.964 3.450 -24.453 1.00 85.06 295 GLY A CA 1
ATOM 2359 C C . GLY A 1 295 ? 20.219 3.338 -25.962 1.00 85.06 295 GLY A C 1
ATOM 2360 O O . GLY A 1 295 ? 21.234 2.754 -26.349 1.00 85.06 295 GLY A O 1
ATOM 2361 N N . CYS A 1 296 ? 19.389 3.925 -26.831 1.00 82.56 296 CYS A N 1
ATOM 2362 C CA . CYS A 1 296 ? 19.675 4.035 -28.269 1.00 82.56 296 CYS A CA 1
ATOM 2363 C C . CYS A 1 296 ? 20.935 4.859 -28.568 1.00 82.56 296 CYS A C 1
ATOM 2365 O O . CYS A 1 296 ? 21.384 5.644 -27.739 1.00 82.56 296 CYS A O 1
ATOM 2367 N N . LYS A 1 297 ? 21.521 4.716 -29.763 1.00 82.62 297 LYS A N 1
ATOM 2368 C CA . LYS A 1 297 ? 22.635 5.586 -30.185 1.00 82.62 297 LYS A CA 1
ATOM 2369 C C . LYS A 1 297 ? 22.156 7.034 -30.301 1.00 82.62 297 LYS A C 1
ATOM 2371 O O . LYS A 1 297 ? 21.077 7.285 -30.830 1.00 82.62 297 LYS A O 1
ATOM 2376 N N . CYS A 1 298 ? 22.964 7.971 -29.814 1.00 88.00 298 CYS A N 1
ATOM 2377 C CA . CYS A 1 298 ? 22.709 9.396 -29.964 1.00 88.00 298 CYS A CA 1
ATOM 2378 C C . CYS A 1 298 ? 22.658 9.787 -31.448 1.00 88.00 298 CYS A C 1
ATOM 2380 O O . CYS A 1 298 ? 23.416 9.264 -32.263 1.00 88.00 298 CYS A O 1
ATOM 2382 N N . SER A 1 299 ? 21.796 10.744 -31.791 1.00 86.19 299 SER A N 1
ATOM 2383 C CA . SER A 1 299 ? 21.650 11.251 -33.159 1.00 86.19 299 SER A CA 1
ATOM 2384 C C . SER A 1 299 ? 22.885 12.008 -33.670 1.00 86.19 299 SER A C 1
ATOM 2386 O O . SER A 1 299 ? 22.995 12.236 -34.869 1.00 86.19 299 SER A O 1
ATOM 2388 N N . VAL A 1 300 ? 23.805 12.409 -32.781 1.00 87.12 300 VAL A N 1
ATOM 2389 C CA . VAL A 1 300 ? 24.968 13.256 -33.111 1.00 87.12 300 VAL A CA 1
ATOM 2390 C C . VAL A 1 300 ? 26.307 12.539 -32.916 1.00 87.12 300 VAL A C 1
ATOM 2392 O O . VAL A 1 300 ? 27.245 12.792 -33.661 1.00 87.12 300 VAL A O 1
ATOM 2395 N N . CYS A 1 301 ? 26.432 11.661 -31.918 1.00 87.19 301 CYS A N 1
ATOM 2396 C CA . CYS A 1 301 ? 27.692 10.989 -31.581 1.00 87.19 301 CYS A CA 1
ATOM 2397 C C . CYS A 1 301 ? 27.483 9.497 -31.282 1.00 87.19 301 CYS A C 1
ATOM 2399 O O . CYS A 1 301 ? 26.367 8.988 -31.321 1.00 87.19 301 CYS A O 1
ATOM 2401 N N . PHE A 1 302 ? 28.556 8.779 -30.954 1.00 84.94 302 PHE A N 1
ATOM 2402 C CA . PHE A 1 302 ? 28.519 7.328 -30.752 1.00 84.94 302 PHE A CA 1
ATOM 2403 C C . PHE A 1 302 ? 28.067 6.899 -29.348 1.00 84.94 302 PHE A C 1
ATOM 2405 O O . PHE A 1 302 ? 27.942 5.708 -29.074 1.00 84.94 302 PHE A O 1
ATOM 2412 N N . TRP A 1 303 ? 27.810 7.848 -28.448 1.00 87.88 303 TRP A N 1
ATOM 2413 C CA . TRP A 1 303 ? 27.320 7.567 -27.101 1.00 87.88 303 TRP A CA 1
ATOM 2414 C C . TRP A 1 303 ? 25.842 7.172 -27.072 1.00 87.88 303 TRP A C 1
ATOM 2416 O O . TRP A 1 303 ? 25.048 7.582 -27.915 1.00 87.88 303 TRP A O 1
ATOM 2426 N N . ARG A 1 304 ? 25.454 6.415 -26.041 1.00 89.81 304 ARG A N 1
ATOM 2427 C CA . ARG A 1 304 ? 24.054 6.056 -25.784 1.00 89.81 304 ARG A CA 1
ATOM 2428 C C . ARG A 1 304 ? 23.231 7.219 -25.234 1.00 89.81 304 ARG A C 1
ATOM 2430 O O . ARG A 1 304 ? 23.732 8.028 -24.443 1.00 89.81 304 ARG A O 1
ATOM 2437 N N . CYS A 1 305 ? 21.972 7.247 -25.649 1.00 91.00 305 CYS A N 1
ATOM 2438 C CA . CYS A 1 305 ? 20.917 8.134 -25.207 1.00 91.00 305 CYS A CA 1
ATOM 2439 C C . CYS A 1 305 ? 20.610 7.893 -23.729 1.00 91.00 305 CYS A C 1
ATOM 2441 O O . CYS A 1 305 ? 20.483 6.748 -23.286 1.00 91.00 305 CYS A O 1
ATOM 2443 N N . VAL A 1 306 ? 20.493 8.987 -22.984 1.00 92.75 306 VAL A N 1
ATOM 2444 C CA . VAL A 1 306 ? 20.214 8.991 -21.537 1.00 92.75 306 VAL A CA 1
ATOM 2445 C C . VAL A 1 306 ? 18.885 9.673 -21.210 1.00 92.75 306 VAL A C 1
ATOM 2447 O O . VAL A 1 306 ? 18.599 9.930 -20.045 1.00 92.75 306 VAL A O 1
ATOM 2450 N N . LEU A 1 307 ? 18.089 9.988 -22.235 1.00 90.81 307 LEU A N 1
ATOM 2451 C CA . LEU A 1 307 ? 16.715 10.448 -22.066 1.00 90.81 307 LEU A CA 1
ATOM 2452 C C . LEU A 1 307 ? 15.822 9.306 -21.570 1.00 90.81 307 LEU A C 1
ATOM 2454 O O . LEU A 1 307 ? 16.192 8.128 -21.638 1.00 90.81 307 LEU A O 1
ATOM 2458 N N . GLU A 1 308 ? 14.636 9.674 -21.097 1.00 87.44 308 GLU A N 1
ATOM 2459 C CA . GLU A 1 308 ? 13.622 8.752 -20.606 1.00 87.44 308 GLU A CA 1
ATOM 2460 C C . GLU A 1 308 ? 13.257 7.677 -21.638 1.00 87.44 308 GLU A C 1
ATOM 2462 O O . GLU A 1 308 ? 13.148 7.936 -22.839 1.00 87.44 308 GLU A O 1
ATOM 2467 N N . LYS A 1 309 ? 13.062 6.441 -21.178 1.00 83.19 309 LYS A N 1
ATOM 2468 C CA . LYS A 1 309 ? 12.688 5.327 -22.052 1.00 83.19 309 LYS A CA 1
ATOM 2469 C C . LYS A 1 309 ? 11.419 5.649 -22.857 1.00 83.19 309 LYS A C 1
ATOM 2471 O O . LYS A 1 309 ? 10.400 6.050 -22.303 1.00 83.19 309 LYS A O 1
ATOM 2476 N N . GLY A 1 310 ? 11.466 5.415 -24.171 1.00 75.69 310 GLY A N 1
ATOM 2477 C CA . GLY A 1 310 ? 10.320 5.620 -25.065 1.00 75.69 310 GLY A CA 1
ATOM 2478 C C . GLY A 1 310 ? 10.024 7.084 -25.420 1.00 75.69 310 GLY A C 1
ATOM 2479 O O . GLY A 1 310 ? 8.916 7.376 -25.882 1.00 75.69 310 GLY A O 1
ATOM 2480 N N . HIS A 1 311 ? 10.980 8.000 -25.217 1.00 81.69 311 HIS A N 1
ATOM 2481 C CA . HIS A 1 311 ? 10.867 9.385 -25.682 1.00 81.69 311 HIS A CA 1
ATOM 2482 C C . HIS A 1 311 ? 10.659 9.474 -27.206 1.00 81.69 311 HIS A C 1
ATOM 2484 O O . HIS A 1 311 ? 11.003 8.566 -27.964 1.00 81.69 311 HIS A O 1
ATOM 2490 N N . ARG A 1 312 ? 10.086 10.595 -27.662 1.00 78.19 312 ARG A N 1
ATOM 2491 C CA . ARG A 1 312 ? 9.815 10.865 -29.090 1.00 78.19 312 ARG A CA 1
ATOM 2492 C C . ARG A 1 312 ? 10.783 11.855 -29.733 1.00 78.19 312 ARG A C 1
ATOM 2494 O O . ARG A 1 312 ? 10.766 11.998 -30.950 1.00 78.19 312 ARG A O 1
ATOM 2501 N N . ASP A 1 313 ? 11.576 12.534 -28.911 1.00 84.25 313 ASP A N 1
ATOM 2502 C CA . ASP A 1 313 ? 12.579 13.502 -29.353 1.00 84.25 313 ASP A CA 1
ATOM 2503 C C . ASP A 1 313 ? 13.787 12.800 -29.995 1.00 84.25 313 ASP A C 1
ATOM 2505 O O . ASP A 1 313 ? 13.938 11.581 -29.883 1.00 84.25 313 ASP A O 1
ATOM 2509 N N . ASP A 1 314 ? 14.681 13.572 -30.616 1.00 86.50 314 ASP A N 1
ATOM 2510 C CA . ASP A 1 314 ? 15.965 13.056 -31.093 1.00 86.50 314 ASP A CA 1
ATOM 2511 C C . ASP A 1 314 ? 16.797 12.462 -29.946 1.00 86.50 314 ASP A C 1
ATOM 2513 O O . ASP A 1 314 ? 16.872 13.004 -28.839 1.00 86.50 314 ASP A O 1
ATOM 2517 N N . HIS A 1 315 ? 17.465 11.340 -30.221 1.00 86.94 315 HIS A N 1
ATOM 2518 C CA . HIS A 1 315 ? 18.278 10.633 -29.235 1.00 86.94 315 HIS A CA 1
ATOM 2519 C C . HIS A 1 315 ? 19.456 11.491 -28.776 1.00 86.94 315 HIS A C 1
ATOM 2521 O O . HIS A 1 315 ? 20.374 11.786 -29.546 1.00 86.94 315 HIS A O 1
ATOM 2527 N N . SER A 1 316 ? 19.479 11.839 -27.491 1.00 91.44 316 SER A N 1
ATOM 2528 C CA . SER A 1 316 ? 20.511 12.694 -26.906 1.00 91.44 316 SER A CA 1
ATOM 2529 C C . SER A 1 316 ? 21.297 11.975 -25.815 1.00 91.44 316 SER A C 1
ATOM 2531 O O . SER A 1 316 ? 20.746 11.469 -24.837 1.00 91.44 316 SER A O 1
ATOM 2533 N N . CYS A 1 317 ? 22.626 11.979 -25.942 1.00 91.06 317 CYS A N 1
ATOM 2534 C CA . CYS A 1 317 ? 23.519 11.577 -24.856 1.00 91.06 317 CYS A CA 1
ATOM 2535 C C . CYS A 1 317 ? 23.654 12.661 -23.769 1.00 91.06 317 CYS A C 1
ATOM 2537 O O . CYS A 1 317 ? 24.346 12.425 -22.779 1.00 91.06 317 CYS A O 1
ATOM 2539 N N . MET A 1 318 ? 23.048 13.842 -23.982 1.00 90.81 318 MET A N 1
ATOM 2540 C CA . MET A 1 318 ? 23.066 15.014 -23.097 1.00 90.81 318 MET A CA 1
ATOM 2541 C C . MET A 1 318 ? 24.493 15.478 -22.714 1.00 90.81 318 MET A C 1
ATOM 2543 O O . MET A 1 318 ? 24.721 16.035 -21.640 1.00 90.81 318 MET A O 1
ATOM 2547 N N . GLY A 1 319 ? 25.476 15.222 -23.584 1.00 87.38 319 GLY A N 1
ATOM 2548 C CA . GLY A 1 319 ? 26.888 15.575 -23.398 1.00 87.38 319 GLY A CA 1
ATOM 2549 C C . GLY A 1 319 ? 27.372 16.598 -24.427 1.00 87.38 319 GLY A C 1
ATOM 2550 O O . GLY A 1 319 ? 26.579 17.176 -25.159 1.00 87.38 319 GLY A O 1
ATOM 2551 N N . SER A 1 320 ? 28.688 16.793 -24.531 1.00 88.94 320 SER A N 1
ATOM 2552 C CA . SER A 1 320 ? 29.296 17.718 -25.507 1.00 88.94 320 SER A CA 1
ATOM 2553 C C . SER A 1 320 ? 29.303 17.200 -26.952 1.00 88.94 320 SER A C 1
ATOM 2555 O O . SER A 1 320 ? 29.724 17.919 -27.857 1.00 88.94 320 SER A O 1
ATOM 2557 N N . HIS A 1 321 ? 28.930 15.932 -27.166 1.00 89.50 321 HIS A N 1
ATOM 2558 C CA . HIS A 1 321 ? 29.016 15.198 -28.438 1.00 89.50 321 HIS A CA 1
ATOM 2559 C C . HIS A 1 321 ? 30.419 15.128 -29.077 1.00 89.50 321 HIS A C 1
ATOM 2561 O O . HIS A 1 321 ? 30.586 14.497 -30.119 1.00 89.50 321 HIS A O 1
ATOM 2567 N N . SER A 1 322 ? 31.437 15.694 -28.429 1.00 89.06 322 SER A N 1
ATOM 2568 C CA . SER A 1 322 ? 32.807 15.826 -28.930 1.00 89.06 322 SER A CA 1
ATOM 2569 C C . SER A 1 322 ? 33.764 15.015 -28.065 1.00 89.06 322 SER A C 1
ATOM 2571 O O . SER A 1 322 ? 33.635 15.003 -26.837 1.00 89.06 322 SER A O 1
ATOM 2573 N N . CYS A 1 323 ? 34.723 14.335 -28.689 1.00 87.56 323 CYS A N 1
ATOM 2574 C CA . CYS A 1 323 ? 35.736 13.577 -27.970 1.00 87.56 323 CYS A CA 1
ATOM 2575 C C . CYS A 1 323 ? 36.657 14.517 -27.174 1.00 87.56 323 CYS A C 1
ATOM 2577 O O . CYS A 1 323 ? 37.186 15.483 -27.712 1.00 87.56 323 CYS A O 1
ATOM 2579 N N . ALA A 1 324 ? 36.850 14.231 -25.885 1.00 87.00 324 ALA A N 1
ATOM 2580 C CA . ALA A 1 324 ? 37.689 15.038 -24.993 1.00 87.00 324 ALA A CA 1
ATOM 2581 C C . ALA A 1 324 ? 39.095 14.445 -24.779 1.00 87.00 324 ALA A C 1
ATOM 2583 O O . ALA A 1 324 ? 39.851 14.933 -23.940 1.00 87.00 324 ALA A O 1
ATOM 2584 N N . GLU A 1 325 ? 39.437 13.380 -25.506 1.00 87.69 325 GLU A N 1
ATOM 2585 C CA . GLU A 1 325 ? 40.720 12.690 -25.377 1.00 87.69 325 GLU A CA 1
ATOM 2586 C C . GLU A 1 325 ? 41.849 13.424 -26.104 1.00 87.69 325 GLU A C 1
ATOM 2588 O O . GLU A 1 325 ? 41.636 14.167 -27.065 1.00 87.69 325 GLU A O 1
ATOM 2593 N N . SER A 1 326 ? 43.081 13.194 -25.653 1.00 89.06 326 SER A N 1
ATOM 2594 C CA . SER A 1 326 ? 44.269 13.754 -26.303 1.00 89.06 326 SER A CA 1
ATOM 2595 C C . SER A 1 326 ? 44.552 13.053 -27.633 1.00 89.06 326 SER A C 1
ATOM 2597 O O . SER A 1 326 ? 44.438 11.833 -27.745 1.00 89.06 326 SER A O 1
ATOM 2599 N N . CYS A 1 327 ? 44.977 13.819 -28.640 1.00 89.88 327 CYS A N 1
ATOM 2600 C CA . CYS A 1 327 ? 45.369 13.300 -29.946 1.00 89.88 327 CYS A CA 1
ATOM 2601 C C . CYS A 1 327 ? 46.509 12.284 -29.806 1.00 89.88 327 CYS A C 1
ATOM 2603 O O . CYS A 1 327 ? 47.602 12.610 -29.331 1.00 89.88 327 CYS A O 1
ATOM 2605 N N . SER A 1 328 ? 46.270 11.058 -30.274 1.00 88.69 328 SER A N 1
ATOM 2606 C CA . SER A 1 328 ? 47.214 9.945 -30.155 1.00 88.69 328 SER A CA 1
ATOM 2607 C C . SER A 1 328 ? 48.511 10.202 -30.925 1.00 88.69 328 SER A C 1
ATOM 2609 O O . SER A 1 328 ? 49.566 9.723 -30.521 1.00 88.69 328 SER A O 1
ATOM 2611 N N . TYR A 1 329 ? 48.448 10.972 -32.013 1.00 86.44 329 TYR A N 1
ATOM 2612 C CA . TYR A 1 329 ? 49.594 11.256 -32.879 1.00 86.44 329 TYR A CA 1
ATOM 2613 C C . TYR A 1 329 ? 50.467 12.394 -32.336 1.00 86.44 329 TYR A C 1
ATOM 2615 O O . TYR A 1 329 ? 51.672 12.224 -32.179 1.00 86.44 329 TYR A O 1
ATOM 2623 N N . CYS A 1 330 ? 49.859 13.523 -31.951 1.00 86.31 330 CYS A N 1
ATOM 2624 C CA . CYS A 1 330 ? 50.586 14.641 -31.334 1.00 86.31 330 CYS A CA 1
ATOM 2625 C C . CYS A 1 330 ? 51.279 14.224 -30.027 1.00 86.31 330 CYS A C 1
ATOM 2627 O O . CYS A 1 330 ? 52.402 14.653 -29.759 1.00 86.31 330 CYS A O 1
ATOM 2629 N N . ALA A 1 331 ? 50.635 13.349 -29.243 1.00 84.12 331 ALA A N 1
ATOM 2630 C CA . ALA A 1 331 ? 51.221 12.791 -28.030 1.00 84.12 331 ALA A CA 1
ATOM 2631 C C . ALA A 1 331 ? 52.478 11.949 -28.322 1.00 84.12 331 ALA A C 1
ATOM 2633 O O . ALA A 1 331 ? 53.465 12.049 -27.593 1.00 84.12 331 ALA A O 1
ATOM 2634 N N . GLN A 1 332 ? 52.474 11.159 -29.404 1.00 81.25 332 GLN A N 1
ATOM 2635 C CA . GLN A 1 332 ? 53.636 10.369 -29.836 1.00 81.25 332 GLN A CA 1
ATOM 2636 C C . GLN A 1 332 ? 54.787 11.251 -30.336 1.00 81.25 332 GLN A C 1
ATOM 2638 O O . GLN A 1 332 ? 55.950 10.959 -30.062 1.00 81.25 332 GLN A O 1
ATOM 2643 N N . GLU A 1 333 ? 54.468 12.347 -31.022 1.00 79.38 333 GLU A N 1
ATOM 2644 C CA . GLU A 1 333 ? 55.448 13.303 -31.553 1.00 79.38 333 GLU A CA 1
ATOM 2645 C C . GLU A 1 333 ? 56.017 14.246 -30.470 1.00 79.38 333 GLU A C 1
ATOM 2647 O O . GLU A 1 333 ? 56.970 14.971 -30.732 1.00 79.38 333 GLU A O 1
ATOM 2652 N N . ARG A 1 334 ? 55.480 14.227 -29.235 1.00 72.62 334 ARG A N 1
ATOM 2653 C CA . ARG A 1 334 ? 55.768 15.198 -28.150 1.00 72.62 334 ARG A CA 1
ATOM 2654 C C . ARG A 1 334 ? 55.504 16.660 -28.549 1.00 72.62 334 ARG A C 1
ATOM 2656 O O . ARG A 1 334 ? 56.025 17.578 -27.920 1.00 72.62 334 ARG A O 1
ATOM 2663 N N . GLU A 1 335 ? 54.661 16.885 -29.555 1.00 64.00 335 GLU A N 1
ATOM 2664 C CA . GLU A 1 335 ? 54.379 18.204 -30.141 1.00 64.00 335 GLU A CA 1
ATOM 2665 C C . GLU A 1 335 ? 53.034 18.796 -29.668 1.00 64.00 335 GLU A C 1
ATOM 2667 O O . GLU A 1 335 ? 52.283 19.379 -30.453 1.00 64.00 335 GLU A O 1
ATOM 2672 N N . GLY A 1 336 ? 52.733 18.663 -28.372 1.00 63.19 336 GLY A N 1
ATOM 2673 C CA . GLY A 1 336 ? 51.609 19.336 -27.706 1.00 63.19 336 GLY A CA 1
ATOM 2674 C C . GLY A 1 336 ? 50.430 18.438 -27.300 1.00 63.19 336 GLY A C 1
ATOM 2675 O O . GLY A 1 336 ? 50.327 17.279 -27.695 1.00 63.19 336 GLY A O 1
ATOM 2676 N N . LEU A 1 337 ? 49.529 19.009 -26.490 1.00 74.25 337 LEU A N 1
ATOM 2677 C CA . LEU A 1 337 ? 48.326 18.379 -25.918 1.00 74.25 337 LEU A CA 1
ATOM 2678 C C . LEU A 1 337 ? 47.070 18.712 -26.744 1.00 74.25 337 LEU A C 1
ATOM 2680 O O . LEU A 1 337 ? 46.053 19.147 -26.207 1.00 74.25 337 LEU A O 1
ATOM 2684 N N . ASN A 1 338 ? 47.149 18.565 -28.068 1.00 87.38 338 ASN A N 1
ATOM 2685 C CA . ASN A 1 338 ? 45.993 18.834 -28.923 1.00 87.38 338 ASN A CA 1
ATOM 2686 C C . ASN A 1 338 ? 44.871 17.833 -28.618 1.00 87.38 338 ASN A C 1
ATOM 2688 O O . ASN A 1 338 ? 45.119 16.629 -28.536 1.00 87.38 338 ASN A O 1
ATOM 2692 N N . ILE A 1 339 ? 43.643 18.328 -28.473 1.00 88.62 339 ILE A N 1
ATOM 2693 C CA . ILE A 1 339 ? 42.460 17.511 -28.174 1.00 88.62 339 ILE A CA 1
ATOM 2694 C C . ILE A 1 339 ? 41.904 16.929 -29.478 1.00 88.62 339 ILE A C 1
ATOM 2696 O O . ILE A 1 339 ? 42.006 17.537 -30.548 1.00 88.62 339 ILE A O 1
ATOM 2700 N N . CYS A 1 340 ? 41.346 15.728 -29.397 1.00 88.88 340 CYS A N 1
ATOM 2701 C CA . CYS A 1 340 ? 40.641 15.087 -30.493 1.00 88.88 340 CYS A CA 1
ATOM 2702 C C . CYS A 1 340 ? 39.461 15.943 -30.986 1.00 88.88 340 CYS A C 1
ATOM 2704 O O . CYS A 1 340 ? 38.756 16.554 -30.189 1.00 88.88 340 CYS A O 1
ATOM 2706 N N . LYS A 1 341 ? 39.224 15.971 -32.303 1.00 88.19 341 LYS A N 1
ATOM 2707 C CA . LYS A 1 341 ? 38.061 16.654 -32.906 1.00 88.19 341 LYS A CA 1
ATOM 2708 C C . LYS A 1 341 ? 37.030 15.691 -33.499 1.00 88.19 341 LYS A C 1
ATOM 2710 O O . LYS A 1 341 ? 36.116 16.131 -34.187 1.00 88.19 341 LYS A O 1
ATOM 2715 N N . ASP A 1 342 ? 37.179 14.393 -33.250 1.00 87.69 342 ASP A N 1
ATOM 2716 C CA . ASP A 1 342 ? 36.194 13.390 -33.653 1.00 87.69 342 ASP A CA 1
ATOM 2717 C C . ASP A 1 342 ? 35.003 13.346 -32.672 1.00 87.69 342 ASP A C 1
ATOM 2719 O O . ASP A 1 342 ? 35.065 13.844 -31.542 1.00 87.69 342 ASP A O 1
ATOM 2723 N N . LEU A 1 343 ? 33.896 12.740 -33.110 1.00 88.31 343 LEU A N 1
ATOM 2724 C CA . LEU A 1 343 ? 32.669 12.610 -32.319 1.00 88.31 343 LEU A CA 1
ATOM 2725 C C . LEU A 1 343 ? 32.878 11.733 -31.076 1.00 88.31 343 LEU A C 1
ATOM 2727 O O . LEU A 1 343 ? 33.579 10.723 -31.118 1.00 88.31 343 LEU A O 1
ATOM 2731 N N . ALA A 1 344 ? 32.228 12.084 -29.966 1.00 89.00 344 ALA A N 1
ATOM 2732 C CA . ALA A 1 344 ? 32.352 11.347 -28.709 1.00 89.00 344 ALA A CA 1
ATOM 2733 C C . ALA A 1 344 ? 31.970 9.860 -28.860 1.00 89.00 344 ALA A C 1
ATOM 2735 O O . ALA A 1 344 ? 30.952 9.537 -29.477 1.00 89.00 344 ALA A O 1
ATOM 2736 N N . GLY A 1 345 ? 32.775 8.968 -28.271 1.00 84.62 345 GLY A N 1
ATOM 2737 C CA . GLY A 1 345 ? 32.570 7.515 -28.308 1.00 84.62 345 GLY A CA 1
ATOM 2738 C C . GLY A 1 345 ? 33.072 6.816 -29.573 1.00 84.62 345 GLY A C 1
ATOM 2739 O O . GLY A 1 345 ? 32.721 5.660 -29.791 1.00 84.62 345 GLY A O 1
ATOM 2740 N N . HIS A 1 346 ? 33.843 7.504 -30.420 1.00 83.19 346 HIS A N 1
ATOM 2741 C CA . HIS A 1 346 ? 34.504 6.859 -31.552 1.00 83.19 346 HIS A CA 1
ATOM 2742 C C . HIS A 1 346 ? 35.540 5.830 -31.066 1.00 83.19 346 HIS A C 1
ATOM 2744 O O . HIS A 1 346 ? 36.100 5.962 -29.976 1.00 83.19 346 HIS A O 1
ATOM 2750 N N . GLU A 1 347 ? 35.831 4.832 -31.896 1.00 78.06 347 GLU A N 1
ATOM 2751 C CA . GLU A 1 347 ? 36.911 3.876 -31.641 1.00 78.06 347 GLU A CA 1
ATOM 2752 C C . GLU A 1 347 ? 38.197 4.282 -32.372 1.00 78.06 347 GLU A C 1
ATOM 2754 O O . GLU A 1 347 ? 38.234 5.244 -33.143 1.00 78.06 347 GLU A O 1
ATOM 2759 N N . GLY A 1 348 ? 39.282 3.553 -32.119 1.00 81.62 348 GLY A N 1
ATOM 2760 C CA . GLY A 1 348 ? 40.570 3.784 -32.765 1.00 81.62 348 GLY A CA 1
ATOM 2761 C C . GLY A 1 348 ? 41.324 5.005 -32.234 1.00 81.62 348 GLY A C 1
ATOM 2762 O O . GLY A 1 348 ? 41.061 5.517 -31.150 1.00 81.62 348 GLY A O 1
ATOM 2763 N N . SER A 1 349 ? 42.333 5.437 -32.989 1.00 85.88 349 SER A N 1
ATOM 2764 C CA . SER A 1 349 ? 43.221 6.530 -32.584 1.00 85.88 349 SER A CA 1
ATOM 2765 C C . SER A 1 349 ? 42.530 7.895 -32.631 1.00 85.88 349 SER A C 1
ATOM 2767 O O . SER A 1 349 ? 41.760 8.185 -33.545 1.00 85.88 349 SER A O 1
ATOM 2769 N N . HIS A 1 350 ? 42.863 8.750 -31.668 1.00 87.31 350 HIS A N 1
ATOM 2770 C CA . HIS A 1 350 ? 42.337 10.106 -31.547 1.00 87.31 350 HIS A CA 1
ATOM 2771 C C . HIS A 1 350 ? 43.094 11.076 -32.460 1.00 87.31 350 HIS A C 1
ATOM 2773 O O . HIS A 1 350 ? 44.320 11.179 -32.371 1.00 87.31 350 HIS A O 1
ATOM 2779 N N . ASP A 1 351 ? 42.374 11.821 -33.301 1.00 86.62 351 ASP A N 1
ATOM 2780 C CA . ASP A 1 351 ? 42.946 12.776 -34.257 1.00 86.62 351 ASP A CA 1
ATOM 2781 C C . ASP A 1 351 ? 42.503 14.218 -33.947 1.00 86.62 351 ASP A C 1
ATOM 2783 O O . ASP A 1 351 ? 41.312 14.501 -33.799 1.00 86.62 351 ASP A O 1
ATOM 2787 N N . CYS A 1 352 ? 43.458 15.151 -33.850 1.00 88.56 352 CYS A N 1
ATOM 2788 C CA . CYS A 1 352 ? 43.173 16.572 -33.616 1.00 88.56 352 CYS A CA 1
ATOM 2789 C C . CYS A 1 352 ? 42.655 17.307 -34.859 1.00 88.56 352 CYS A C 1
ATOM 2791 O O . CYS A 1 352 ? 42.183 18.435 -34.739 1.00 88.56 352 CYS A O 1
ATOM 2793 N N . LYS A 1 353 ? 42.780 16.725 -36.062 1.00 84.62 353 LYS A N 1
ATOM 2794 C CA . LYS A 1 353 ? 42.450 17.355 -37.358 1.00 84.62 353 LYS A CA 1
ATOM 2795 C C . LYS A 1 353 ? 43.200 18.664 -37.657 1.00 84.62 353 LYS A C 1
ATOM 2797 O O . LYS A 1 353 ? 42.950 19.291 -38.685 1.00 84.62 353 LYS A O 1
ATOM 2802 N N . GLU A 1 354 ? 44.175 19.058 -36.843 1.00 82.31 354 GLU A N 1
ATOM 2803 C CA . GLU A 1 354 ? 44.990 20.260 -37.076 1.00 82.31 354 GLU A CA 1
ATOM 2804 C C . GLU A 1 354 ? 46.210 19.966 -37.948 1.00 82.31 354 GLU A C 1
ATOM 2806 O O . GLU A 1 354 ? 46.545 20.753 -38.829 1.00 82.31 354 GLU A O 1
ATOM 2811 N N . LYS A 1 355 ? 46.816 18.786 -37.780 1.00 79.00 355 LYS A N 1
ATOM 2812 C CA . LYS A 1 355 ? 47.925 18.292 -38.607 1.00 79.00 355 LYS A CA 1
ATOM 2813 C C . LYS A 1 355 ? 47.475 17.138 -39.501 1.00 79.00 355 LYS A C 1
ATOM 2815 O O . LYS A 1 355 ? 46.504 16.442 -39.196 1.00 79.00 355 LYS A O 1
ATOM 2820 N N . ASN A 1 356 ? 48.192 16.891 -40.595 1.00 81.81 356 ASN A N 1
ATOM 2821 C CA . ASN A 1 356 ? 47.892 15.815 -41.551 1.00 81.81 356 ASN A CA 1
ATOM 2822 C C . ASN A 1 356 ? 48.314 14.423 -41.036 1.00 81.81 356 ASN A C 1
ATOM 2824 O O . ASN A 1 356 ? 49.105 13.730 -41.667 1.00 81.81 356 ASN A O 1
ATOM 2828 N N . HIS A 1 357 ? 47.783 14.010 -39.882 1.00 85.31 357 HIS A N 1
ATOM 2829 C CA . HIS A 1 357 ? 48.036 12.686 -39.305 1.00 85.31 357 HIS A CA 1
ATOM 2830 C C . HIS A 1 357 ? 47.291 11.559 -40.033 1.00 85.31 357 HIS A C 1
ATOM 2832 O O . HIS A 1 357 ? 47.756 10.420 -40.056 1.00 85.31 357 HIS A O 1
ATOM 2838 N N . THR A 1 358 ? 46.139 11.873 -40.629 1.00 88.31 358 THR A N 1
ATOM 2839 C CA . THR A 1 358 ? 45.236 10.919 -41.285 1.00 88.31 358 THR A CA 1
ATOM 2840 C C . THR A 1 358 ? 44.979 11.302 -42.744 1.00 88.31 358 THR A C 1
ATOM 2842 O O . THR A 1 358 ? 45.241 12.426 -43.172 1.00 88.31 358 THR A O 1
ATOM 2845 N N . CYS A 1 359 ? 44.484 10.346 -43.531 1.00 89.38 359 CYS A N 1
ATOM 2846 C CA . CYS A 1 359 ? 44.268 10.466 -44.970 1.00 89.38 359 CYS A CA 1
ATOM 2847 C C . CYS A 1 359 ? 43.223 11.526 -45.344 1.00 89.38 359 CYS A C 1
ATOM 2849 O O . CYS A 1 359 ? 43.371 12.171 -46.381 1.00 89.38 359 CYS A O 1
ATOM 2851 N N . ARG A 1 360 ? 42.172 11.695 -44.526 1.00 84.81 360 ARG A N 1
ATOM 2852 C CA . ARG A 1 360 ? 41.092 12.690 -44.701 1.00 84.81 360 ARG A CA 1
ATOM 2853 C C . ARG A 1 360 ? 40.286 12.600 -46.004 1.00 84.81 360 ARG A C 1
ATOM 2855 O O . ARG A 1 360 ? 39.449 13.457 -46.254 1.00 84.81 360 ARG A O 1
ATOM 2862 N N . LYS A 1 361 ? 40.484 11.572 -46.829 1.00 89.69 361 LYS A N 1
ATOM 2863 C CA . LYS A 1 361 ? 39.571 11.272 -47.942 1.00 89.69 361 LYS A CA 1
ATOM 2864 C C . LYS A 1 361 ? 38.251 10.723 -47.402 1.00 89.69 361 LYS A C 1
ATOM 2866 O O . LYS A 1 361 ? 38.249 10.077 -46.355 1.00 89.69 361 LYS A O 1
ATOM 2871 N N . THR A 1 362 ? 37.148 10.959 -48.107 1.00 92.50 362 THR A N 1
ATOM 2872 C CA . THR A 1 362 ? 35.822 10.469 -47.707 1.00 92.50 362 THR A CA 1
ATOM 2873 C C . THR A 1 362 ? 35.821 8.946 -47.595 1.00 92.50 362 THR A C 1
ATOM 2875 O O . THR A 1 362 ? 36.347 8.234 -48.454 1.00 92.50 362 THR A O 1
ATOM 2878 N N . CYS A 1 363 ? 35.244 8.440 -46.513 1.00 91.88 363 CYS A N 1
ATOM 2879 C CA . CYS A 1 363 ? 35.075 7.024 -46.276 1.00 91.88 363 CYS A CA 1
ATOM 2880 C C . CYS A 1 363 ? 34.154 6.422 -47.338 1.00 91.88 363 CYS A C 1
ATOM 2882 O O . CYS A 1 363 ? 33.088 6.958 -47.636 1.00 91.88 363 CYS A O 1
ATOM 2884 N N . HIS A 1 364 ? 34.539 5.261 -47.862 1.00 92.25 364 HIS A N 1
ATOM 2885 C CA . HIS A 1 364 ? 33.775 4.547 -48.881 1.00 92.25 364 HIS A CA 1
ATOM 2886 C C . HIS A 1 364 ? 32.337 4.211 -48.437 1.00 92.25 364 HIS A C 1
ATOM 2888 O O . HIS A 1 364 ? 31.449 4.094 -49.274 1.00 92.25 364 HIS A O 1
ATOM 2894 N N . LEU A 1 365 ? 32.096 4.108 -47.125 1.00 90.69 365 LEU A N 1
ATOM 2895 C CA . LEU A 1 365 ? 30.800 3.769 -46.532 1.00 90.69 365 LEU A CA 1
ATOM 2896 C C . LEU A 1 365 ? 30.005 4.990 -46.038 1.00 90.69 365 LEU A C 1
ATOM 2898 O O . LEU A 1 365 ? 28.989 4.810 -45.372 1.00 90.69 365 LEU A O 1
ATOM 2902 N N . PHE A 1 366 ? 30.443 6.221 -46.333 1.00 88.44 366 PHE A N 1
ATOM 2903 C CA . PHE A 1 366 ? 29.796 7.451 -45.854 1.00 88.44 366 PHE A CA 1
ATOM 2904 C C . PHE A 1 366 ? 28.301 7.530 -46.191 1.00 88.44 366 PHE A C 1
ATOM 2906 O O . PHE A 1 366 ? 27.479 7.762 -45.311 1.00 88.44 366 PHE A O 1
ATOM 2913 N N . GLU A 1 367 ? 27.933 7.246 -47.438 1.00 86.62 367 GLU A N 1
ATOM 2914 C CA . GLU A 1 367 ? 26.535 7.314 -47.883 1.00 86.62 367 GLU A CA 1
ATOM 2915 C C . GLU A 1 367 ? 25.671 6.163 -47.340 1.00 86.62 367 GLU A C 1
ATOM 2917 O O . GLU A 1 367 ? 24.462 6.322 -47.151 1.00 86.62 367 GLU A O 1
ATOM 2922 N N . MET A 1 368 ? 26.291 5.008 -47.072 1.00 85.81 368 MET A N 1
ATOM 2923 C CA . MET A 1 368 ? 25.612 3.738 -46.774 1.00 85.81 368 MET A CA 1
ATOM 2924 C C . MET A 1 368 ? 25.476 3.448 -45.275 1.00 85.81 368 MET A C 1
ATOM 2926 O O . MET A 1 368 ? 24.688 2.584 -44.883 1.00 85.81 368 MET A O 1
ATOM 2930 N N . SER A 1 369 ? 26.241 4.151 -44.440 1.00 86.50 369 SER A N 1
ATOM 2931 C CA . SER A 1 369 ? 26.316 3.923 -43.001 1.00 86.50 369 SER A CA 1
ATOM 2932 C C . SER A 1 369 ? 25.650 5.032 -42.203 1.00 86.50 369 SER A C 1
ATOM 2934 O O . SER A 1 369 ? 25.847 6.213 -42.480 1.00 86.50 369 SER A O 1
ATOM 2936 N N . SER A 1 370 ? 24.884 4.656 -41.179 1.00 81.94 370 SER A N 1
ATOM 2937 C CA . SER A 1 370 ? 24.270 5.612 -40.248 1.00 81.94 370 SER A CA 1
ATOM 2938 C C . SER A 1 370 ? 25.252 6.178 -39.222 1.00 81.94 370 SER A C 1
ATOM 2940 O O . SER A 1 370 ? 24.926 7.145 -38.546 1.00 81.94 370 SER A O 1
ATOM 2942 N N . ASN A 1 371 ? 26.424 5.562 -39.061 1.00 80.56 371 ASN A N 1
ATOM 2943 C CA . ASN A 1 371 ? 27.406 5.914 -38.037 1.00 80.56 371 ASN A CA 1
ATOM 2944 C C . ASN A 1 371 ? 28.811 6.103 -38.641 1.00 80.56 371 ASN A C 1
ATOM 2946 O O . ASN A 1 371 ? 29.817 5.792 -38.005 1.00 80.56 371 ASN A O 1
ATOM 2950 N N . CYS A 1 372 ? 28.900 6.557 -39.894 1.00 87.06 372 CYS A N 1
ATOM 2951 C CA . CYS A 1 372 ? 30.177 6.924 -40.502 1.00 87.06 372 CYS A CA 1
ATOM 2952 C C . CYS A 1 372 ? 30.620 8.308 -40.018 1.00 87.06 372 CYS A C 1
ATOM 2954 O O . CYS A 1 372 ? 29.842 9.253 -40.059 1.00 87.06 372 CYS A O 1
ATOM 2956 N N . ASN A 1 373 ? 31.889 8.444 -39.637 1.00 84.50 373 ASN A N 1
ATOM 2957 C CA . ASN A 1 373 ? 32.497 9.723 -39.258 1.00 84.50 373 ASN A CA 1
ATOM 2958 C C . ASN A 1 373 ? 33.065 10.495 -40.471 1.00 84.50 373 ASN A C 1
ATOM 2960 O O . ASN A 1 373 ? 34.025 11.245 -40.333 1.00 84.50 373 ASN A O 1
ATOM 2964 N N . GLU A 1 374 ? 32.515 10.248 -41.667 1.00 87.81 374 GLU A N 1
ATOM 2965 C CA . GLU A 1 374 ? 32.826 10.870 -42.966 1.00 87.81 374 GLU A CA 1
ATOM 2966 C C . GLU A 1 374 ? 34.263 10.713 -43.485 1.00 87.81 374 GLU A C 1
ATOM 2968 O O . GLU A 1 374 ? 34.460 10.220 -44.594 1.00 87.81 374 GLU A O 1
ATOM 2973 N N . LEU A 1 375 ? 35.275 11.101 -42.717 1.00 89.31 375 LEU A N 1
ATOM 2974 C CA . LEU A 1 375 ? 36.669 11.175 -43.135 1.00 89.31 375 LEU A CA 1
ATOM 2975 C C . LEU A 1 375 ? 37.459 9.923 -42.738 1.00 89.31 375 LEU A C 1
ATOM 2977 O O . LEU A 1 375 ? 37.300 9.355 -41.656 1.00 89.31 375 LEU A O 1
ATOM 2981 N N . CYS A 1 376 ? 38.363 9.502 -43.620 1.00 89.94 376 CYS A N 1
ATOM 2982 C CA . CYS A 1 376 ? 39.231 8.356 -43.401 1.00 89.94 376 CYS A CA 1
ATOM 2983 C C . CYS A 1 376 ? 40.242 8.606 -42.274 1.00 89.94 376 CYS A C 1
ATOM 2985 O O . CYS A 1 376 ? 40.968 9.603 -42.295 1.00 89.94 376 CYS A O 1
ATOM 2987 N N . SER A 1 377 ? 40.320 7.659 -41.335 1.00 87.88 377 SER A N 1
ATOM 2988 C CA . SER A 1 377 ? 41.210 7.693 -40.166 1.00 87.88 377 SER A CA 1
ATOM 2989 C C . SER A 1 377 ? 42.535 6.949 -40.373 1.00 87.88 377 SER A C 1
ATOM 2991 O O . SER A 1 377 ? 43.387 6.937 -39.489 1.00 87.88 377 SER A O 1
ATOM 2993 N N . LEU A 1 378 ? 42.735 6.327 -41.538 1.00 88.25 378 LEU A N 1
ATOM 2994 C CA . LEU A 1 378 ? 43.982 5.642 -41.883 1.00 88.25 378 LEU A CA 1
ATOM 2995 C C . LEU A 1 378 ? 45.096 6.649 -42.201 1.00 88.25 378 LEU A C 1
ATOM 2997 O O . LEU A 1 378 ? 44.830 7.819 -42.481 1.00 88.25 378 LEU A O 1
ATOM 3001 N N . ARG A 1 379 ? 46.357 6.198 -42.177 1.00 85.81 379 ARG A N 1
ATOM 3002 C CA . ARG A 1 379 ? 47.519 7.048 -42.493 1.00 85.81 379 ARG A CA 1
ATOM 3003 C C . ARG A 1 379 ? 47.442 7.621 -43.917 1.00 85.81 379 ARG A C 1
ATOM 3005 O O . ARG A 1 379 ? 46.873 6.969 -44.794 1.00 85.81 379 ARG A O 1
ATOM 3012 N N . PRO A 1 380 ? 48.029 8.803 -44.177 1.00 88.19 380 PRO A N 1
ATOM 3013 C CA . PRO A 1 380 ? 48.187 9.317 -45.533 1.00 88.19 380 PRO A CA 1
ATOM 3014 C C . PRO A 1 380 ? 48.800 8.266 -46.471 1.00 88.19 380 PRO A C 1
ATOM 3016 O O . PRO A 1 380 ? 49.634 7.470 -46.047 1.00 88.19 380 PRO A O 1
ATOM 3019 N N . GLU A 1 381 ? 48.354 8.260 -47.730 1.00 86.81 381 GLU A N 1
ATOM 3020 C CA . GLU A 1 381 ? 48.862 7.377 -48.799 1.00 86.81 381 GLU A CA 1
ATOM 3021 C C . GLU A 1 381 ? 48.709 5.861 -48.550 1.00 86.81 381 GLU A C 1
ATOM 3023 O O . GLU A 1 381 ? 49.367 5.048 -49.198 1.00 86.81 381 GLU A O 1
ATOM 3028 N N . HIS A 1 382 ? 47.804 5.448 -47.655 1.00 88.62 382 HIS A N 1
ATOM 3029 C CA . HIS A 1 382 ? 47.509 4.028 -47.463 1.00 88.62 382 HIS A CA 1
ATOM 3030 C C . HIS A 1 382 ? 46.899 3.382 -48.732 1.00 88.62 382 HIS A C 1
ATOM 3032 O O . HIS A 1 382 ? 46.110 4.021 -49.437 1.00 88.62 382 HIS A O 1
ATOM 3038 N N . PRO A 1 383 ? 47.199 2.099 -49.016 1.00 86.62 383 PRO A N 1
ATOM 3039 C CA . PRO A 1 383 ? 46.534 1.350 -50.079 1.00 86.62 383 PRO A CA 1
ATOM 3040 C C . PRO A 1 383 ? 45.115 0.917 -49.661 1.00 86.62 383 PRO A C 1
ATOM 3042 O O . PRO A 1 383 ? 44.809 0.800 -48.472 1.00 86.62 383 PRO A O 1
ATOM 3045 N N . GLY A 1 384 ? 44.250 0.629 -50.638 1.00 90.06 384 GLY A N 1
ATOM 3046 C CA . GLY A 1 384 ? 42.912 0.063 -50.412 1.00 90.06 384 GLY A CA 1
ATOM 3047 C C . GLY A 1 384 ? 41.789 1.089 -50.211 1.00 90.06 384 GLY A C 1
ATOM 3048 O O . GLY A 1 384 ? 41.914 2.257 -50.568 1.00 90.06 384 GLY A O 1
ATOM 3049 N N . GLN A 1 385 ? 40.652 0.626 -49.679 1.00 91.69 385 GLN A N 1
ATOM 3050 C CA . GLN A 1 385 ? 39.458 1.453 -49.466 1.00 91.69 385 GLN A CA 1
ATOM 3051 C C . GLN A 1 385 ? 39.602 2.372 -48.245 1.00 91.69 385 GLN A C 1
ATOM 3053 O O . GLN A 1 385 ? 40.130 1.982 -47.205 1.00 91.69 385 GLN A O 1
ATOM 3058 N N . HIS A 1 386 ? 39.069 3.588 -48.354 1.00 91.12 386 HIS A N 1
ATOM 3059 C CA . HIS A 1 386 ? 39.053 4.568 -47.271 1.00 91.12 386 HIS A CA 1
ATOM 3060 C C . HIS A 1 386 ? 38.012 4.199 -46.200 1.00 91.12 386 HIS A C 1
ATOM 3062 O O . HIS A 1 386 ? 36.811 4.173 -46.482 1.00 91.12 386 HIS A O 1
ATOM 3068 N N . LYS A 1 387 ? 38.456 3.950 -44.961 1.00 89.44 387 LYS A N 1
ATOM 3069 C CA . LYS A 1 387 ? 37.596 3.654 -43.799 1.00 89.44 387 LYS A CA 1
ATOM 3070 C C . LYS A 1 387 ? 37.742 4.732 -42.716 1.00 89.44 387 LYS A C 1
ATOM 3072 O O . LYS A 1 387 ? 38.855 5.194 -42.463 1.00 89.44 387 LYS A O 1
ATOM 3077 N N . CYS A 1 388 ? 36.626 5.172 -42.129 1.00 88.81 388 CYS A N 1
ATOM 3078 C CA . CYS A 1 388 ? 36.632 6.079 -40.977 1.00 88.81 388 CYS A CA 1
ATOM 3079 C C . CYS A 1 388 ? 36.868 5.309 -39.663 1.00 88.81 388 CYS A C 1
ATOM 3081 O O . CYS A 1 388 ? 36.966 4.084 -39.664 1.00 88.81 388 CYS A O 1
ATOM 3083 N N . ASN A 1 389 ? 36.937 6.027 -38.540 1.00 85.88 389 ASN A N 1
ATOM 3084 C CA . ASN A 1 389 ? 37.134 5.485 -37.187 1.00 85.88 389 ASN A CA 1
ATOM 3085 C C . ASN A 1 389 ? 35.840 4.973 -36.520 1.00 85.88 389 ASN A C 1
ATOM 3087 O O . ASN A 1 389 ? 35.775 4.839 -35.299 1.00 85.88 389 ASN A O 1
ATOM 3091 N N . SER A 1 390 ? 34.798 4.703 -37.308 1.00 84.75 390 SER A N 1
ATOM 3092 C CA . SER A 1 390 ? 33.599 4.051 -36.794 1.00 84.75 390 SER A CA 1
ATOM 3093 C C . SER A 1 390 ? 33.930 2.608 -36.376 1.00 84.75 390 SER A C 1
ATOM 3095 O O . SER A 1 390 ? 34.494 1.888 -37.205 1.00 84.75 390 SER A O 1
ATOM 3097 N N . PRO A 1 391 ? 33.560 2.173 -35.153 1.00 77.06 391 PRO A N 1
ATOM 3098 C CA . PRO A 1 391 ? 33.777 0.809 -34.645 1.00 77.06 391 PRO A CA 1
ATOM 3099 C C . PRO A 1 391 ? 33.381 -0.285 -35.638 1.00 77.06 391 PRO A C 1
ATOM 3101 O O . PRO A 1 391 ? 34.101 -1.237 -35.928 1.00 77.06 391 PRO A O 1
ATOM 3104 N N . GLN A 1 392 ? 32.185 -0.106 -36.189 1.00 84.25 392 GLN A N 1
ATOM 3105 C CA . GLN A 1 392 ? 31.537 -1.002 -37.118 1.00 84.25 392 GLN A CA 1
ATOM 3106 C C . GLN A 1 392 ? 30.477 -0.185 -37.842 1.00 84.25 392 GLN A C 1
ATOM 3108 O O . GLN A 1 392 ? 29.636 0.449 -37.201 1.00 84.25 392 GLN A O 1
ATOM 3113 N N . HIS A 1 393 ? 30.528 -0.168 -39.171 1.00 87.25 393 HIS A N 1
ATOM 3114 C CA . HIS A 1 393 ? 29.573 0.599 -39.961 1.00 87.25 393 HIS A CA 1
ATOM 3115 C C . HIS A 1 393 ? 28.219 -0.110 -39.937 1.00 87.25 393 HIS A C 1
ATOM 3117 O O . HIS A 1 393 ? 28.120 -1.270 -40.347 1.00 87.25 393 HIS A O 1
ATOM 3123 N N . THR A 1 394 ? 27.191 0.577 -39.449 1.00 87.81 394 THR A N 1
ATOM 3124 C CA . THR A 1 394 ? 25.836 0.040 -39.316 1.00 87.81 394 THR A CA 1
ATOM 3125 C C . THR A 1 394 ? 24.958 0.493 -40.468 1.00 87.81 394 THR A C 1
ATOM 3127 O O . THR A 1 394 ? 25.092 1.606 -40.980 1.00 87.81 394 THR A O 1
ATOM 3130 N N . CYS A 1 395 ? 24.062 -0.389 -40.894 1.00 89.38 395 CYS A N 1
ATOM 3131 C CA . CYS A 1 395 ? 23.173 -0.145 -42.017 1.00 89.38 395 CYS A CA 1
ATOM 3132 C C . CYS A 1 395 ? 22.306 1.111 -41.805 1.00 89.38 395 CYS A C 1
ATOM 3134 O O . CYS A 1 395 ? 21.663 1.285 -40.775 1.00 89.38 395 CYS A O 1
ATOM 3136 N N . LYS A 1 396 ? 22.262 1.993 -42.809 1.00 86.81 396 LYS A N 1
ATOM 3137 C CA . LYS A 1 396 ? 21.480 3.240 -42.758 1.00 86.81 396 LYS A CA 1
ATOM 3138 C C . LYS A 1 396 ? 19.977 3.049 -42.984 1.00 86.81 396 LYS A C 1
ATOM 3140 O O . LYS A 1 396 ? 19.201 3.970 -42.734 1.00 86.81 396 LYS A O 1
ATOM 3145 N N . THR A 1 397 ? 19.548 1.876 -43.449 1.00 89.12 397 THR A N 1
ATOM 3146 C CA . THR A 1 397 ? 18.131 1.581 -43.692 1.00 89.12 397 THR A CA 1
ATOM 3147 C C . THR A 1 397 ? 17.333 1.636 -42.389 1.00 89.12 397 THR A C 1
ATOM 3149 O O . THR A 1 397 ? 17.833 1.266 -41.327 1.00 89.12 397 THR A O 1
ATOM 3152 N N . LYS A 1 398 ? 16.085 2.110 -42.463 1.00 89.06 398 LYS A N 1
ATOM 3153 C CA . LYS A 1 398 ? 15.174 2.147 -41.312 1.00 89.06 398 LYS A CA 1
ATOM 3154 C C . LYS A 1 398 ? 14.902 0.744 -40.769 1.00 89.06 398 LYS A C 1
ATOM 3156 O O . LYS A 1 398 ? 14.923 -0.232 -41.519 1.00 89.06 398 LYS A O 1
ATOM 3161 N N . CYS A 1 399 ? 14.613 0.675 -39.472 1.00 88.69 399 CYS A N 1
ATOM 3162 C CA . CYS A 1 399 ? 14.132 -0.526 -38.803 1.00 88.69 399 CYS A CA 1
ATOM 3163 C C . CYS A 1 399 ? 12.981 -1.169 -39.592 1.00 88.69 399 CYS A C 1
ATOM 3165 O O . CYS A 1 399 ? 12.110 -0.478 -40.119 1.00 88.69 399 CYS A O 1
ATOM 3167 N N . SER A 1 400 ? 12.952 -2.501 -39.642 1.00 91.25 400 SER A N 1
ATOM 3168 C CA . SER A 1 400 ? 11.879 -3.250 -40.303 1.00 91.25 400 SER A CA 1
ATOM 3169 C C . SER A 1 400 ? 10.529 -3.136 -39.589 1.00 91.25 400 SER A C 1
ATOM 3171 O O . SER A 1 400 ? 9.523 -3.572 -40.139 1.00 91.25 400 SER A O 1
ATOM 3173 N N . LEU A 1 401 ? 10.487 -2.588 -38.371 1.00 87.00 401 LEU A N 1
ATOM 3174 C CA . LEU A 1 401 ? 9.243 -2.352 -37.650 1.00 87.00 401 LEU A CA 1
ATOM 3175 C C . LEU A 1 401 ? 8.610 -1.019 -38.108 1.00 87.00 401 LEU A C 1
ATOM 3177 O O . LEU A 1 401 ? 9.234 0.023 -37.916 1.00 87.00 401 LEU A O 1
ATOM 3181 N N . PRO A 1 402 ? 7.375 -1.002 -38.655 1.00 82.12 402 PRO A N 1
ATOM 3182 C CA . PRO A 1 402 ? 6.777 0.205 -39.245 1.00 82.12 402 PRO A CA 1
ATOM 3183 C C . PRO A 1 402 ? 6.609 1.388 -38.283 1.00 82.12 402 PRO A C 1
ATOM 3185 O O . PRO A 1 402 ? 6.655 2.543 -38.700 1.00 82.12 402 PRO A O 1
ATOM 3188 N N . SER A 1 403 ? 6.416 1.111 -36.992 1.00 77.69 403 SER A N 1
ATOM 3189 C CA . SER A 1 403 ? 6.283 2.119 -35.933 1.00 77.69 403 SER A CA 1
ATOM 3190 C C . SER A 1 403 ? 7.625 2.703 -35.470 1.00 77.69 403 SER A C 1
ATOM 3192 O O . SER A 1 403 ? 7.641 3.630 -34.661 1.00 77.69 403 SER A O 1
ATOM 3194 N N . CYS A 1 404 ? 8.751 2.194 -35.980 1.00 80.12 404 CYS A N 1
ATOM 3195 C CA . CYS A 1 404 ? 10.097 2.568 -35.569 1.00 80.12 404 CYS A CA 1
ATOM 3196 C C . CYS A 1 404 ? 10.838 3.283 -36.706 1.00 80.12 404 CYS A C 1
ATOM 3198 O O . CYS A 1 404 ? 11.083 2.724 -37.771 1.00 80.12 404 CYS A O 1
ATOM 3200 N N . ASN A 1 405 ? 11.254 4.527 -36.462 1.00 81.12 405 ASN A N 1
ATOM 3201 C CA . ASN A 1 405 ? 12.051 5.302 -37.420 1.00 81.12 405 ASN A CA 1
ATOM 3202 C C . ASN A 1 405 ? 13.567 5.182 -37.195 1.00 81.12 405 ASN A C 1
ATOM 3204 O O . ASN A 1 405 ? 14.332 5.822 -37.917 1.00 81.12 405 ASN A O 1
ATOM 3208 N N . ASN A 1 406 ? 14.008 4.375 -36.224 1.00 79.94 406 ASN A N 1
ATOM 3209 C CA . ASN A 1 406 ? 15.426 4.238 -35.906 1.00 79.94 406 ASN A CA 1
ATOM 3210 C C . ASN A 1 406 ? 16.186 3.547 -37.057 1.00 79.94 406 ASN A C 1
ATOM 3212 O O . ASN A 1 406 ? 15.653 2.614 -37.668 1.00 79.94 406 ASN A O 1
ATOM 3216 N N . PRO A 1 407 ? 17.433 3.961 -37.346 1.00 83.94 407 PRO A N 1
ATOM 3217 C CA . PRO A 1 407 ? 18.279 3.280 -38.320 1.00 83.94 407 PRO A CA 1
ATOM 3218 C C . PRO A 1 407 ? 18.690 1.888 -37.822 1.00 83.94 407 PRO A C 1
ATOM 3220 O O . PRO A 1 407 ? 18.737 1.616 -36.615 1.00 83.94 407 PRO A O 1
ATOM 3223 N N . CYS A 1 408 ? 18.999 1.002 -38.764 1.00 88.56 408 CYS A N 1
ATOM 3224 C CA . CYS A 1 408 ? 19.470 -0.343 -38.486 1.00 88.56 408 CYS A CA 1
ATOM 3225 C C . CYS A 1 408 ? 20.809 -0.322 -37.719 1.00 88.56 408 CYS A C 1
ATOM 3227 O O . CYS A 1 408 ? 21.717 0.464 -37.973 1.00 88.56 408 CYS A O 1
ATOM 3229 N N . ALA A 1 409 ? 20.924 -1.214 -36.743 1.00 85.19 409 ALA A N 1
ATOM 3230 C CA . ALA A 1 409 ? 22.101 -1.462 -35.923 1.00 85.19 409 ALA A CA 1
ATOM 3231 C C . ALA A 1 409 ? 23.003 -2.560 -36.496 1.00 85.19 409 ALA A C 1
ATOM 3233 O O . ALA A 1 409 ? 24.127 -2.727 -36.031 1.00 85.19 409 ALA A O 1
ATOM 3234 N N . VAL A 1 410 ? 22.504 -3.330 -37.466 1.00 88.00 410 VAL A N 1
ATOM 3235 C CA . VAL A 1 410 ? 23.211 -4.482 -38.026 1.00 88.00 410 VAL A CA 1
ATOM 3236 C C . VAL A 1 410 ? 24.382 -3.998 -38.896 1.00 88.00 410 VAL A C 1
ATOM 3238 O O . VAL A 1 410 ? 24.230 -3.005 -39.622 1.00 88.00 410 VAL A O 1
ATOM 3241 N N . PRO A 1 411 ? 25.550 -4.665 -38.841 1.00 89.44 411 PRO A N 1
ATOM 3242 C CA . PRO A 1 411 ? 26.710 -4.298 -39.650 1.00 89.44 411 PRO A CA 1
ATOM 3243 C C . PRO A 1 411 ? 26.397 -4.359 -41.147 1.00 89.44 411 PRO A C 1
ATOM 3245 O O . PRO A 1 411 ? 25.748 -5.298 -41.599 1.00 89.44 411 PRO A O 1
ATOM 3248 N N . ILE A 1 412 ? 26.887 -3.390 -41.927 1.00 87.44 412 ILE A N 1
ATOM 3249 C CA . ILE A 1 412 ? 26.698 -3.366 -43.394 1.00 87.44 412 ILE A CA 1
ATOM 3250 C C . ILE A 1 412 ? 27.338 -4.582 -44.062 1.00 87.44 412 ILE A C 1
ATOM 3252 O O . ILE A 1 412 ? 26.833 -5.072 -45.063 1.00 87.44 412 ILE A O 1
ATOM 3256 N N . GLU A 1 413 ? 28.453 -5.058 -43.509 1.00 82.88 413 GLU A N 1
ATOM 3257 C CA . GLU A 1 413 ? 29.187 -6.213 -44.035 1.00 82.88 413 GLU A CA 1
ATOM 3258 C C . GLU A 1 413 ? 28.420 -7.537 -43.833 1.00 82.88 413 GLU A C 1
ATOM 3260 O O . GLU A 1 413 ? 28.770 -8.542 -44.447 1.00 82.88 413 GLU A O 1
ATOM 3265 N N . SER A 1 414 ? 27.367 -7.542 -43.006 1.00 86.44 414 SER A N 1
ATOM 3266 C CA . SER A 1 414 ? 26.493 -8.696 -42.798 1.00 86.44 414 SER A CA 1
ATOM 3267 C C . SER A 1 414 ? 25.259 -8.599 -43.692 1.00 86.44 414 SER A C 1
ATOM 3269 O O . SER A 1 414 ? 24.458 -7.675 -43.540 1.00 86.44 414 SER A O 1
ATOM 3271 N N . ASP A 1 415 ? 25.043 -9.584 -44.565 1.00 82.75 415 ASP A N 1
ATOM 3272 C CA . ASP A 1 415 ? 23.798 -9.684 -45.331 1.00 82.75 415 ASP A CA 1
ATOM 3273 C C . ASP A 1 415 ? 22.601 -9.878 -44.386 1.00 82.75 415 ASP A C 1
ATOM 3275 O O . ASP A 1 415 ? 22.532 -10.848 -43.626 1.00 82.75 415 ASP A O 1
ATOM 3279 N N . HIS A 1 416 ? 21.645 -8.946 -44.423 1.00 87.56 416 HIS A N 1
ATOM 3280 C CA . HIS A 1 416 ? 20.421 -9.015 -43.627 1.00 87.56 416 HIS A CA 1
ATOM 3281 C C . HIS A 1 416 ? 19.228 -8.408 -44.369 1.00 87.56 416 HIS A C 1
ATOM 3283 O O . HIS A 1 416 ? 19.312 -7.336 -44.960 1.00 87.56 416 HIS A O 1
ATOM 3289 N N . THR A 1 417 ? 18.090 -9.098 -44.302 1.00 85.38 417 THR A N 1
ATOM 3290 C CA . THR A 1 417 ? 16.799 -8.628 -44.836 1.00 85.38 417 THR A CA 1
ATOM 3291 C C . THR A 1 417 ? 15.910 -8.022 -43.748 1.00 85.38 417 THR A C 1
ATOM 3293 O O . THR A 1 417 ? 15.075 -7.165 -44.027 1.00 85.38 417 THR A O 1
ATOM 3296 N N . LYS A 1 418 ? 16.108 -8.443 -42.492 1.00 87.88 418 LYS A N 1
ATOM 3297 C CA . LYS A 1 418 ? 15.497 -7.847 -41.301 1.00 87.88 418 LYS A CA 1
ATOM 3298 C C . LYS A 1 418 ? 16.430 -6.777 -40.739 1.00 87.88 418 LYS A C 1
ATOM 3300 O O . LYS A 1 418 ? 17.476 -7.090 -40.177 1.00 87.88 418 LYS A O 1
ATOM 3305 N N . HIS A 1 419 ? 16.033 -5.518 -40.863 1.00 89.12 419 HIS A N 1
ATOM 3306 C CA . HIS A 1 419 ? 16.735 -4.377 -40.292 1.00 89.12 419 HIS A CA 1
ATOM 3307 C C . HIS A 1 419 ? 16.354 -4.212 -38.819 1.00 89.12 419 HIS A C 1
ATOM 3309 O O . HIS A 1 419 ? 15.245 -3.787 -38.497 1.00 89.12 419 HIS A O 1
ATOM 3315 N N . GLN A 1 420 ? 17.278 -4.551 -37.922 1.00 88.38 420 GLN A N 1
ATOM 3316 C CA . GLN A 1 420 ? 17.117 -4.448 -36.472 1.00 88.38 420 GLN A CA 1
ATOM 3317 C C . GLN A 1 420 ? 17.813 -3.202 -35.941 1.00 88.38 420 GLN A C 1
ATOM 3319 O O . GLN A 1 420 ? 19.005 -3.047 -36.167 1.00 88.38 420 GLN A O 1
ATOM 3324 N N . CYS A 1 421 ? 17.096 -2.322 -35.239 1.00 85.81 421 CYS A N 1
ATOM 3325 C CA . CYS A 1 421 ? 17.695 -1.170 -34.559 1.00 85.81 421 CYS A CA 1
ATOM 3326 C C . CYS A 1 421 ? 18.201 -1.538 -33.147 1.00 85.81 421 CYS A C 1
ATOM 3328 O O . CYS A 1 421 ? 18.152 -2.697 -32.741 1.00 85.81 421 CYS A O 1
ATOM 3330 N N . HIS A 1 422 ? 18.726 -0.555 -32.407 1.00 77.00 422 HIS A N 1
ATOM 3331 C CA . HIS A 1 422 ? 19.273 -0.766 -31.056 1.00 77.00 422 HIS A CA 1
ATOM 3332 C C . HIS A 1 422 ? 18.194 -0.886 -29.970 1.00 77.00 422 HIS A C 1
ATOM 3334 O O . HIS A 1 422 ? 18.532 -1.200 -28.828 1.00 77.00 422 HIS A O 1
ATOM 3340 N N . GLU A 1 423 ? 16.926 -0.634 -30.305 1.00 77.44 423 GLU A N 1
ATOM 3341 C CA . GLU A 1 423 ? 15.833 -0.797 -29.354 1.00 77.44 423 GLU A CA 1
ATOM 3342 C C . GLU A 1 423 ? 15.709 -2.254 -28.933 1.00 77.44 423 GLU A C 1
ATOM 3344 O O . GLU A 1 423 ? 15.750 -3.173 -29.753 1.00 77.44 423 GLU A O 1
ATOM 3349 N N . ARG A 1 424 ? 15.550 -2.451 -27.626 1.00 77.62 424 ARG A N 1
ATOM 3350 C CA . ARG A 1 424 ? 15.369 -3.775 -27.023 1.00 77.62 424 ARG A CA 1
ATOM 3351 C C . ARG A 1 424 ? 13.931 -4.026 -26.595 1.00 77.62 424 ARG A C 1
ATOM 3353 O O . ARG A 1 424 ? 13.604 -5.157 -26.269 1.00 77.62 424 ARG A O 1
ATOM 3360 N N . TYR A 1 425 ? 13.088 -2.996 -26.592 1.00 78.44 425 TYR A N 1
ATOM 3361 C CA . TYR A 1 425 ? 11.711 -3.077 -26.120 1.00 78.44 425 TYR A CA 1
ATOM 3362 C C . TYR A 1 425 ? 10.721 -2.833 -27.247 1.00 78.44 425 TYR A C 1
ATOM 3364 O O . TYR A 1 425 ? 10.986 -2.083 -28.194 1.00 78.44 425 TYR A O 1
ATOM 3372 N N . CYS A 1 426 ? 9.561 -3.464 -27.122 1.00 84.06 426 CYS A N 1
ATOM 3373 C CA . CYS A 1 426 ? 8.457 -3.258 -28.038 1.00 84.06 426 CYS A CA 1
ATOM 3374 C C . CYS A 1 426 ? 7.896 -1.820 -27.894 1.00 84.06 426 CYS A C 1
ATOM 3376 O O . CYS A 1 426 ? 7.562 -1.400 -26.782 1.00 84.06 426 CYS A O 1
ATOM 3378 N N . PRO A 1 427 ? 7.775 -1.041 -28.990 1.00 78.12 427 PRO A N 1
ATOM 3379 C CA . PRO A 1 427 ? 7.283 0.340 -28.942 1.00 78.12 427 PRO A CA 1
ATOM 3380 C C . PRO A 1 427 ? 5.750 0.434 -28.917 1.00 78.12 427 PRO A C 1
ATOM 3382 O O . PRO A 1 427 ? 5.200 1.533 -28.809 1.00 78.12 427 PRO A O 1
ATOM 3385 N N . ILE A 1 428 ? 5.051 -0.695 -29.055 1.00 84.19 428 ILE A N 1
ATOM 3386 C CA . ILE A 1 428 ? 3.591 -0.747 -29.033 1.00 84.19 428 ILE A CA 1
ATOM 3387 C C . ILE A 1 428 ? 3.095 -0.376 -27.636 1.00 84.19 428 ILE A C 1
ATOM 3389 O O . ILE A 1 428 ? 3.713 -0.703 -26.620 1.00 84.19 428 ILE A O 1
ATOM 3393 N N . ARG A 1 429 ? 1.991 0.374 -27.588 1.00 83.75 429 ARG A N 1
ATOM 3394 C CA . ARG A 1 429 ? 1.361 0.764 -26.326 1.00 83.75 429 ARG A CA 1
ATOM 3395 C C . ARG A 1 429 ? 0.750 -0.443 -25.637 1.00 83.75 429 ARG A C 1
ATOM 3397 O O . ARG A 1 429 ? 0.314 -1.382 -26.293 1.00 83.75 429 ARG A O 1
ATOM 3404 N N . CYS A 1 430 ? 0.697 -0.365 -24.314 1.00 84.31 430 CYS A N 1
ATOM 3405 C CA . CYS A 1 430 ? -0.028 -1.324 -23.509 1.00 84.31 430 CYS A CA 1
ATOM 3406 C C . CYS A 1 430 ? -1.464 -1.465 -24.035 1.00 84.31 430 CYS A C 1
ATOM 3408 O O . CYS A 1 430 ? -2.128 -0.454 -24.268 1.00 84.31 430 CYS A O 1
ATOM 3410 N N . THR A 1 431 ? -1.944 -2.694 -24.201 1.00 87.25 431 THR A N 1
ATOM 3411 C CA . THR A 1 431 ? -3.309 -2.974 -24.672 1.00 87.25 431 THR A CA 1
ATOM 3412 C C . THR A 1 431 ? -4.382 -2.688 -23.617 1.00 87.25 431 THR A C 1
ATOM 3414 O O . THR A 1 431 ? -5.566 -2.653 -23.945 1.00 87.25 431 THR A O 1
ATOM 3417 N N . ILE A 1 432 ? -3.998 -2.439 -22.359 1.00 78.88 432 ILE A N 1
ATOM 3418 C CA . ILE A 1 432 ? -4.941 -2.108 -21.285 1.00 78.88 432 ILE A CA 1
ATOM 3419 C C . ILE A 1 432 ? -5.507 -0.691 -21.472 1.00 78.88 432 ILE A C 1
ATOM 3421 O O . ILE A 1 432 ? -4.762 0.290 -21.541 1.00 78.88 432 ILE A O 1
ATOM 3425 N N . ASN A 1 433 ? -6.840 -0.581 -21.498 1.00 70.19 433 ASN A N 1
ATOM 3426 C CA . ASN A 1 433 ? -7.559 0.689 -21.639 1.00 70.19 433 ASN A CA 1
ATOM 3427 C C . ASN A 1 433 ? -7.131 1.717 -20.579 1.00 70.19 433 ASN A C 1
ATOM 3429 O O . ASN A 1 433 ? -7.066 1.420 -19.389 1.00 70.19 433 ASN A O 1
ATOM 3433 N N . GLY A 1 434 ? -6.839 2.942 -21.023 1.00 63.47 434 GLY A N 1
ATOM 3434 C CA . GLY A 1 434 ? -6.356 4.028 -20.161 1.00 63.47 434 GLY A CA 1
ATOM 3435 C C . GLY A 1 434 ? -4.850 3.999 -19.871 1.00 63.47 434 GLY A C 1
ATOM 3436 O O . GLY A 1 434 ? -4.318 4.972 -19.336 1.00 63.47 434 GLY A O 1
ATOM 3437 N N . CYS A 1 435 ? -4.129 2.945 -20.266 1.00 67.75 435 CYS A N 1
ATOM 3438 C CA . CYS A 1 435 ? -2.680 2.899 -20.132 1.00 67.75 435 CYS A CA 1
ATOM 3439 C C . CYS A 1 435 ? -1.986 3.610 -21.302 1.00 67.75 435 CYS A C 1
ATOM 3441 O O . CYS A 1 435 ? -2.151 3.261 -22.469 1.00 67.75 435 CYS A O 1
ATOM 3443 N N . SER A 1 436 ? -1.162 4.610 -20.991 1.00 68.38 436 SER A N 1
ATOM 3444 C CA . SER A 1 436 ? -0.353 5.341 -21.976 1.00 68.38 436 SER A CA 1
ATOM 3445 C C . SER A 1 436 ? 1.074 4.797 -22.128 1.00 68.38 436 SER A C 1
ATOM 3447 O O . SER A 1 436 ? 1.843 5.329 -22.933 1.00 68.38 436 SER A O 1
ATOM 3449 N N . ARG A 1 437 ? 1.429 3.749 -21.370 1.00 70.50 437 ARG A N 1
ATOM 3450 C CA . ARG A 1 437 ? 2.772 3.148 -21.337 1.00 70.50 437 ARG A CA 1
ATOM 3451 C C . ARG A 1 437 ? 3.025 2.264 -22.558 1.00 70.50 437 ARG A C 1
ATOM 3453 O O . ARG A 1 437 ? 2.088 1.811 -23.212 1.00 70.50 437 ARG A O 1
ATOM 3460 N N . THR A 1 438 ? 4.294 2.005 -22.856 1.00 78.06 438 THR A N 1
ATOM 3461 C CA . THR A 1 438 ? 4.728 1.036 -23.873 1.00 78.06 438 THR A CA 1
ATOM 3462 C C . THR A 1 438 ? 4.857 -0.371 -23.287 1.00 78.06 438 THR A C 1
ATOM 3464 O O . THR A 1 438 ? 4.893 -0.553 -22.069 1.00 78.06 438 THR A O 1
ATOM 3467 N N . CYS A 1 439 ? 4.881 -1.375 -24.158 1.00 84.31 439 CYS A N 1
ATOM 3468 C CA . CYS A 1 439 ? 5.030 -2.781 -23.809 1.00 84.31 439 CYS A CA 1
ATOM 3469 C C . CYS A 1 439 ? 6.335 -3.044 -23.025 1.00 84.31 439 CYS A C 1
ATOM 3471 O O . CYS A 1 439 ? 7.395 -2.484 -23.317 1.00 84.31 439 CYS A O 1
ATOM 3473 N N . GLY A 1 440 ? 6.247 -3.894 -21.997 1.00 79.19 440 GLY A N 1
ATOM 3474 C CA . GLY A 1 440 ? 7.350 -4.207 -21.084 1.00 79.19 440 GLY A CA 1
ATOM 3475 C C . GLY A 1 440 ? 8.287 -5.301 -21.601 1.00 79.19 440 GLY A C 1
ATOM 3476 O O . GLY A 1 440 ? 9.374 -5.489 -21.054 1.00 79.19 440 GLY A O 1
ATOM 3477 N N . VAL A 1 441 ? 7.889 -6.010 -22.662 1.00 83.00 441 VAL A N 1
ATOM 3478 C CA . VAL A 1 441 ? 8.638 -7.137 -23.227 1.00 83.00 441 VAL A CA 1
ATOM 3479 C C . VAL A 1 441 ? 9.972 -6.660 -23.809 1.00 83.00 441 VAL A C 1
ATOM 3481 O O . VAL A 1 441 ? 10.025 -5.727 -24.616 1.00 83.00 441 VAL A O 1
ATOM 3484 N N . LYS A 1 442 ? 11.059 -7.336 -23.409 1.00 79.50 442 LYS A N 1
ATOM 3485 C CA . LYS A 1 442 ? 12.441 -7.131 -23.887 1.00 79.50 442 LYS A CA 1
ATOM 3486 C C . LYS A 1 442 ? 12.675 -7.761 -25.272 1.00 79.50 442 LYS A C 1
ATOM 3488 O O . LYS A 1 442 ? 13.656 -8.470 -25.479 1.00 79.50 442 LYS A O 1
ATOM 3493 N N . ASP A 1 443 ? 11.758 -7.519 -26.204 1.00 83.81 443 ASP A N 1
ATOM 3494 C CA . ASP A 1 443 ? 11.914 -7.852 -27.620 1.00 83.81 443 ASP A CA 1
ATOM 3495 C C . ASP A 1 443 ? 11.237 -6.778 -28.485 1.00 83.81 443 ASP A C 1
ATOM 3497 O O . ASP A 1 443 ? 10.017 -6.609 -28.469 1.00 83.81 443 ASP A O 1
ATOM 3501 N N . HIS A 1 444 ? 12.041 -6.038 -29.253 1.00 85.31 444 HIS A N 1
ATOM 3502 C CA . HIS A 1 444 ? 11.566 -4.964 -30.128 1.00 85.31 444 HIS A CA 1
ATOM 3503 C C . HIS A 1 444 ? 10.656 -5.457 -31.258 1.00 85.31 444 HIS A C 1
ATOM 3505 O O . HIS A 1 444 ? 9.782 -4.718 -31.706 1.00 85.31 444 HIS A O 1
ATOM 3511 N N . PHE A 1 445 ? 10.840 -6.700 -31.707 1.00 87.62 445 PHE A N 1
ATOM 3512 C CA . PHE A 1 445 ? 10.075 -7.298 -32.802 1.00 87.62 445 PHE A CA 1
ATOM 3513 C C . PHE A 1 445 ? 8.987 -8.253 -32.317 1.00 87.62 445 PHE A C 1
ATOM 3515 O O . PHE A 1 445 ? 8.447 -9.004 -33.127 1.00 87.62 445 PHE A O 1
ATOM 3522 N N . HIS A 1 446 ? 8.642 -8.205 -31.029 1.00 85.25 446 HIS A N 1
ATOM 3523 C CA . HIS A 1 446 ? 7.603 -9.050 -30.449 1.00 85.25 446 HIS A CA 1
ATOM 3524 C C . HIS A 1 446 ? 6.258 -8.932 -31.191 1.00 85.25 446 HIS A C 1
ATOM 3526 O O . HIS A 1 446 ? 5.574 -9.930 -31.387 1.00 85.25 446 HIS A O 1
ATOM 3532 N N . ASP A 1 447 ? 5.941 -7.736 -31.699 1.00 84.38 447 ASP A N 1
ATOM 3533 C CA . ASP A 1 447 ? 4.737 -7.430 -32.493 1.00 84.38 447 ASP A CA 1
ATOM 3534 C C . ASP A 1 447 ? 4.618 -8.213 -33.816 1.00 84.38 447 ASP A C 1
ATOM 3536 O O . ASP A 1 447 ? 3.580 -8.207 -34.466 1.00 84.38 447 ASP A O 1
ATOM 3540 N N . TRP A 1 448 ? 5.677 -8.891 -34.262 1.00 85.56 448 TRP A N 1
ATOM 3541 C CA . TRP A 1 448 ? 5.613 -9.726 -35.465 1.00 85.56 448 TRP A CA 1
ATOM 3542 C C . TRP A 1 448 ? 4.834 -11.020 -35.265 1.00 85.56 448 TRP A C 1
ATOM 3544 O O . TRP A 1 448 ? 4.454 -11.657 -36.249 1.00 85.56 448 TRP A O 1
ATOM 3554 N N . ASN A 1 449 ? 4.617 -11.419 -34.014 1.00 82.06 449 ASN A N 1
ATOM 3555 C CA . ASN A 1 449 ? 3.663 -12.462 -33.707 1.00 82.06 449 ASN A CA 1
ATOM 3556 C C . ASN A 1 449 ? 2.255 -11.834 -33.670 1.00 82.06 449 ASN A C 1
ATOM 3558 O O . ASN A 1 449 ? 2.013 -10.992 -32.810 1.00 82.06 449 ASN A O 1
ATOM 3562 N N . PRO A 1 450 ? 1.322 -12.219 -34.560 1.00 79.00 450 PRO A N 1
ATOM 3563 C CA . PRO A 1 450 ? -0.037 -11.672 -34.559 1.00 79.00 450 PRO A CA 1
ATOM 3564 C C . PRO A 1 450 ? -0.810 -11.949 -33.258 1.00 79.00 450 PRO A C 1
ATOM 3566 O O . PRO A 1 450 ? -1.746 -11.214 -32.958 1.00 79.00 450 PRO A O 1
ATOM 3569 N N . ASP A 1 451 ? -0.388 -12.946 -32.473 1.00 82.69 451 ASP A N 1
ATOM 3570 C CA . ASP A 1 451 ? -0.956 -13.279 -31.160 1.00 82.69 451 ASP A CA 1
ATOM 3571 C C . ASP A 1 451 ? -0.185 -12.627 -29.986 1.00 82.69 451 ASP A C 1
ATOM 3573 O O . ASP A 1 451 ? -0.338 -13.027 -28.833 1.00 82.69 451 ASP A O 1
ATOM 3577 N N . ALA A 1 452 ? 0.704 -11.661 -30.254 1.00 84.88 452 ALA A N 1
ATOM 3578 C CA . ALA A 1 452 ? 1.486 -10.977 -29.225 1.00 84.88 452 ALA A CA 1
ATOM 3579 C C . ALA A 1 452 ? 0.617 -10.095 -28.313 1.00 84.88 452 ALA A C 1
ATOM 3581 O O . ALA A 1 452 ? -0.037 -9.151 -28.763 1.00 84.88 452 ALA A O 1
ATOM 3582 N N . GLU A 1 453 ? 0.681 -10.341 -27.003 1.00 86.62 453 GLU A N 1
ATOM 3583 C CA . GLU A 1 453 ? 0.047 -9.489 -25.999 1.00 86.62 453 GLU A CA 1
ATOM 3584 C C . GLU A 1 453 ? 0.987 -8.362 -25.556 1.00 86.62 453 GLU A C 1
ATOM 3586 O O . GLU A 1 453 ? 2.005 -8.569 -24.890 1.00 86.62 453 GLU A O 1
ATOM 3591 N N . HIS A 1 454 ? 0.621 -7.123 -25.884 1.00 86.50 454 HIS A N 1
ATOM 3592 C CA . HIS A 1 454 ? 1.409 -5.944 -25.525 1.00 86.50 454 HIS A CA 1
ATOM 3593 C C . HIS A 1 454 ? 1.049 -5.433 -24.136 1.00 86.50 454 HIS A C 1
ATOM 3595 O O . HIS A 1 454 ? 0.324 -4.454 -23.991 1.00 86.50 454 HIS A O 1
ATOM 3601 N N . LEU A 1 455 ? 1.572 -6.078 -23.097 1.00 83.94 455 LEU A N 1
ATOM 3602 C CA . LEU A 1 455 ? 1.392 -5.646 -21.710 1.00 83.94 455 LEU A CA 1
ATOM 3603 C C . LEU A 1 455 ? 2.606 -4.836 -21.244 1.00 83.94 455 LEU A C 1
ATOM 3605 O O . LEU A 1 455 ? 3.753 -5.226 -21.461 1.00 83.94 455 LEU A O 1
ATOM 3609 N N . CYS A 1 456 ? 2.390 -3.708 -20.558 1.00 76.81 456 CYS A N 1
ATOM 3610 C CA . CYS A 1 456 ? 3.507 -2.918 -20.013 1.00 76.81 456 CYS A CA 1
ATOM 3611 C C . CYS A 1 456 ? 4.235 -3.603 -18.839 1.00 76.81 456 CYS A C 1
ATOM 3613 O O . CYS A 1 456 ? 5.264 -3.103 -18.389 1.00 76.81 456 CYS A O 1
ATOM 3615 N N . GLY A 1 457 ? 3.731 -4.754 -18.370 1.00 69.62 457 GLY A N 1
ATOM 3616 C CA . GLY A 1 457 ? 4.286 -5.512 -17.245 1.00 69.62 457 GLY A CA 1
ATOM 3617 C C . GLY A 1 457 ? 3.990 -4.876 -15.889 1.00 69.62 457 GLY A C 1
ATOM 3618 O O . GLY A 1 457 ? 4.739 -5.073 -14.940 1.00 69.62 457 GLY A O 1
ATOM 3619 N N . ASN A 1 458 ? 2.965 -4.026 -15.807 1.00 59.81 458 ASN A N 1
ATOM 3620 C CA . ASN A 1 458 ? 2.576 -3.344 -14.578 1.00 59.81 458 ASN A CA 1
ATOM 3621 C C . ASN A 1 458 ? 1.153 -3.757 -14.223 1.00 59.81 458 ASN A C 1
ATOM 3623 O O . ASN A 1 458 ? 0.345 -4.045 -15.109 1.00 59.81 458 ASN A O 1
ATOM 3627 N N . GLU A 1 459 ? 0.832 -3.711 -12.938 1.00 56.72 459 GLU A N 1
ATOM 3628 C CA . GLU A 1 459 ? -0.549 -3.818 -12.495 1.00 56.72 459 GLU A CA 1
ATOM 3629 C C . GLU A 1 459 ? -1.332 -2.586 -12.967 1.00 56.72 459 GLU A C 1
ATOM 3631 O O . GLU A 1 459 ? -0.853 -1.445 -12.914 1.00 56.72 459 GLU A O 1
ATOM 3636 N N . HIS A 1 460 ? -2.532 -2.827 -13.481 1.00 51.50 460 HIS A N 1
ATOM 3637 C CA . HIS A 1 460 ? -3.464 -1.788 -13.892 1.00 51.50 460 HIS A CA 1
ATOM 3638 C C . HIS A 1 460 ? -4.685 -1.871 -12.992 1.00 51.50 460 HIS A C 1
ATOM 3640 O O . HIS A 1 460 ? -5.092 -2.963 -12.598 1.00 51.50 460 HIS A O 1
ATOM 3646 N N . ALA A 1 461 ? -5.304 -0.726 -12.714 1.00 51.66 461 ALA A N 1
ATOM 3647 C CA . ALA A 1 461 ? -6.672 -0.752 -12.228 1.00 51.66 461 ALA A CA 1
ATOM 3648 C C . ALA A 1 461 ? -7.531 -1.437 -13.302 1.00 51.66 461 ALA A C 1
ATOM 3650 O O . ALA A 1 461 ? -7.409 -1.102 -14.484 1.00 51.66 461 ALA A O 1
ATOM 3651 N N . CYS A 1 462 ? -8.352 -2.410 -12.898 1.00 54.53 462 CYS A N 1
ATOM 3652 C CA . CYS A 1 462 ? -9.367 -2.993 -13.774 1.00 54.53 462 CYS A CA 1
ATOM 3653 C C . CYS A 1 462 ? -10.170 -1.790 -14.335 1.00 54.53 462 CYS A C 1
ATOM 3655 O O . CYS A 1 462 ? -10.645 -0.976 -13.544 1.00 54.53 462 CYS A O 1
ATOM 3657 N N . PRO A 1 463 ? -10.247 -1.575 -15.666 1.00 46.06 463 PRO A N 1
ATOM 3658 C CA . PRO A 1 463 ? -10.940 -0.413 -16.242 1.00 46.06 463 PRO A CA 1
ATOM 3659 C C . PRO A 1 463 ? -12.466 -0.489 -16.066 1.00 46.06 463 PRO A C 1
ATOM 3661 O O . PRO A 1 463 ? -13.173 0.460 -16.392 1.00 46.06 463 PRO A O 1
ATOM 3664 N N . ASN A 1 464 ? -12.953 -1.620 -15.554 1.00 44.91 464 ASN A N 1
ATOM 3665 C CA . ASN A 1 464 ? -14.317 -1.832 -15.103 1.00 44.91 464 ASN A CA 1
ATOM 3666 C C . ASN A 1 464 ? -14.403 -1.469 -13.616 1.00 44.91 464 ASN A C 1
ATOM 3668 O O . ASN A 1 464 ? -13.470 -1.757 -12.865 1.00 44.91 464 ASN A O 1
ATOM 3672 N N . GLU A 1 465 ? -15.514 -0.877 -13.173 1.00 42.62 465 GLU A N 1
ATOM 3673 C CA . GLU A 1 465 ? -15.778 -0.758 -11.738 1.00 42.62 465 GLU A CA 1
ATOM 3674 C C . GLU A 1 465 ? -15.813 -2.172 -11.148 1.00 42.62 465 GLU A C 1
ATOM 3676 O O . GLU A 1 465 ? -16.678 -2.974 -11.498 1.00 42.62 465 GLU A O 1
ATOM 3681 N N . CYS A 1 466 ? -14.823 -2.512 -10.317 1.00 43.50 466 CYS A N 1
ATOM 3682 C CA . CYS A 1 466 ? -14.833 -3.785 -9.615 1.00 43.50 466 CYS A CA 1
ATOM 3683 C C . CYS A 1 466 ? -16.085 -3.804 -8.736 1.00 43.50 466 CYS A C 1
ATOM 3685 O O . CYS A 1 466 ? -16.199 -2.984 -7.825 1.00 43.50 466 CYS A O 1
ATOM 3687 N N . GLU A 1 467 ? -17.012 -4.727 -8.997 1.00 41.25 467 GLU A N 1
ATOM 3688 C CA . GLU A 1 467 ? -18.258 -4.814 -8.225 1.00 41.25 467 GLU A CA 1
ATOM 3689 C C . GLU A 1 467 ? -17.976 -5.111 -6.730 1.00 41.25 467 GLU A C 1
ATOM 3691 O O . GLU A 1 467 ? -18.787 -4.761 -5.875 1.00 41.25 467 GLU A O 1
ATOM 3696 N N . MET A 1 468 ? -16.782 -5.638 -6.397 1.00 39.12 468 MET A N 1
ATOM 3697 C CA . MET A 1 468 ? -16.185 -5.660 -5.049 1.00 39.12 468 MET A CA 1
ATOM 3698 C C . MET A 1 468 ? -14.657 -5.403 -5.075 1.00 39.12 468 MET A C 1
ATOM 3700 O O . MET A 1 468 ? -14.010 -5.673 -6.091 1.00 39.12 468 MET A O 1
ATOM 3704 N N . PRO A 1 469 ? -14.021 -4.932 -3.977 1.00 37.97 469 PRO A N 1
ATOM 3705 C CA . PRO A 1 469 ? -12.574 -4.697 -3.929 1.00 37.97 469 PRO A CA 1
ATOM 3706 C C . PRO A 1 469 ? -11.755 -5.986 -4.149 1.00 37.97 469 PRO A C 1
ATOM 3708 O O . PRO A 1 469 ? -11.719 -6.855 -3.284 1.00 37.97 469 PRO A O 1
ATOM 3711 N N . GLY A 1 470 ? -11.048 -6.086 -5.281 1.00 43.66 470 GLY A N 1
ATOM 3712 C CA . GLY A 1 470 ? -9.983 -7.080 -5.498 1.00 43.66 470 GLY A CA 1
ATOM 3713 C C . GLY A 1 470 ? -10.336 -8.361 -6.270 1.00 43.66 470 GLY A C 1
ATOM 3714 O O . GLY A 1 470 ? -9.467 -9.219 -6.387 1.00 43.66 470 GLY A O 1
ATOM 3715 N N . ILE A 1 471 ? -11.544 -8.507 -6.831 1.00 40.84 471 ILE A N 1
ATOM 3716 C CA . ILE A 1 471 ? -11.930 -9.684 -7.640 1.00 40.84 471 ILE A CA 1
ATOM 3717 C C . ILE A 1 471 ? -12.514 -9.214 -8.987 1.00 40.84 471 ILE A C 1
ATOM 3719 O O . ILE A 1 471 ? -13.564 -8.582 -9.009 1.00 40.84 471 ILE A O 1
ATOM 3723 N N . CYS A 1 472 ? -11.839 -9.511 -10.110 1.00 38.88 472 CYS A N 1
ATOM 3724 C CA . CYS A 1 472 ? -12.376 -9.333 -11.474 1.00 38.88 472 CYS A CA 1
ATOM 3725 C C . CYS A 1 472 ? -12.675 -10.731 -12.064 1.00 38.88 472 CYS A C 1
ATOM 3727 O O . CYS A 1 472 ? -11.802 -11.353 -12.666 1.00 38.88 472 CYS A O 1
ATOM 3729 N N . GLU A 1 473 ? -13.893 -11.248 -11.862 1.00 35.09 473 GLU A N 1
ATOM 3730 C CA . GLU A 1 473 ? -14.377 -12.496 -12.477 1.00 35.09 473 GLU A CA 1
ATOM 3731 C C . GLU A 1 473 ? -15.205 -12.160 -13.733 1.00 35.09 473 GLU A C 1
ATOM 3733 O O . GLU A 1 473 ? -16.177 -11.411 -13.669 1.00 35.09 473 GLU A O 1
ATOM 3738 N N . ILE A 1 474 ? -14.792 -12.659 -14.905 1.00 29.44 474 ILE A N 1
ATOM 3739 C CA . ILE A 1 474 ? -15.465 -12.380 -16.184 1.00 29.44 474 ILE A CA 1
ATOM 3740 C C . ILE A 1 474 ? -16.638 -13.355 -16.344 1.00 29.44 474 ILE A C 1
ATOM 3742 O O . ILE A 1 474 ? -16.466 -14.468 -16.842 1.00 29.44 474 ILE A O 1
ATOM 3746 N N . PHE A 1 475 ? -17.840 -12.930 -15.951 1.00 29.62 475 PHE A N 1
ATOM 3747 C CA . PHE A 1 475 ? -19.078 -13.630 -16.294 1.00 29.62 475 PHE A CA 1
ATOM 3748 C C . PHE A 1 475 ? -19.544 -13.224 -17.698 1.00 29.62 475 PHE A C 1
ATOM 3750 O O . PHE A 1 475 ? -19.725 -12.049 -18.009 1.00 29.62 475 PHE A O 1
ATOM 3757 N N . THR A 1 476 ? -19.753 -14.213 -18.566 1.00 24.22 476 THR A N 1
ATOM 3758 C CA . THR A 1 476 ? -20.444 -14.022 -19.846 1.00 24.22 476 THR A CA 1
ATOM 3759 C C . THR A 1 476 ? -21.933 -13.788 -19.559 1.00 24.22 476 THR A C 1
ATOM 3761 O O . THR A 1 476 ? -22.606 -14.656 -19.009 1.00 24.22 476 THR A O 1
ATOM 3764 N N . GLU A 1 477 ? -22.439 -12.588 -19.866 1.00 26.88 477 GLU A N 1
ATOM 3765 C CA . GLU A 1 477 ? -23.810 -12.162 -19.543 1.00 26.88 477 GLU A CA 1
ATOM 3766 C C . GLU A 1 477 ? -24.892 -13.012 -20.235 1.00 26.88 477 GLU A C 1
ATOM 3768 O O . GLU A 1 477 ? -24.941 -13.121 -21.462 1.00 26.88 477 GLU A O 1
ATOM 3773 N N . LEU A 1 478 ? -25.864 -13.478 -19.443 1.00 25.58 478 LEU A N 1
ATOM 3774 C CA . LEU A 1 478 ? -27.269 -13.449 -19.848 1.00 25.58 478 LEU A CA 1
ATOM 3775 C C . LEU A 1 478 ? -27.864 -12.142 -19.300 1.00 25.58 478 LEU A C 1
ATOM 3777 O O . LEU A 1 478 ? -27.804 -11.879 -18.102 1.00 25.58 478 LEU A O 1
ATOM 3781 N N . VAL A 1 479 ? -28.405 -11.318 -20.196 1.00 25.98 479 VAL A N 1
ATOM 3782 C CA . VAL A 1 479 ? -28.878 -9.946 -19.946 1.00 25.98 479 VAL A CA 1
ATOM 3783 C C . VAL A 1 479 ? -29.794 -9.832 -18.712 1.00 25.98 479 VAL A C 1
ATOM 3785 O O . VAL A 1 479 ? -30.838 -10.484 -18.636 1.00 25.98 479 VAL A O 1
ATOM 3788 N N . ARG A 1 480 ? -29.417 -8.931 -17.785 1.00 34.25 480 ARG A N 1
ATOM 3789 C CA . ARG A 1 480 ? -30.185 -8.473 -16.608 1.00 34.25 480 ARG A CA 1
ATOM 3790 C C . ARG A 1 480 ? -31.600 -8.005 -16.998 1.00 34.25 480 ARG A C 1
ATOM 3792 O O . ARG A 1 480 ? -31.760 -7.114 -17.828 1.00 34.25 480 ARG A O 1
ATOM 3799 N N . GLN A 1 481 ? -32.623 -8.506 -16.302 1.00 27.75 481 GLN A N 1
ATOM 3800 C CA . GLN A 1 481 ? -33.923 -7.832 -16.171 1.00 27.75 481 GLN A CA 1
ATOM 3801 C C . GLN A 1 481 ? -34.107 -7.365 -14.722 1.00 27.75 481 GLN A C 1
ATOM 3803 O O . GLN A 1 481 ? -34.671 -8.079 -13.898 1.00 27.75 481 GLN A O 1
ATOM 3808 N N . THR A 1 482 ? -33.663 -6.152 -14.399 1.00 32.88 482 THR A N 1
ATOM 3809 C CA . THR A 1 482 ? -34.097 -5.459 -13.179 1.00 32.88 482 THR A CA 1
ATOM 3810 C C . THR A 1 482 ? -35.385 -4.687 -13.478 1.00 32.88 482 THR A C 1
ATOM 3812 O O . THR A 1 482 ? -35.462 -3.904 -14.426 1.00 32.88 482 THR A O 1
ATOM 3815 N N . ARG A 1 483 ? -36.447 -4.927 -12.697 1.00 36.41 483 ARG A N 1
ATOM 3816 C CA . ARG A 1 483 ? -37.694 -4.151 -12.785 1.00 36.41 483 ARG A CA 1
ATOM 3817 C C . ARG A 1 483 ? -37.581 -2.920 -11.892 1.00 36.41 483 ARG A C 1
ATOM 3819 O O . ARG A 1 483 ? -37.757 -3.010 -10.684 1.00 36.41 483 ARG A O 1
ATOM 3826 N N . VAL A 1 484 ? -37.311 -1.770 -12.499 1.00 37.75 484 VAL A N 1
ATOM 3827 C CA . VAL A 1 484 ? -37.412 -0.464 -11.835 1.00 37.75 484 VAL A CA 1
ATOM 3828 C C . VAL A 1 484 ? -38.893 -0.093 -11.714 1.00 37.75 484 VAL A C 1
ATOM 3830 O O . VAL A 1 484 ? -39.580 0.041 -12.727 1.00 37.75 484 VAL A O 1
ATOM 3833 N N . PHE A 1 485 ? -39.395 0.096 -10.492 1.00 43.91 485 PHE A N 1
ATOM 3834 C CA . PHE A 1 485 ? -40.741 0.628 -10.265 1.00 43.91 485 PHE A CA 1
ATOM 3835 C C . PHE A 1 485 ? -40.686 2.159 -10.152 1.00 43.91 485 PHE A C 1
ATOM 3837 O O . PHE A 1 485 ? -39.997 2.713 -9.294 1.00 43.91 485 PHE A O 1
ATOM 3844 N N . GLN A 1 486 ? -41.411 2.860 -11.031 1.00 33.94 486 GLN A N 1
ATOM 3845 C CA . GLN A 1 486 ? -41.553 4.320 -10.989 1.00 33.94 486 GLN A CA 1
ATOM 3846 C C . GLN A 1 486 ? -42.816 4.725 -10.217 1.00 33.94 486 GLN A C 1
ATOM 3848 O O . GLN A 1 486 ? -43.931 4.427 -10.643 1.00 33.94 486 GLN A O 1
ATOM 3853 N N . GLY A 1 487 ? -42.647 5.450 -9.108 1.00 45.38 487 GLY A N 1
ATOM 3854 C CA . GLY A 1 487 ? -43.731 6.133 -8.396 1.00 45.38 487 GLY A CA 1
ATOM 3855 C C . GLY A 1 487 ? -43.619 7.660 -8.497 1.00 45.38 487 GLY A C 1
ATOM 3856 O O . GLY A 1 487 ? -42.540 8.201 -8.724 1.00 45.38 487 GLY A O 1
ATOM 3857 N N . GLN A 1 488 ? -44.725 8.380 -8.260 1.00 39.28 488 GLN A N 1
ATOM 3858 C CA . GLN A 1 488 ? -44.832 9.854 -8.353 1.00 39.28 488 GLN A CA 1
ATOM 3859 C C . GLN A 1 488 ? -43.851 10.663 -7.471 1.00 39.28 488 GLN A C 1
ATOM 3861 O O . GLN A 1 488 ? -43.814 11.887 -7.579 1.00 39.28 488 GLN A O 1
ATOM 3866 N N . ARG A 1 489 ? -43.080 10.020 -6.583 1.00 35.44 489 ARG A N 1
ATOM 3867 C CA . ARG A 1 489 ? -42.117 10.671 -5.675 1.00 35.44 489 ARG A CA 1
ATOM 3868 C C . ARG A 1 489 ? -40.700 10.072 -5.717 1.00 35.44 489 ARG A C 1
ATOM 3870 O O . ARG A 1 489 ? -39.886 10.438 -4.877 1.00 35.44 489 ARG A O 1
ATOM 3877 N N . GLY A 1 490 ? -40.397 9.191 -6.676 1.00 39.28 490 GLY A N 1
ATOM 3878 C CA . GLY A 1 490 ? -39.065 8.599 -6.867 1.00 39.28 490 GLY A CA 1
ATOM 3879 C C . GLY A 1 490 ? -39.096 7.147 -7.360 1.00 39.28 490 GLY A C 1
ATOM 3880 O O . GLY A 1 490 ? -40.131 6.480 -7.300 1.00 39.28 490 GLY A O 1
ATOM 3881 N N . SER A 1 491 ? -37.950 6.670 -7.853 1.00 38.59 491 SER A N 1
ATOM 3882 C CA . SER A 1 491 ? -37.670 5.262 -8.167 1.00 38.59 491 SER A CA 1
ATOM 3883 C C . SER A 1 491 ? -36.991 4.589 -6.974 1.00 38.59 491 SER A C 1
ATOM 3885 O O . SER A 1 491 ? -36.095 5.183 -6.375 1.00 38.59 491 SER A O 1
ATOM 3887 N N . PHE A 1 492 ? -37.388 3.364 -6.633 1.00 46.06 492 PHE A N 1
ATOM 3888 C CA . PHE A 1 492 ? -36.716 2.566 -5.605 1.00 46.06 492 PHE A CA 1
ATOM 3889 C C . PHE A 1 492 ? -36.424 1.152 -6.110 1.00 46.06 492 PHE A C 1
ATOM 3891 O O . PHE A 1 492 ? -37.132 0.622 -6.967 1.00 46.06 492 PHE A O 1
ATOM 3898 N N . GLU A 1 493 ? -35.360 0.572 -5.566 1.00 44.94 493 GLU A N 1
ATOM 3899 C CA . GLU A 1 493 ? -34.905 -0.792 -5.816 1.00 44.94 493 GLU A CA 1
ATOM 3900 C C . GLU A 1 493 ? -35.325 -1.646 -4.615 1.00 44.94 493 GLU A C 1
ATOM 3902 O O . GLU A 1 493 ? -34.789 -1.462 -3.521 1.00 44.94 493 GLU A O 1
ATOM 3907 N N . SER A 1 494 ? -36.309 -2.535 -4.792 1.00 51.66 494 SER A N 1
ATOM 3908 C CA . SER A 1 494 ? -36.588 -3.604 -3.826 1.00 51.66 494 SER A CA 1
ATOM 3909 C C . SER A 1 494 ? -35.912 -4.878 -4.328 1.00 51.66 494 SER A C 1
ATOM 3911 O O . SER A 1 494 ? -35.976 -5.196 -5.518 1.00 51.66 494 SER A O 1
ATOM 3913 N N . GLY A 1 495 ? -35.212 -5.588 -3.448 1.00 61.44 495 GLY A N 1
ATOM 3914 C CA . GLY A 1 495 ? -34.580 -6.854 -3.813 1.00 61.44 495 GLY A CA 1
ATOM 3915 C C . GLY A 1 495 ? -35.449 -8.013 -3.359 1.00 61.44 495 GLY A C 1
ATOM 3916 O O . GLY A 1 495 ? -35.921 -7.996 -2.233 1.00 61.44 495 GLY A O 1
ATOM 3917 N N . SER A 1 496 ? -35.683 -8.974 -4.251 1.00 81.06 496 SER A N 1
ATOM 3918 C CA . SER A 1 496 ? -36.536 -10.147 -4.020 1.00 81.06 496 SER A CA 1
ATOM 3919 C C . SER A 1 496 ? -35.776 -11.280 -3.316 1.00 81.06 496 SER A C 1
ATOM 3921 O O . SER A 1 496 ? -34.608 -11.487 -3.616 1.00 81.06 496 SER A O 1
ATOM 3923 N N . MET A 1 497 ? -36.431 -12.112 -2.500 1.00 85.12 497 MET A N 1
ATOM 3924 C CA . MET A 1 497 ? -35.843 -13.306 -1.870 1.00 85.12 497 MET A CA 1
ATOM 3925 C C . MET A 1 497 ? -35.288 -14.323 -2.881 1.00 85.12 497 MET A C 1
ATOM 3927 O O . MET A 1 497 ? -34.437 -15.145 -2.533 1.00 85.12 497 MET A O 1
ATOM 3931 N N . GLN A 1 498 ? -35.763 -14.272 -4.132 1.00 83.50 498 GLN A N 1
ATOM 3932 C CA . GLN A 1 498 ? -35.241 -15.055 -5.263 1.00 83.50 498 GLN A CA 1
ATOM 3933 C C . GLN A 1 498 ? -33.955 -14.486 -5.855 1.00 83.50 498 GLN A C 1
ATOM 3935 O O . GLN A 1 498 ? -33.256 -15.188 -6.580 1.00 83.50 498 GLN A O 1
ATOM 3940 N N . SER A 1 499 ? -33.661 -13.221 -5.579 1.00 80.00 499 SER A N 1
ATOM 3941 C CA . SER A 1 499 ? -32.515 -12.527 -6.132 1.00 80.00 499 SER A CA 1
ATOM 3942 C C . SER A 1 499 ? -31.217 -13.123 -5.598 1.00 80.00 499 SER A C 1
ATOM 3944 O O . SER A 1 499 ? -31.081 -13.389 -4.403 1.00 80.00 499 SER A O 1
ATOM 3946 N N . SER A 1 500 ? -30.267 -13.319 -6.506 1.00 80.56 500 SER A N 1
ATOM 3947 C CA . SER A 1 500 ? -28.901 -13.768 -6.230 1.00 80.56 500 SER A CA 1
ATOM 3948 C C . SER A 1 500 ? -27.934 -12.604 -5.998 1.00 80.56 500 SER A C 1
ATOM 3950 O O . SER A 1 500 ? -26.724 -12.798 -6.019 1.00 80.56 500 SER A O 1
ATOM 3952 N N . ASP A 1 501 ? -28.456 -11.386 -5.827 1.00 73.56 501 ASP A N 1
ATOM 3953 C CA . ASP A 1 501 ? -27.672 -10.172 -5.567 1.00 73.56 501 ASP A CA 1
ATOM 3954 C C . ASP A 1 501 ? -26.985 -10.186 -4.198 1.00 73.56 501 ASP A C 1
ATOM 3956 O O . ASP A 1 501 ? -25.972 -9.522 -4.014 1.00 73.56 501 ASP A O 1
ATOM 3960 N N . ILE A 1 502 ? -27.522 -10.960 -3.256 1.00 79.25 502 ILE A N 1
ATOM 3961 C CA . ILE A 1 502 ? -26.911 -11.255 -1.966 1.00 79.25 502 ILE A CA 1
ATOM 3962 C C . ILE A 1 502 ? -26.967 -12.774 -1.791 1.00 79.25 502 ILE A C 1
ATOM 3964 O O . ILE A 1 502 ? -28.022 -13.377 -1.994 1.00 79.25 502 ILE A O 1
ATOM 3968 N N . SER A 1 503 ? -25.835 -13.397 -1.460 1.00 83.88 503 SER A N 1
ATOM 3969 C CA . SER A 1 503 ? -25.705 -14.856 -1.349 1.00 83.88 503 SER A CA 1
ATOM 3970 C C . SER A 1 503 ? -25.100 -15.268 -0.002 1.00 83.88 503 SER A C 1
ATOM 3972 O O . SER A 1 503 ? -24.366 -14.491 0.608 1.00 83.88 503 SER A O 1
ATOM 3974 N N . PRO A 1 504 ? -25.426 -16.468 0.508 1.00 85.62 504 PRO A N 1
ATOM 3975 C CA . PRO A 1 504 ? -24.875 -16.970 1.761 1.00 85.62 504 PRO A CA 1
ATOM 3976 C C . PRO A 1 504 ? -23.359 -17.202 1.661 1.00 85.62 504 PRO A C 1
ATOM 3978 O O . PRO A 1 504 ? -22.828 -17.529 0.601 1.00 85.62 504 PRO A O 1
ATOM 3981 N N . THR A 1 505 ? -22.665 -17.058 2.788 1.00 85.94 505 THR A N 1
ATOM 3982 C CA . THR A 1 505 ? -21.201 -17.176 2.888 1.00 85.94 505 THR A CA 1
ATOM 3983 C C . THR A 1 505 ? -20.739 -18.599 3.202 1.00 85.94 505 THR A C 1
ATOM 3985 O O . THR A 1 505 ? -19.616 -18.986 2.874 1.00 85.94 505 THR A O 1
ATOM 3988 N N . MET A 1 506 ? -21.589 -19.412 3.838 1.00 82.00 506 MET A N 1
ATOM 3989 C CA . MET A 1 506 ? -21.243 -20.781 4.214 1.00 82.00 506 MET A CA 1
ATOM 3990 C C . MET A 1 506 ? -21.473 -21.756 3.053 1.00 82.00 506 MET A C 1
ATOM 3992 O O . MET A 1 506 ? -22.567 -21.846 2.500 1.00 82.00 506 MET A O 1
ATOM 3996 N N . ALA A 1 507 ? -20.476 -22.603 2.766 1.00 83.50 507 ALA A N 1
ATOM 3997 C CA . ALA A 1 507 ? -20.531 -23.601 1.689 1.00 83.50 507 ALA A CA 1
ATOM 3998 C C . ALA A 1 507 ? -21.744 -24.557 1.763 1.00 83.50 507 ALA A C 1
ATOM 4000 O O . ALA A 1 507 ? -22.192 -25.060 0.731 1.00 83.50 507 ALA A O 1
ATOM 4001 N N . LYS A 1 508 ? -22.315 -24.769 2.963 1.00 81.81 508 LYS A N 1
ATOM 4002 C CA . LYS A 1 508 ? -23.554 -25.543 3.187 1.00 81.81 508 LYS A CA 1
ATOM 4003 C C . LYS A 1 508 ? -24.735 -25.028 2.349 1.00 81.81 508 LYS A C 1
ATOM 4005 O O . LYS A 1 508 ? -25.605 -25.812 1.987 1.00 81.81 508 LYS A O 1
ATOM 4010 N N . PHE A 1 509 ? -24.741 -23.742 2.006 1.00 86.25 509 PHE A N 1
ATOM 4011 C CA . PHE A 1 509 ? -25.815 -23.087 1.262 1.00 86.25 509 PHE A CA 1
ATOM 4012 C C . PHE A 1 509 ? -25.460 -22.806 -0.201 1.00 86.25 509 PHE A C 1
ATOM 4014 O O . PHE A 1 509 ? -26.181 -22.074 -0.865 1.00 86.25 509 PHE A O 1
ATOM 4021 N N . SER A 1 510 ? -24.396 -23.414 -0.733 1.00 77.44 510 SER A N 1
ATOM 4022 C CA . SER A 1 510 ? -23.951 -23.232 -2.128 1.00 77.44 510 SER A CA 1
ATOM 4023 C C . SER A 1 510 ? -25.010 -23.567 -3.192 1.00 77.44 510 SER A C 1
ATOM 4025 O O . SER A 1 510 ? -24.938 -23.064 -4.309 1.00 77.44 510 SER A O 1
ATOM 4027 N N . ASN A 1 511 ? -26.017 -24.382 -2.851 1.00 80.06 511 ASN A N 1
ATOM 4028 C CA . ASN A 1 511 ? -27.171 -24.686 -3.711 1.00 80.06 511 ASN A CA 1
ATOM 4029 C C . ASN A 1 511 ? -28.369 -23.728 -3.503 1.00 80.06 511 ASN A C 1
ATOM 4031 O O . ASN A 1 511 ? -29.424 -23.915 -4.108 1.00 80.06 511 ASN A O 1
ATOM 4035 N N . HIS A 1 512 ? -28.213 -22.713 -2.650 1.00 84.44 512 HIS A N 1
ATOM 4036 C CA . HIS A 1 512 ? -29.176 -21.654 -2.334 1.00 84.44 512 HIS A CA 1
ATOM 4037 C C . HIS A 1 512 ? -28.500 -20.279 -2.453 1.00 84.44 512 HIS A C 1
ATOM 4039 O O . HIS A 1 512 ? -28.481 -19.499 -1.505 1.00 84.44 512 HIS A O 1
ATOM 4045 N N . ASN A 1 513 ? -27.939 -19.970 -3.625 1.00 84.88 513 ASN A N 1
ATOM 4046 C CA . ASN A 1 513 ? -27.286 -18.682 -3.899 1.00 84.88 513 ASN A CA 1
ATOM 4047 C C . ASN A 1 513 ? -28.319 -17.568 -4.138 1.00 84.88 513 ASN A C 1
ATOM 4049 O O . ASN A 1 513 ? -28.491 -17.077 -5.253 1.00 84.88 513 ASN A O 1
ATOM 4053 N N . SER A 1 514 ? -29.071 -17.232 -3.092 1.00 88.94 514 SER A N 1
ATOM 4054 C CA . SER A 1 514 ? -30.062 -16.163 -3.092 1.00 88.94 514 SER A CA 1
ATOM 4055 C C . SER A 1 514 ? -30.191 -15.517 -1.717 1.00 88.94 514 SER A C 1
ATOM 4057 O O . SER A 1 514 ? -29.736 -16.066 -0.709 1.00 88.94 514 SER A O 1
ATOM 4059 N N . ARG A 1 515 ? -30.909 -14.391 -1.658 1.00 89.94 515 ARG A N 1
ATOM 4060 C CA . ARG A 1 515 ? -31.290 -13.731 -0.402 1.00 89.94 515 ARG A CA 1
ATOM 4061 C C . ARG A 1 515 ? -31.974 -14.687 0.579 1.00 89.94 515 ARG A C 1
ATOM 4063 O O . ARG A 1 515 ? -31.689 -14.642 1.773 1.00 89.94 515 ARG A O 1
ATOM 4070 N N . LEU A 1 516 ? -32.822 -15.601 0.097 1.00 91.44 516 LEU A N 1
ATOM 4071 C CA . LEU A 1 516 ? -33.416 -16.642 0.945 1.00 91.44 516 LEU A CA 1
ATOM 4072 C C . LEU A 1 516 ? -32.357 -17.586 1.541 1.00 91.44 516 LEU A C 1
ATOM 4074 O O . LEU A 1 516 ? -32.468 -17.975 2.702 1.00 91.44 516 LEU A O 1
ATOM 4078 N N . GLY A 1 517 ? -31.304 -17.908 0.787 1.00 92.19 517 GLY A N 1
ATOM 4079 C CA . GLY A 1 517 ? -30.150 -18.646 1.300 1.00 92.19 517 GLY A CA 1
ATOM 4080 C C . GLY A 1 517 ? -29.436 -17.917 2.437 1.00 92.19 517 GLY A C 1
ATOM 4081 O O . GLY A 1 517 ? -29.106 -18.543 3.444 1.00 92.19 517 GLY A O 1
ATOM 4082 N N . CYS A 1 518 ? -29.284 -16.591 2.347 1.00 93.12 518 CYS A N 1
ATOM 4083 C CA . CYS A 1 518 ? -28.760 -15.773 3.449 1.00 93.12 518 CYS A CA 1
ATOM 4084 C C . CYS A 1 518 ? -29.653 -15.845 4.694 1.00 93.12 518 CYS A C 1
ATOM 4086 O O . CYS A 1 518 ? -29.146 -15.906 5.812 1.00 93.12 518 CYS A O 1
ATOM 4088 N N . VAL A 1 519 ? -30.980 -15.866 4.519 1.00 94.62 519 VAL A N 1
ATOM 4089 C CA . VAL A 1 519 ? -31.932 -16.031 5.631 1.00 94.62 519 VAL A CA 1
ATOM 4090 C C . VAL A 1 519 ? -31.768 -17.407 6.283 1.00 94.62 519 VAL A C 1
ATOM 4092 O O . VAL A 1 519 ? -31.752 -17.500 7.509 1.00 94.62 519 VAL A O 1
ATOM 4095 N N . TYR A 1 520 ? -31.590 -18.473 5.499 1.00 95.31 520 TYR A N 1
ATOM 4096 C CA . TYR A 1 520 ? -31.332 -19.813 6.037 1.00 95.31 520 TYR A CA 1
ATOM 4097 C C . TYR A 1 520 ? -30.005 -19.895 6.797 1.00 95.31 520 TYR A C 1
ATOM 4099 O O . TYR A 1 520 ? -29.954 -20.500 7.871 1.00 95.31 520 TYR A O 1
ATOM 4107 N N . GLU A 1 521 ? -28.958 -19.234 6.303 1.00 94.44 521 GLU A N 1
ATOM 4108 C CA . GLU A 1 521 ? -27.698 -19.105 7.034 1.00 94.44 521 GLU A CA 1
ATOM 4109 C C . GLU A 1 521 ? -27.867 -18.310 8.338 1.00 94.44 521 GLU A C 1
ATOM 4111 O O . GLU A 1 521 ? -27.372 -18.729 9.387 1.00 94.44 521 GLU A O 1
ATOM 4116 N N . ALA A 1 522 ? -28.610 -17.201 8.315 1.00 95.50 522 ALA A N 1
ATOM 4117 C CA . ALA A 1 522 ? -28.881 -16.399 9.506 1.00 95.50 522 ALA A CA 1
ATOM 4118 C C . ALA A 1 522 ? -29.676 -17.184 10.567 1.00 95.50 522 ALA A C 1
ATOM 4120 O O . ALA A 1 522 ? -29.376 -17.088 11.759 1.00 95.50 522 ALA A O 1
ATOM 4121 N N . ILE A 1 523 ? -30.629 -18.027 10.149 1.00 94.69 523 ILE A N 1
ATOM 4122 C CA . ILE A 1 523 ? -31.348 -18.950 11.042 1.00 94.69 523 ILE A CA 1
ATOM 4123 C C . ILE A 1 523 ? -30.386 -19.977 11.654 1.00 94.69 523 ILE A C 1
ATOM 4125 O O . ILE A 1 523 ? -30.447 -20.210 12.861 1.00 94.69 523 ILE A O 1
ATOM 4129 N N . LEU A 1 524 ? -29.468 -20.562 10.873 1.00 94.38 524 LEU A N 1
ATOM 4130 C CA . LEU A 1 524 ? -28.461 -21.488 11.410 1.00 94.38 524 LEU A CA 1
ATOM 4131 C C . LEU A 1 524 ? -27.607 -20.811 12.490 1.00 94.38 524 LEU A C 1
ATOM 4133 O O . LEU A 1 524 ? -27.429 -21.363 13.576 1.00 94.38 524 LEU A O 1
ATOM 4137 N N . ARG A 1 525 ? -27.131 -19.591 12.222 1.00 93.38 525 ARG A N 1
ATOM 4138 C CA . ARG A 1 525 ? -26.330 -18.806 13.173 1.00 93.38 525 ARG A CA 1
ATOM 4139 C C . ARG A 1 525 ? -27.113 -18.450 14.437 1.00 93.38 525 ARG A C 1
ATOM 4141 O O . ARG A 1 525 ? -26.570 -18.560 15.535 1.00 93.38 525 ARG A O 1
ATOM 4148 N N . PHE A 1 526 ? -28.397 -18.107 14.308 1.00 93.50 526 PHE A N 1
ATOM 4149 C CA . PHE A 1 526 ? -29.296 -17.900 15.449 1.00 93.50 526 PHE A CA 1
ATOM 4150 C C . PHE A 1 526 ? -29.389 -19.148 16.328 1.00 93.50 526 PHE A C 1
ATOM 4152 O O . PHE A 1 526 ? -29.203 -19.065 17.542 1.00 93.50 526 PHE A O 1
ATOM 4159 N N . ILE A 1 527 ? -29.632 -20.312 15.718 1.00 91.56 527 ILE A N 1
ATOM 4160 C CA . ILE A 1 527 ? -29.727 -21.595 16.424 1.00 91.56 527 ILE A CA 1
ATOM 4161 C C . ILE A 1 527 ? -28.404 -21.912 17.127 1.00 91.56 527 ILE A C 1
ATOM 4163 O O . ILE A 1 527 ? -28.403 -22.236 18.311 1.00 91.56 527 ILE A O 1
ATOM 4167 N N . GLN A 1 528 ? -27.268 -21.740 16.450 1.00 91.00 528 GLN A N 1
ATOM 4168 C CA . GLN A 1 528 ? -25.939 -21.938 17.037 1.00 91.00 528 GLN A CA 1
ATOM 4169 C C . GLN A 1 528 ? -25.652 -20.990 18.206 1.00 91.00 528 GLN A C 1
ATOM 4171 O O . GLN A 1 528 ? -25.007 -21.378 19.183 1.00 91.00 528 GLN A O 1
ATOM 4176 N N . ALA A 1 529 ? -26.100 -19.737 18.120 1.00 89.75 529 ALA A N 1
ATOM 4177 C CA . ALA A 1 529 ? -25.983 -18.775 19.208 1.00 89.75 529 ALA A CA 1
ATOM 4178 C C . ALA A 1 529 ? -26.881 -19.160 20.398 1.00 89.75 529 ALA A C 1
ATOM 4180 O O . ALA A 1 529 ? -26.435 -19.068 21.544 1.00 89.75 529 ALA A O 1
ATOM 4181 N N . ARG A 1 530 ? -28.100 -19.660 20.146 1.00 87.81 530 ARG A N 1
ATOM 4182 C CA . ARG A 1 530 ? -29.004 -20.178 21.187 1.00 87.81 530 ARG A CA 1
ATOM 4183 C C . ARG A 1 530 ? -28.480 -21.448 21.835 1.00 87.81 530 ARG A C 1
ATOM 4185 O O . ARG A 1 530 ? -28.469 -21.501 23.053 1.00 87.81 530 ARG A O 1
ATOM 4192 N N . LEU A 1 531 ? -27.970 -22.413 21.076 1.00 86.88 531 LEU A N 1
ATOM 4193 C CA . LEU A 1 531 ? -27.409 -23.664 21.602 1.00 86.88 531 LEU A CA 1
ATOM 4194 C C . LEU A 1 531 ? -26.191 -23.450 22.508 1.00 86.88 531 LEU A C 1
ATOM 4196 O O . LEU A 1 531 ? -25.981 -24.199 23.461 1.00 86.88 531 LEU A O 1
ATOM 4200 N N . ARG A 1 532 ? -25.405 -22.394 22.257 1.00 84.00 532 ARG A N 1
ATOM 4201 C CA . ARG A 1 532 ? -24.312 -21.974 23.153 1.00 84.00 532 ARG A CA 1
ATOM 4202 C C . ARG A 1 532 ? -24.806 -21.476 24.514 1.00 84.00 532 ARG A C 1
ATOM 4204 O O . ARG A 1 532 ? -24.022 -21.378 25.455 1.00 84.00 532 ARG A O 1
ATOM 4211 N N . THR A 1 533 ? -26.089 -21.155 24.629 1.00 71.75 533 THR A N 1
ATOM 4212 C CA . THR A 1 533 ? -26.748 -20.769 25.874 1.00 71.75 533 THR A CA 1
ATOM 4213 C C . THR A 1 533 ? -27.586 -21.958 26.332 1.00 71.75 533 THR A C 1
ATOM 4215 O O . THR A 1 533 ? -28.402 -22.446 25.562 1.00 71.75 533 THR A O 1
ATOM 4218 N N . VAL A 1 534 ? -27.385 -22.477 27.549 1.00 62.78 534 VAL A N 1
ATOM 4219 C CA . VAL A 1 534 ? -28.172 -23.625 28.045 1.00 62.78 534 VAL A CA 1
ATOM 4220 C C . VAL A 1 534 ? -29.660 -23.248 28.012 1.00 62.78 534 VAL A C 1
ATOM 4222 O O . VAL A 1 534 ? -30.131 -22.499 28.867 1.00 62.78 534 VAL A O 1
ATOM 4225 N N . SER A 1 535 ? -30.377 -23.700 26.981 1.00 67.88 535 SER A N 1
ATOM 4226 C CA . SER A 1 535 ? -31.768 -23.350 26.707 1.00 67.88 535 SER A CA 1
ATOM 4227 C C . SER A 1 535 ? -32.510 -24.580 26.202 1.00 67.88 535 SER A C 1
ATOM 4229 O O . SER A 1 535 ? -32.039 -25.284 25.315 1.00 67.88 535 SER A O 1
ATOM 4231 N N . ASP A 1 536 ? -33.665 -24.846 26.803 1.00 79.44 536 ASP A N 1
ATOM 4232 C CA . ASP A 1 536 ? -34.624 -25.852 26.345 1.00 79.44 536 ASP A CA 1
ATOM 4233 C C . ASP A 1 536 ? -35.606 -25.174 25.376 1.00 79.44 536 ASP A C 1
ATOM 4235 O O . ASP A 1 536 ? -36.811 -25.154 25.593 1.00 79.44 536 ASP A O 1
ATOM 4239 N N . ASP A 1 537 ? -35.115 -24.465 24.362 1.00 86.00 537 ASP A N 1
ATOM 4240 C CA . ASP A 1 537 ? -36.001 -23.739 23.451 1.00 86.00 537 ASP A CA 1
ATOM 4241 C C . ASP A 1 537 ? -36.611 -24.680 22.406 1.00 86.00 537 ASP A C 1
ATOM 4243 O O . ASP A 1 537 ? -35.953 -25.580 21.892 1.00 86.00 537 ASP A O 1
ATOM 4247 N N . SER A 1 538 ? -37.864 -24.417 22.032 1.00 88.56 538 SER A N 1
ATOM 4248 C CA . SER A 1 538 ? -38.493 -25.011 20.848 1.00 88.56 538 SER A CA 1
ATOM 4249 C C . SER A 1 538 ? -38.543 -23.986 19.718 1.00 88.56 538 SER A C 1
ATOM 4251 O O . SER A 1 538 ? -38.876 -22.823 19.965 1.00 88.56 538 SER A O 1
ATOM 4253 N N . VAL A 1 539 ? -38.296 -24.411 18.480 1.00 91.75 539 VAL A N 1
ATOM 4254 C CA . VAL A 1 539 ? -38.314 -23.553 17.290 1.00 91.75 539 VAL A CA 1
ATOM 4255 C C . VAL A 1 539 ? -39.408 -23.974 16.314 1.00 91.75 539 VAL A C 1
ATOM 4257 O O . VAL A 1 539 ? -39.658 -25.153 16.070 1.00 91.75 539 VAL A O 1
ATOM 4260 N N . SER A 1 540 ? -40.079 -22.981 15.739 1.00 93.62 540 SER A N 1
ATOM 4261 C CA . SER A 1 540 ? -40.971 -23.159 14.594 1.00 93.62 540 SER A CA 1
ATOM 4262 C C . SER A 1 540 ? -40.552 -22.195 13.495 1.00 93.62 540 SER A C 1
ATOM 4264 O O . SER A 1 540 ? -40.175 -21.061 13.787 1.00 93.62 540 SER A O 1
ATOM 4266 N N . VAL A 1 541 ? -40.630 -22.632 12.241 1.00 95.56 541 VAL A N 1
ATOM 4267 C CA . VAL A 1 541 ? -40.296 -21.816 11.072 1.00 95.56 541 VAL A CA 1
ATOM 4268 C C . VAL A 1 541 ? -41.475 -21.841 10.112 1.00 95.56 541 VAL A C 1
ATOM 4270 O O . VAL A 1 541 ? -41.846 -22.893 9.585 1.00 95.56 541 VAL A O 1
ATOM 4273 N N . VAL A 1 542 ? -42.053 -20.662 9.893 1.00 95.06 542 VAL A N 1
ATOM 4274 C CA . VAL A 1 542 ? -43.117 -20.429 8.915 1.00 95.06 542 VAL A CA 1
ATOM 4275 C C . VAL A 1 542 ? -42.506 -19.679 7.742 1.00 95.06 542 VAL A C 1
ATOM 4277 O O . VAL A 1 542 ? -42.062 -18.544 7.896 1.00 95.06 542 VAL A O 1
ATOM 4280 N N . LEU A 1 543 ? -42.484 -20.318 6.578 1.00 93.69 543 LEU A N 1
ATOM 4281 C CA . LEU A 1 543 ? -42.181 -19.652 5.315 1.00 93.69 543 LEU A CA 1
ATOM 4282 C C . LEU A 1 543 ? -43.487 -19.100 4.753 1.00 93.69 543 LEU A C 1
ATOM 4284 O O . LEU A 1 543 ? -44.537 -19.719 4.934 1.00 93.69 543 LEU A O 1
ATOM 4288 N N . PHE A 1 544 ? -43.456 -17.948 4.094 1.00 92.31 544 PHE A N 1
ATOM 4289 C CA . PHE A 1 544 ? -44.670 -17.381 3.522 1.00 92.31 544 PHE A CA 1
ATOM 4290 C C . PHE A 1 544 ? -44.414 -16.683 2.193 1.00 92.31 544 PHE A C 1
ATOM 4292 O O . PHE A 1 544 ? -43.344 -16.122 1.968 1.00 92.31 544 PHE A O 1
ATOM 4299 N N . ASP A 1 545 ? -45.439 -16.730 1.353 1.00 88.06 545 ASP A N 1
ATOM 4300 C CA . ASP A 1 545 ? -45.581 -15.983 0.114 1.00 88.06 545 ASP A CA 1
ATOM 4301 C C . ASP A 1 545 ? -46.966 -15.305 0.092 1.00 88.06 545 ASP A C 1
ATOM 4303 O O . ASP A 1 545 ? -47.272 -14.473 0.954 1.00 88.06 545 ASP A O 1
ATOM 4307 N N . ASP A 1 546 ? -47.851 -15.707 -0.819 1.00 84.31 546 ASP A N 1
ATOM 4308 C CA . ASP A 1 546 ? -49.290 -15.446 -0.754 1.00 84.31 546 ASP A CA 1
ATOM 4309 C C . ASP A 1 546 ? -50.000 -16.357 0.274 1.00 84.31 546 ASP A C 1
ATOM 4311 O O . ASP A 1 546 ? -51.136 -16.100 0.681 1.00 84.31 546 ASP A O 1
ATOM 4315 N N . THR A 1 547 ? -49.325 -17.420 0.718 1.00 85.88 547 THR A N 1
ATOM 4316 C CA . THR A 1 547 ? -49.782 -18.427 1.681 1.00 85.88 547 THR A CA 1
ATOM 4317 C C . THR A 1 547 ? -48.699 -18.724 2.722 1.00 85.88 547 THR A C 1
ATOM 4319 O O . THR A 1 547 ? -47.542 -18.362 2.548 1.00 85.88 547 THR A O 1
ATOM 4322 N N . ALA A 1 548 ? -49.053 -19.371 3.836 1.00 90.44 548 ALA A N 1
ATOM 4323 C CA . ALA A 1 548 ? -48.077 -19.812 4.836 1.00 90.44 548 ALA A CA 1
ATOM 4324 C C . ALA A 1 548 ? -47.788 -21.311 4.720 1.00 90.44 548 ALA A C 1
ATOM 4326 O O . ALA A 1 548 ? -48.705 -22.134 4.731 1.00 90.44 548 ALA A O 1
ATOM 4327 N N . THR A 1 549 ? -46.502 -21.652 4.703 1.00 92.38 549 THR A N 1
ATOM 4328 C CA . THR A 1 549 ? -45.972 -23.015 4.726 1.00 92.38 549 THR A CA 1
ATOM 4329 C C . THR A 1 549 ? -45.272 -23.271 6.059 1.00 92.38 549 THR A C 1
ATOM 4331 O O . THR A 1 549 ? -44.318 -22.585 6.429 1.00 92.38 549 THR A O 1
ATOM 4334 N N . MET A 1 550 ? -45.744 -24.279 6.791 1.00 91.25 550 MET A N 1
ATOM 4335 C CA . MET A 1 550 ? -45.153 -24.705 8.060 1.00 91.25 550 MET A CA 1
ATOM 4336 C C . MET A 1 550 ? -43.949 -25.615 7.789 1.00 91.25 550 MET A C 1
ATOM 4338 O O . MET A 1 550 ? -44.117 -26.821 7.625 1.00 91.25 550 MET A O 1
ATOM 4342 N N . ALA A 1 551 ? -42.748 -25.042 7.703 1.00 91.56 551 ALA A N 1
ATOM 4343 C CA . ALA A 1 551 ? -41.537 -25.808 7.402 1.00 91.56 551 ALA A CA 1
ATOM 4344 C C . ALA A 1 551 ? -41.036 -26.587 8.630 1.00 91.56 551 ALA A C 1
ATOM 4346 O O . ALA A 1 551 ? -40.571 -27.721 8.515 1.00 91.56 551 ALA A O 1
ATOM 4347 N N . VAL A 1 552 ? -41.165 -25.994 9.822 1.00 92.38 552 VAL A N 1
ATOM 4348 C CA . VAL A 1 552 ? -40.866 -26.641 11.107 1.00 92.38 552 VAL A CA 1
ATOM 4349 C C . VAL A 1 552 ? -41.916 -26.223 12.126 1.00 92.38 552 VAL A C 1
ATOM 4351 O O . VAL A 1 552 ? -42.155 -25.031 12.303 1.00 92.38 552 VAL A O 1
ATOM 4354 N N . GLU A 1 553 ? -42.522 -27.186 12.816 1.00 91.50 553 GLU A N 1
ATOM 4355 C CA . GLU A 1 553 ? -43.543 -26.936 13.836 1.00 91.50 553 GLU A CA 1
ATOM 4356 C C . GLU A 1 553 ? -43.089 -27.485 15.192 1.00 91.50 553 GLU A C 1
ATOM 4358 O O . GLU A 1 553 ? -42.961 -28.695 15.347 1.00 91.50 553 GLU A O 1
ATOM 4363 N N . MET A 1 554 ? -42.867 -26.593 16.166 1.00 86.00 554 MET A N 1
ATOM 4364 C CA . MET A 1 554 ? -42.509 -26.904 17.560 1.00 86.00 554 MET A CA 1
ATOM 4365 C C . MET A 1 554 ? -41.389 -27.952 17.702 1.00 86.00 554 MET A C 1
ATOM 4367 O O . MET A 1 554 ? -41.457 -28.820 18.568 1.00 86.00 554 MET A O 1
ATOM 4371 N N . GLY A 1 555 ? -40.373 -27.881 16.839 1.00 86.25 555 GLY A N 1
ATOM 4372 C CA . GLY A 1 555 ? -39.222 -28.780 16.885 1.00 86.25 555 GLY A CA 1
ATOM 4373 C C . GLY A 1 555 ? -38.205 -28.365 17.945 1.00 86.25 555 GLY A C 1
ATOM 4374 O O . GLY A 1 555 ? -38.221 -27.227 18.423 1.00 86.25 555 GLY A O 1
ATOM 4375 N N . ASP A 1 556 ? -37.291 -29.273 18.271 1.00 87.56 556 ASP A N 1
ATOM 4376 C CA . ASP A 1 556 ? -36.148 -28.966 19.128 1.00 87.56 556 ASP A CA 1
ATOM 4377 C C . ASP A 1 556 ? -35.217 -27.951 18.443 1.00 87.56 556 ASP A C 1
ATOM 4379 O O . ASP A 1 556 ? -35.090 -27.912 17.213 1.00 87.56 556 ASP A O 1
ATOM 4383 N N . MET A 1 557 ? -34.579 -27.092 19.240 1.00 88.38 557 MET A N 1
ATOM 4384 C CA . MET A 1 557 ? -33.614 -26.106 18.752 1.00 88.38 557 MET A CA 1
ATOM 4385 C C . MET A 1 557 ? -32.306 -26.804 18.343 1.00 88.38 557 MET A C 1
ATOM 4387 O O . MET A 1 557 ? -31.390 -26.929 19.145 1.00 88.38 557 MET A O 1
ATOM 4391 N N . GLU A 1 558 ? -32.207 -27.261 17.096 1.00 90.94 558 GLU A N 1
ATOM 4392 C CA . GLU A 1 558 ? -31.051 -28.005 16.571 1.00 90.94 558 GLU A CA 1
ATOM 4393 C C . GLU A 1 558 ? -30.598 -27.491 15.194 1.00 90.94 558 GLU A C 1
ATOM 4395 O O . GLU A 1 558 ? -31.401 -26.982 14.412 1.00 90.94 558 GLU A O 1
ATOM 4400 N N . GLU A 1 559 ? -29.317 -27.660 14.843 1.00 89.44 559 GLU A N 1
ATOM 4401 C CA . GLU A 1 559 ? -28.798 -27.223 13.530 1.00 89.44 559 GLU A CA 1
ATOM 4402 C C . GLU A 1 559 ? -29.507 -27.905 12.342 1.00 89.44 559 GLU A C 1
ATOM 4404 O O . GLU A 1 559 ? -29.621 -27.315 11.263 1.00 89.44 559 GLU A O 1
ATOM 4409 N N . GLY A 1 560 ? -30.034 -29.119 12.549 1.00 86.56 560 GLY A N 1
ATOM 4410 C CA . GLY A 1 560 ? -30.788 -29.892 11.553 1.00 86.56 560 GLY A CA 1
ATOM 4411 C C . GLY A 1 560 ? -32.120 -29.258 11.129 1.00 86.56 560 GLY A C 1
ATOM 4412 O O . GLY A 1 560 ? -32.687 -29.632 10.102 1.00 86.56 560 GLY A O 1
ATOM 4413 N N . VAL A 1 561 ? -32.607 -28.245 11.857 1.00 89.69 561 VAL A N 1
ATOM 4414 C CA . VAL A 1 561 ? -33.761 -27.417 11.460 1.00 89.69 561 VAL A CA 1
ATOM 4415 C C . VAL A 1 561 ? -33.563 -26.840 10.063 1.00 89.69 561 VAL A C 1
ATOM 4417 O O . VAL A 1 561 ? -34.502 -26.828 9.269 1.00 89.69 561 VAL A O 1
ATOM 4420 N N . VAL A 1 562 ? -32.341 -26.408 9.746 1.00 91.75 562 VAL A N 1
ATOM 4421 C CA . VAL A 1 562 ? -32.025 -25.760 8.471 1.00 91.75 562 VAL A CA 1
ATOM 4422 C C . VAL A 1 562 ? -32.103 -26.736 7.300 1.00 91.75 562 VAL A C 1
ATOM 4424 O O . VAL A 1 562 ? -32.535 -26.341 6.224 1.00 91.75 562 VAL A O 1
ATOM 4427 N N . ASP A 1 563 ? -31.805 -28.020 7.503 1.00 89.69 563 ASP A N 1
ATOM 4428 C CA . ASP A 1 563 ? -31.865 -29.024 6.430 1.00 89.69 563 ASP A CA 1
ATOM 4429 C C . ASP A 1 563 ? -33.302 -29.236 5.914 1.00 89.69 563 ASP A C 1
ATOM 4431 O O . ASP A 1 563 ? -33.508 -29.560 4.743 1.00 89.69 563 ASP A O 1
ATOM 4435 N N . ARG A 1 564 ? -34.311 -28.987 6.765 1.00 89.62 564 ARG A N 1
ATOM 4436 C CA . ARG A 1 564 ? -35.731 -28.961 6.368 1.00 89.62 564 ARG A CA 1
ATOM 4437 C C . ARG A 1 564 ? -36.074 -27.714 5.546 1.00 89.62 564 ARG A C 1
ATOM 4439 O O . ARG A 1 564 ? -36.916 -27.787 4.659 1.00 89.62 564 ARG A O 1
ATOM 4446 N N . LEU A 1 565 ? -35.402 -26.588 5.801 1.00 91.25 565 LEU A N 1
ATOM 4447 C CA . LEU A 1 565 ? -35.620 -25.330 5.077 1.00 91.25 565 LEU A CA 1
ATOM 4448 C C . LEU A 1 565 ? -35.037 -25.362 3.662 1.00 91.25 565 LEU A C 1
ATOM 4450 O O . LEU A 1 565 ? -35.657 -24.829 2.749 1.00 91.25 565 LEU A O 1
ATOM 4454 N N . LEU A 1 566 ? -33.906 -26.049 3.462 1.00 89.31 566 LEU A N 1
ATOM 4455 C CA . LEU A 1 566 ? -33.237 -26.185 2.156 1.00 89.31 566 LEU A CA 1
ATOM 4456 C C . LEU A 1 566 ? -34.095 -26.885 1.081 1.00 89.31 566 LEU A C 1
ATOM 4458 O O . LEU A 1 566 ? -33.739 -26.917 -0.089 1.00 89.31 566 LEU A O 1
ATOM 4462 N N . GLN A 1 567 ? -35.246 -27.454 1.438 1.00 88.19 567 GLN A N 1
ATOM 4463 C CA . GLN A 1 567 ? -36.177 -28.044 0.469 1.00 88.19 567 GLN A CA 1
ATOM 4464 C C . GLN A 1 567 ? -37.110 -27.002 -0.165 1.00 88.19 567 GLN A C 1
ATOM 4466 O O . GLN A 1 567 ? -37.824 -27.309 -1.122 1.00 88.19 567 GLN A O 1
ATOM 4471 N N . HIS A 1 568 ? -37.122 -25.780 0.368 1.00 86.88 568 HIS A N 1
ATOM 4472 C CA . HIS A 1 568 ? -38.013 -24.715 -0.055 1.00 86.88 568 HIS A CA 1
ATOM 4473 C C . HIS A 1 568 ? -37.267 -23.670 -0.886 1.00 86.88 568 HIS A C 1
ATOM 4475 O O . HIS A 1 568 ? -36.151 -23.257 -0.575 1.00 86.88 568 HIS A O 1
ATOM 4481 N N . TYR A 1 569 ? -37.931 -23.223 -1.948 1.00 82.81 569 TYR A N 1
ATOM 4482 C CA . TYR A 1 569 ? -37.467 -22.154 -2.821 1.00 82.81 569 TYR A CA 1
ATOM 4483 C C . TYR A 1 569 ? -38.492 -21.025 -2.803 1.00 82.81 569 TYR A C 1
ATOM 4485 O O . TYR A 1 569 ? -39.680 -21.292 -2.599 1.00 82.81 569 TYR A O 1
ATOM 4493 N N . PRO A 1 570 ? -38.068 -19.771 -3.005 1.00 77.44 570 PRO A N 1
ATOM 4494 C CA . PRO A 1 570 ? -38.996 -18.661 -2.952 1.00 77.44 570 PRO A CA 1
ATOM 4495 C C . PRO A 1 570 ? -39.933 -18.740 -4.163 1.00 77.44 570 PRO A C 1
ATOM 4497 O O . PRO A 1 570 ? -39.485 -18.966 -5.289 1.00 77.44 570 PRO A O 1
ATOM 4500 N N . CYS A 1 571 ? -41.229 -18.555 -3.948 1.00 72.00 571 CYS A N 1
ATOM 4501 C CA . CYS A 1 571 ? -42.269 -18.509 -4.976 1.00 72.00 571 CYS A CA 1
ATOM 4502 C C . CYS A 1 571 ? -43.363 -17.524 -4.544 1.00 72.00 571 CYS A C 1
ATOM 4504 O O . CYS A 1 571 ? -43.391 -17.139 -3.386 1.00 72.00 571 CYS A O 1
ATOM 4506 N N . GLY A 1 572 ? -44.235 -17.104 -5.466 1.00 73.69 572 GLY A N 1
ATOM 4507 C CA . GLY A 1 572 ? -45.407 -16.278 -5.137 1.00 73.69 572 GLY A CA 1
ATOM 4508 C C . GLY A 1 572 ? -45.126 -14.792 -4.863 1.00 73.69 572 GLY A C 1
ATOM 4509 O O . GLY A 1 572 ? -44.057 -14.269 -5.191 1.00 73.69 572 GLY A O 1
ATOM 4510 N N . GLY A 1 573 ? -46.146 -14.097 -4.353 1.00 78.31 573 GLY A N 1
ATOM 4511 C CA . GLY A 1 573 ? -46.077 -12.722 -3.851 1.00 78.31 573 GLY A CA 1
ATOM 4512 C C . GLY A 1 573 ? -45.753 -12.647 -2.355 1.00 78.31 573 GLY A C 1
ATOM 4513 O O . GLY A 1 573 ? -45.289 -13.609 -1.759 1.00 78.31 573 GLY A O 1
ATOM 4514 N N . THR A 1 574 ? -46.004 -11.490 -1.736 1.00 84.56 574 THR A N 1
ATOM 4515 C CA . THR A 1 574 ? -45.727 -11.263 -0.309 1.00 84.56 574 THR A CA 1
ATOM 4516 C C . THR A 1 574 ? -46.997 -10.804 0.398 1.00 84.56 574 THR A C 1
ATOM 4518 O O . THR A 1 574 ? -47.429 -9.666 0.209 1.00 84.56 574 THR A O 1
ATOM 4521 N N . THR A 1 575 ? -47.595 -11.666 1.224 1.00 89.31 575 THR A N 1
ATOM 4522 C CA . THR A 1 575 ? -48.791 -11.358 2.024 1.00 89.31 575 THR A CA 1
ATOM 4523 C C . THR A 1 575 ? -48.505 -11.565 3.511 1.00 89.31 575 THR A C 1
ATOM 4525 O O . THR A 1 575 ? -48.518 -12.686 4.022 1.00 89.31 575 THR A O 1
ATOM 4528 N N . TYR A 1 576 ? -48.301 -10.474 4.258 1.00 93.62 576 TYR A N 1
ATOM 4529 C CA . TYR A 1 576 ? -47.871 -10.547 5.666 1.00 93.62 576 TYR A CA 1
ATOM 4530 C C . TYR A 1 576 ? -48.883 -11.272 6.553 1.00 93.62 576 TYR A C 1
ATOM 4532 O O . TYR A 1 576 ? -48.509 -12.031 7.446 1.00 93.62 576 TYR A O 1
ATOM 4540 N N . SER A 1 577 ? -50.176 -11.070 6.291 1.00 92.88 577 SER A N 1
ATOM 4541 C CA . SER A 1 577 ? -51.237 -11.739 7.049 1.00 92.88 577 SER A CA 1
ATOM 4542 C C . SER A 1 577 ? -51.207 -13.263 6.929 1.00 92.88 577 SER A C 1
ATOM 4544 O O . SER A 1 577 ? -51.593 -13.928 7.885 1.00 92.88 577 SER A O 1
ATOM 4546 N N . ALA A 1 578 ? -50.700 -13.825 5.825 1.00 92.31 578 ALA A N 1
ATOM 4547 C CA . ALA A 1 578 ? -50.554 -15.270 5.680 1.00 92.31 578 ALA A CA 1
ATOM 4548 C C . ALA A 1 578 ? -49.507 -15.811 6.667 1.00 92.31 578 ALA A C 1
ATOM 4550 O O . ALA A 1 578 ? -49.811 -16.701 7.463 1.00 92.31 578 ALA A O 1
ATOM 4551 N N . GLY A 1 579 ? -48.307 -15.216 6.685 1.00 93.00 579 GLY A N 1
ATOM 4552 C CA . GLY A 1 579 ? -47.251 -15.577 7.635 1.00 93.00 579 GLY A CA 1
ATOM 4553 C C . GLY A 1 579 ? -47.677 -15.391 9.097 1.00 93.00 579 GLY A C 1
ATOM 4554 O O . GLY A 1 579 ? -47.437 -16.267 9.931 1.00 93.00 579 GLY A O 1
ATOM 4555 N N . LEU A 1 580 ? -48.378 -14.293 9.405 1.00 95.19 580 LEU A N 1
ATOM 4556 C CA . LEU A 1 580 ? -48.883 -14.014 10.756 1.00 95.19 580 LEU A CA 1
ATOM 4557 C C . LEU A 1 580 ? -49.987 -14.988 11.196 1.00 95.19 580 LEU A C 1
ATOM 4559 O O . LEU A 1 580 ? -50.007 -15.374 12.361 1.00 95.19 580 LEU A O 1
ATOM 4563 N N . ASP A 1 581 ? -50.868 -15.428 10.294 1.00 93.44 581 ASP A N 1
ATOM 4564 C CA . ASP A 1 581 ? -51.857 -16.479 10.581 1.00 93.44 581 ASP A CA 1
ATOM 4565 C C . ASP A 1 581 ? -51.175 -17.828 10.882 1.00 93.44 581 ASP A C 1
ATOM 4567 O O . ASP A 1 581 ? -51.568 -18.545 11.808 1.00 93.44 581 ASP A O 1
ATOM 4571 N N . GLY A 1 582 ? -50.096 -18.153 10.159 1.00 93.44 582 GLY A N 1
ATOM 4572 C CA . GLY A 1 582 ? -49.246 -19.308 10.458 1.00 93.44 582 GLY A CA 1
ATOM 4573 C C . GLY A 1 582 ? -48.621 -19.234 11.856 1.00 93.44 582 GLY A C 1
ATOM 4574 O O . GLY A 1 582 ? -48.701 -20.199 12.621 1.00 93.44 582 GLY A O 1
ATOM 4575 N N . ALA A 1 583 ? -48.062 -18.075 12.217 1.00 93.75 583 ALA A N 1
ATOM 4576 C CA . ALA A 1 583 ? -47.510 -17.826 13.550 1.00 93.75 583 ALA A CA 1
ATOM 4577 C C . ALA A 1 583 ? -48.585 -17.906 14.652 1.00 93.75 583 ALA A C 1
ATOM 4579 O O . ALA A 1 583 ? -48.364 -18.538 15.687 1.00 93.75 583 ALA A O 1
ATOM 4580 N N . GLU A 1 584 ? -49.774 -17.342 14.419 1.00 92.56 584 GLU A N 1
ATOM 4581 C CA . GLU A 1 584 ? -50.904 -17.408 15.354 1.00 92.56 584 GLU A CA 1
ATOM 4582 C C . GLU A 1 584 ? -51.310 -18.862 15.650 1.00 92.56 584 GLU A C 1
ATOM 4584 O O . GLU A 1 584 ? -51.503 -19.233 16.812 1.00 92.56 584 GLU A O 1
ATOM 4589 N N . LYS A 1 585 ? -51.387 -19.717 14.622 1.00 90.88 585 LYS A N 1
ATOM 4590 C CA . LYS A 1 585 ? -51.716 -21.145 14.784 1.00 90.88 585 LYS A CA 1
ATOM 4591 C C . LYS A 1 585 ? -50.712 -21.880 15.676 1.00 90.88 585 LYS A C 1
ATOM 4593 O O . LYS A 1 585 ? -51.135 -22.715 16.478 1.00 90.88 585 LYS A O 1
ATOM 4598 N N . ILE A 1 586 ? -49.417 -21.566 15.570 1.00 90.00 586 ILE A N 1
ATOM 4599 C CA . ILE A 1 586 ? -48.378 -22.130 16.450 1.00 90.00 586 ILE A CA 1
ATOM 4600 C C . ILE A 1 586 ? -48.593 -21.656 17.888 1.00 90.00 586 ILE A C 1
ATOM 4602 O O . ILE A 1 586 ? -48.635 -22.481 18.801 1.00 90.00 586 ILE A O 1
ATOM 4606 N N . LEU A 1 587 ? -48.791 -20.349 18.095 1.00 87.56 587 LEU A N 1
ATOM 4607 C CA . LEU A 1 587 ? -49.011 -19.777 19.428 1.00 87.56 587 LEU A CA 1
ATOM 4608 C C . LEU A 1 587 ? -50.224 -20.412 20.123 1.00 87.56 587 LEU A C 1
ATOM 4610 O O . LEU A 1 587 ? -50.141 -20.802 21.288 1.00 87.56 587 LEU A O 1
ATOM 4614 N N . MET A 1 588 ? -51.329 -20.605 19.395 1.00 83.12 588 MET A N 1
ATOM 4615 C CA . MET A 1 588 ? -52.523 -21.271 19.923 1.00 83.12 588 MET A CA 1
ATOM 4616 C C . MET A 1 588 ? -52.289 -22.734 20.307 1.00 83.12 588 MET A C 1
ATOM 4618 O O . MET A 1 588 ? -52.916 -23.223 21.249 1.00 83.12 588 MET A O 1
ATOM 4622 N N . LYS A 1 589 ? -51.432 -23.454 19.576 1.00 79.69 589 LYS A N 1
ATOM 4623 C CA . LYS A 1 589 ? -51.073 -24.843 19.897 1.00 79.69 589 LYS A CA 1
ATOM 4624 C C . LYS A 1 589 ? -50.139 -24.906 21.106 1.00 79.69 589 LYS A C 1
ATOM 4626 O O . LYS A 1 589 ? -50.394 -25.697 22.012 1.00 79.69 589 LYS A O 1
ATOM 4631 N N . GLY A 1 590 ? -49.142 -24.022 21.171 1.00 71.81 590 GLY A N 1
ATOM 4632 C CA . GLY A 1 590 ? -48.242 -23.885 22.320 1.00 71.81 590 GLY A CA 1
ATOM 4633 C C . GLY A 1 590 ? -48.993 -23.586 23.621 1.00 71.81 590 GLY A C 1
ATOM 4634 O O . GLY A 1 590 ? -48.730 -24.218 24.638 1.00 71.81 590 GLY A O 1
ATOM 4635 N N . ALA A 1 591 ? -50.020 -22.731 23.569 1.00 66.75 591 ALA A N 1
ATOM 4636 C CA . ALA A 1 591 ? -50.878 -22.431 24.720 1.00 66.75 591 ALA A CA 1
ATOM 4637 C C . ALA A 1 591 ? -51.709 -23.637 25.222 1.00 66.75 591 ALA A C 1
ATOM 4639 O O . ALA A 1 591 ? -52.159 -23.651 26.369 1.00 66.75 591 ALA A O 1
ATOM 4640 N N . ARG A 1 592 ? -51.936 -24.663 24.387 1.00 57.84 592 ARG A N 1
ATOM 4641 C CA . ARG A 1 592 ? -52.707 -25.869 24.753 1.00 57.84 592 ARG A CA 1
ATOM 4642 C C . ARG A 1 592 ? -51.848 -26.958 25.398 1.00 57.84 592 ARG A C 1
ATOM 4644 O O . ARG A 1 592 ? -52.387 -27.759 26.159 1.00 57.84 592 ARG A O 1
ATOM 4651 N N . HIS A 1 593 ? -50.537 -26.972 25.162 1.00 54.62 593 HIS A N 1
ATOM 4652 C CA . HIS A 1 593 ? -49.609 -27.889 25.824 1.00 54.62 593 HIS A CA 1
ATOM 4653 C C . HIS A 1 593 ? -49.203 -27.335 27.200 1.00 54.62 593 HIS A C 1
ATOM 4655 O O . HIS A 1 593 ? -48.150 -26.734 27.372 1.00 54.62 593 HIS A O 1
ATOM 4661 N N . HIS A 1 594 ? -50.081 -27.523 28.191 1.00 49.19 594 HIS A N 1
ATOM 4662 C CA . HIS A 1 594 ? -49.827 -27.195 29.599 1.00 49.19 594 HIS A CA 1
ATOM 4663 C C . HIS A 1 594 ? -48.794 -28.156 30.219 1.00 49.19 594 HIS A C 1
ATOM 4665 O O . HIS A 1 594 ? -49.148 -29.068 30.967 1.00 49.19 594 HIS A O 1
ATOM 4671 N N . THR A 1 595 ? -47.510 -27.950 29.930 1.00 45.25 595 THR A N 1
ATOM 4672 C CA . THR A 1 595 ? -46.418 -28.406 30.803 1.00 45.25 595 THR A CA 1
ATOM 4673 C C . THR A 1 595 ? -45.962 -27.251 31.694 1.00 45.25 595 THR A C 1
ATOM 4675 O O . THR A 1 595 ? -46.053 -26.089 31.314 1.00 45.25 595 THR A O 1
ATOM 4678 N N . VAL A 1 596 ? -45.528 -27.588 32.907 1.00 44.50 596 VAL A N 1
ATOM 4679 C CA . VAL A 1 596 ? -45.437 -26.730 34.107 1.00 44.50 596 VAL A CA 1
ATOM 4680 C C . VAL A 1 596 ? -44.508 -25.502 33.976 1.00 44.50 596 VAL A C 1
ATOM 4682 O O . VAL A 1 596 ? -44.619 -24.588 34.787 1.00 44.50 596 VAL A O 1
ATOM 4685 N N . ASP A 1 597 ? -43.701 -25.399 32.916 1.00 53.72 597 ASP A N 1
ATOM 4686 C CA . ASP A 1 597 ? -42.906 -24.209 32.588 1.00 53.72 597 ASP A CA 1
ATOM 4687 C C . ASP A 1 597 ? -43.442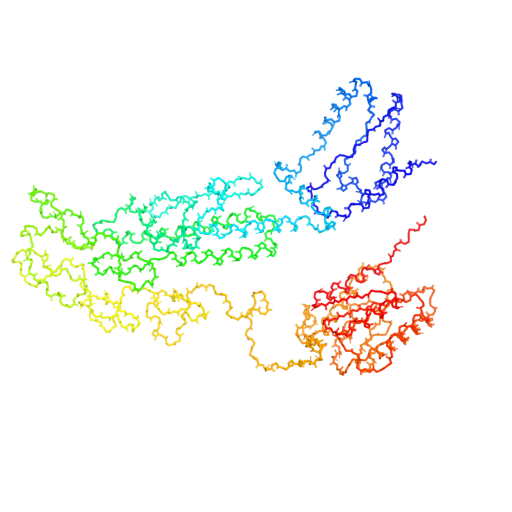 -23.493 31.342 1.00 53.72 597 ASP A C 1
ATOM 4689 O O . ASP A 1 597 ? -43.229 -23.903 30.199 1.00 53.72 597 ASP A O 1
ATOM 4693 N N . VAL A 1 598 ? -44.137 -22.374 31.554 1.00 64.94 598 VAL A N 1
ATOM 4694 C CA . VAL A 1 598 ? -44.639 -21.531 30.462 1.00 64.94 598 VAL A CA 1
ATOM 4695 C C . VAL A 1 598 ? -43.443 -20.825 29.811 1.00 64.94 598 VAL A C 1
ATOM 4697 O O . VAL A 1 598 ? -42.978 -19.801 30.323 1.00 64.94 598 VAL A O 1
ATOM 4700 N N . LYS A 1 599 ? -42.937 -21.344 28.683 1.00 76.31 599 LYS A N 1
ATOM 4701 C CA . LYS A 1 599 ? -41.918 -20.674 27.846 1.00 76.31 599 LYS A CA 1
ATOM 4702 C C . LYS A 1 599 ? -42.489 -19.358 27.299 1.00 76.31 599 LYS A C 1
ATOM 4704 O O . LYS A 1 599 ? -43.680 -19.251 27.019 1.00 76.31 599 LYS A O 1
ATOM 4709 N N . LYS A 1 600 ? -41.680 -18.295 27.214 1.00 85.81 600 LYS A N 1
ATOM 4710 C CA . LYS A 1 600 ? -42.111 -16.990 26.670 1.00 85.81 600 LYS A CA 1
ATOM 4711 C C . LYS A 1 600 ? -41.971 -17.008 25.141 1.00 85.81 600 LYS A C 1
ATOM 4713 O O . LYS A 1 600 ? -40.840 -17.129 24.680 1.00 85.81 600 LYS A O 1
ATOM 4718 N N . PRO A 1 601 ? -43.053 -16.834 24.358 1.00 90.06 601 PRO A N 1
ATOM 4719 C CA . PRO A 1 601 ? -42.928 -16.862 22.904 1.00 90.06 601 PRO A CA 1
ATOM 4720 C C . PRO A 1 601 ? -42.208 -15.632 22.352 1.00 90.06 601 PRO A C 1
ATOM 4722 O O . PRO A 1 601 ? -42.480 -14.499 22.759 1.00 90.06 601 PRO A O 1
ATOM 4725 N N . VAL A 1 602 ? -41.317 -15.860 21.392 1.00 92.38 602 VAL A N 1
ATOM 4726 C CA . VAL A 1 602 ? -40.628 -14.812 20.636 1.00 92.38 602 VAL A CA 1
ATOM 4727 C C . VAL A 1 602 ? -40.870 -15.068 19.157 1.00 92.38 602 VAL A C 1
ATOM 4729 O O . VAL A 1 602 ? -40.589 -16.155 18.661 1.00 92.38 602 VAL A O 1
ATOM 4732 N N . VAL A 1 603 ? -41.411 -14.073 18.463 1.00 95.44 603 VAL A N 1
ATOM 4733 C CA . VAL A 1 603 ? -41.679 -14.117 17.025 1.00 95.44 603 VAL A CA 1
ATOM 4734 C C . VAL A 1 603 ? -40.665 -13.223 16.325 1.00 95.44 603 VAL A C 1
ATOM 4736 O O . VAL A 1 603 ? -40.538 -12.049 16.670 1.00 95.44 603 VAL A O 1
ATOM 4739 N N . VAL A 1 604 ? -39.955 -13.770 15.341 1.00 96.50 604 VAL A N 1
ATOM 4740 C CA . VAL A 1 604 ? -39.067 -13.014 14.449 1.00 96.50 604 VAL A CA 1
ATOM 4741 C C . VAL A 1 604 ? -39.710 -13.007 13.072 1.00 96.50 604 VAL A C 1
ATOM 4743 O O . VAL A 1 604 ? -39.851 -14.055 12.449 1.00 96.50 604 VAL A O 1
ATOM 4746 N N . PHE A 1 605 ? -40.155 -11.839 12.625 1.00 96.44 605 PHE A N 1
ATOM 4747 C CA . PHE A 1 605 ? -40.804 -11.664 11.332 1.00 96.44 605 PHE A CA 1
ATOM 4748 C C . PHE A 1 605 ? -39.840 -10.976 10.368 1.00 96.44 605 PHE A C 1
ATOM 4750 O O . PHE A 1 605 ? -39.408 -9.855 10.627 1.00 96.44 605 PHE A O 1
ATOM 4757 N N . LEU A 1 606 ? -39.511 -11.623 9.255 1.00 95.31 606 LEU A N 1
ATOM 4758 C CA . LEU A 1 606 ? -38.571 -11.097 8.269 1.00 95.31 606 LEU A CA 1
ATOM 4759 C C . LEU A 1 606 ? -39.248 -10.936 6.909 1.00 95.31 606 LEU A C 1
ATOM 4761 O O . LEU A 1 606 ? -39.979 -11.824 6.480 1.00 95.31 606 LEU A O 1
ATOM 4765 N N . SER A 1 607 ? -38.982 -9.813 6.241 1.00 91.62 607 SER A N 1
ATOM 4766 C CA . SER A 1 607 ? -39.429 -9.531 4.874 1.00 91.62 607 SER A CA 1
ATOM 4767 C C . SER A 1 607 ? -38.378 -8.700 4.133 1.00 91.62 607 SER A C 1
ATOM 4769 O O . SER A 1 607 ? -37.657 -7.919 4.751 1.00 91.62 607 SER A O 1
ATOM 4771 N N . ASP A 1 608 ? -38.288 -8.864 2.820 1.00 84.62 608 ASP A N 1
ATOM 4772 C CA . ASP A 1 608 ? -37.465 -8.084 1.887 1.00 84.62 608 ASP A CA 1
ATOM 4773 C C . ASP A 1 608 ? -38.247 -6.967 1.173 1.00 84.62 608 ASP A C 1
ATOM 4775 O O . ASP A 1 608 ? -37.643 -6.068 0.582 1.00 84.62 608 ASP A O 1
ATOM 4779 N N . GLY A 1 609 ? -39.581 -6.987 1.257 1.00 78.88 609 GLY A N 1
ATOM 4780 C CA . GLY A 1 609 ? -40.445 -5.914 0.773 1.00 78.88 609 GLY A CA 1
ATOM 4781 C C . GLY A 1 609 ? -41.853 -6.361 0.383 1.00 78.88 609 GLY A C 1
ATOM 4782 O O . GLY A 1 609 ? -42.145 -7.549 0.257 1.00 78.88 609 GLY A O 1
ATOM 4783 N N . GLY A 1 610 ? -42.728 -5.373 0.160 1.00 75.06 610 GLY A N 1
ATOM 4784 C CA . GLY A 1 610 ? -44.102 -5.574 -0.304 1.00 75.06 610 GLY A CA 1
ATOM 4785 C C . GLY A 1 610 ? -45.062 -6.186 0.729 1.00 75.06 610 GLY A C 1
ATOM 4786 O O . GLY A 1 610 ? -44.717 -7.037 1.536 1.00 75.06 610 GLY A O 1
ATOM 4787 N N . ASN A 1 611 ? -46.324 -5.762 0.687 1.00 81.94 611 ASN A N 1
ATOM 4788 C CA . ASN A 1 611 ? -47.442 -6.457 1.331 1.00 81.94 611 ASN A CA 1
ATOM 4789 C C . ASN A 1 611 ? -48.636 -6.361 0.377 1.00 81.94 611 ASN A C 1
ATOM 4791 O O . ASN A 1 611 ? -49.411 -5.403 0.415 1.00 81.94 611 ASN A O 1
ATOM 4795 N N . ASN A 1 612 ? -48.725 -7.312 -0.548 1.00 72.75 612 ASN A N 1
ATOM 4796 C CA . ASN A 1 612 ? -49.551 -7.239 -1.751 1.00 72.75 612 ASN A CA 1
ATOM 4797 C C . ASN A 1 612 ? -50.974 -7.778 -1.531 1.00 72.75 612 ASN A C 1
ATOM 4799 O O . ASN A 1 612 ? -51.513 -8.501 -2.366 1.00 72.75 612 ASN A O 1
ATOM 4803 N N . GLY A 1 613 ? -51.607 -7.388 -0.422 1.00 71.31 613 GLY A N 1
ATOM 4804 C CA . GLY A 1 613 ? -52.988 -7.743 -0.094 1.00 71.31 613 GLY A CA 1
ATOM 4805 C C . GLY A 1 613 ? -53.137 -8.451 1.253 1.00 71.31 613 GLY A C 1
ATOM 4806 O O . GLY A 1 613 ? -52.318 -8.298 2.157 1.00 71.31 613 GLY A O 1
ATOM 4807 N N . GLY A 1 614 ? -54.231 -9.201 1.399 1.00 82.94 614 GLY A N 1
ATOM 4808 C CA . GLY A 1 614 ? -54.586 -9.889 2.641 1.00 82.94 614 GLY A CA 1
ATOM 4809 C C . GLY A 1 614 ? -55.186 -8.977 3.720 1.00 82.94 614 GLY A C 1
ATOM 4810 O O . GLY A 1 614 ? -55.625 -7.859 3.452 1.00 82.94 614 GLY A O 1
ATOM 4811 N N . GLY A 1 615 ? -55.270 -9.492 4.948 1.00 84.94 615 GLY A N 1
ATOM 4812 C CA . GLY A 1 615 ? -55.768 -8.734 6.100 1.00 84.94 615 GLY A CA 1
ATOM 4813 C C . GLY A 1 615 ? -54.714 -7.791 6.692 1.00 84.94 615 GLY A C 1
ATOM 4814 O O . GLY A 1 615 ? -53.521 -7.959 6.455 1.00 84.94 615 GLY A O 1
ATOM 4815 N N . ASP A 1 616 ? -55.154 -6.822 7.498 1.00 91.31 616 ASP A N 1
ATOM 4816 C CA . ASP A 1 616 ? -54.270 -5.859 8.172 1.00 91.31 616 ASP A CA 1
ATOM 4817 C C . ASP A 1 616 ? -53.259 -6.569 9.105 1.00 91.31 616 ASP A C 1
ATOM 4819 O O . ASP A 1 616 ? -53.678 -7.182 10.093 1.00 91.31 616 ASP A O 1
ATOM 4823 N N . PRO A 1 617 ? -51.936 -6.474 8.861 1.00 93.31 617 PRO A N 1
ATOM 4824 C CA . PRO A 1 617 ? -50.917 -7.084 9.716 1.00 93.31 617 PRO A CA 1
ATOM 4825 C C . PRO A 1 617 ? -51.012 -6.644 11.182 1.00 93.31 617 PRO A C 1
ATOM 4827 O O . PRO A 1 617 ? -50.829 -7.460 12.091 1.00 93.31 617 PRO A O 1
ATOM 4830 N N . LEU A 1 618 ? -51.368 -5.381 11.442 1.00 94.44 618 LEU A N 1
ATOM 4831 C CA . LEU A 1 618 ? -51.484 -4.855 12.803 1.00 94.44 618 LEU A CA 1
ATOM 4832 C C . LEU A 1 618 ? -52.664 -5.457 13.559 1.00 94.44 618 LEU A C 1
ATOM 4834 O O . LEU A 1 618 ? -52.606 -5.521 14.791 1.00 94.44 618 LEU A O 1
ATOM 4838 N N . TYR A 1 619 ? -53.715 -5.894 12.859 1.00 94.38 619 TYR A N 1
ATOM 4839 C CA . TYR A 1 619 ? -54.816 -6.646 13.455 1.00 94.38 619 TYR A CA 1
ATOM 4840 C C . TYR A 1 619 ? -54.341 -8.017 13.949 1.00 94.38 619 TYR A C 1
ATOM 4842 O O . TYR A 1 619 ? -54.664 -8.392 15.079 1.00 94.38 619 TYR A O 1
ATOM 4850 N N . TYR A 1 620 ? -53.536 -8.735 13.157 1.00 95.19 620 TYR A N 1
ATOM 4851 C CA . TYR A 1 620 ? -52.992 -10.040 13.551 1.00 95.19 620 TYR A CA 1
ATOM 4852 C C . TYR A 1 620 ? -52.011 -9.922 14.716 1.00 95.19 620 TYR A C 1
ATOM 4854 O O . TYR A 1 620 ? -52.133 -10.677 15.679 1.00 95.19 620 TYR A O 1
ATOM 4862 N N . VAL A 1 621 ? -51.096 -8.945 14.692 1.00 96.00 621 VAL A N 1
ATOM 4863 C CA . VAL A 1 621 ? -50.178 -8.709 15.822 1.00 96.00 621 VAL A CA 1
ATOM 4864 C C . VAL A 1 621 ? -50.957 -8.421 17.107 1.00 96.00 621 VAL A C 1
ATOM 4866 O O . VAL A 1 621 ? -50.665 -9.008 18.146 1.00 96.00 621 VAL A O 1
ATOM 4869 N N . ASP A 1 622 ? -52.003 -7.596 17.035 1.00 93.94 622 ASP A N 1
ATOM 4870 C CA . ASP A 1 622 ? -52.889 -7.324 18.173 1.00 93.94 622 ASP A CA 1
ATOM 4871 C C . ASP A 1 622 ? -53.635 -8.561 18.665 1.00 93.94 622 ASP A C 1
ATOM 4873 O O . ASP A 1 622 ? -53.800 -8.767 19.868 1.00 93.94 622 ASP A O 1
ATOM 4877 N N . LYS A 1 623 ? -54.139 -9.368 17.733 1.00 93.56 623 LYS A N 1
ATOM 4878 C CA . LYS A 1 623 ? -54.867 -10.599 18.031 1.00 93.56 623 LYS A CA 1
ATOM 4879 C C . LYS A 1 623 ? -53.952 -11.592 18.749 1.00 93.56 623 LYS A C 1
ATOM 4881 O O . LYS A 1 623 ? -54.331 -12.063 19.820 1.00 93.56 623 LYS A O 1
ATOM 4886 N N . MET A 1 624 ? -52.739 -11.807 18.238 1.00 93.62 624 MET A N 1
ATOM 4887 C CA . MET A 1 624 ? -51.717 -12.642 18.875 1.00 93.62 624 MET A CA 1
ATOM 4888 C C . MET A 1 624 ? -51.309 -12.093 20.247 1.00 93.62 624 MET A C 1
ATOM 4890 O O . MET A 1 624 ? -51.259 -12.845 21.213 1.00 93.62 624 MET A O 1
ATOM 4894 N N . LYS A 1 625 ? -51.100 -10.777 20.380 1.00 91.88 625 LYS A N 1
ATOM 4895 C CA . LYS A 1 625 ? -50.724 -10.145 21.656 1.00 91.88 625 LYS A CA 1
ATOM 4896 C C . LYS A 1 625 ? -51.832 -10.222 22.712 1.00 91.88 625 LYS A C 1
ATOM 4898 O O . LYS A 1 625 ? -51.539 -10.340 23.896 1.00 91.88 625 LYS A O 1
ATOM 4903 N N . ARG A 1 626 ? -53.107 -10.174 22.306 1.00 89.69 626 ARG A N 1
ATOM 4904 C CA . ARG A 1 626 ? -54.247 -10.408 23.212 1.00 89.69 626 ARG A CA 1
ATOM 4905 C C . ARG A 1 626 ? -54.335 -11.862 23.671 1.00 89.69 626 ARG A C 1
ATOM 4907 O O . ARG A 1 626 ? -54.744 -12.101 24.800 1.00 89.69 626 ARG A O 1
ATOM 4914 N N . GLN A 1 627 ? -53.994 -12.806 22.798 1.00 87.75 627 GLN A N 1
ATOM 4915 C CA . GLN A 1 627 ? -53.999 -14.235 23.116 1.00 87.75 627 GLN A CA 1
ATOM 4916 C C . GLN A 1 627 ? -52.815 -14.628 24.002 1.00 87.75 627 GLN A C 1
ATOM 4918 O O . GLN A 1 627 ? -52.991 -15.413 24.926 1.00 87.75 627 GLN A O 1
ATOM 4923 N N . GLU A 1 628 ? -51.638 -14.052 23.752 1.00 88.81 628 GLU A N 1
ATOM 4924 C CA . GLU A 1 628 ? -50.424 -14.274 24.532 1.00 88.81 628 GLU A CA 1
ATOM 4925 C C . GLU A 1 628 ? -49.732 -12.935 24.852 1.00 88.81 628 GLU A C 1
ATOM 4927 O O . GLU A 1 628 ? -48.862 -12.467 24.106 1.00 88.81 628 GLU A O 1
ATOM 4932 N N . PRO A 1 629 ? -50.098 -12.292 25.977 1.00 88.44 629 PRO A N 1
ATOM 4933 C CA . PRO A 1 629 ? -49.547 -10.995 26.369 1.00 88.44 629 PRO A CA 1
ATOM 4934 C C . PRO A 1 629 ? -48.026 -10.987 26.560 1.00 88.44 629 PRO A C 1
ATOM 4936 O O . PRO A 1 629 ? -47.393 -9.934 26.412 1.00 88.44 629 PRO A O 1
ATOM 4939 N N . ARG A 1 630 ? -47.417 -12.142 26.868 1.00 88.75 630 ARG A N 1
ATOM 4940 C CA . ARG A 1 630 ? -45.969 -12.267 27.079 1.00 88.75 630 ARG A CA 1
ATOM 4941 C C . ARG A 1 630 ? -45.186 -12.376 25.770 1.00 88.75 630 ARG A C 1
ATOM 4943 O O . ARG A 1 630 ? -43.966 -12.229 25.820 1.00 88.75 630 ARG A O 1
ATOM 4950 N N . MET A 1 631 ? -45.842 -12.621 24.633 1.00 91.31 631 MET A N 1
ATOM 4951 C CA . MET A 1 631 ? -45.188 -12.737 23.325 1.00 91.31 631 MET A CA 1
ATOM 4952 C C . MET A 1 631 ? -44.414 -11.458 22.998 1.00 91.31 631 MET A C 1
ATOM 4954 O O . MET A 1 631 ? -44.953 -10.372 23.185 1.00 91.31 631 MET A O 1
ATOM 4958 N N . THR A 1 632 ? -43.199 -11.544 22.463 1.00 94.44 632 THR A N 1
ATOM 4959 C CA . THR A 1 632 ? -42.527 -10.398 21.820 1.00 94.44 632 THR A CA 1
ATOM 4960 C C . THR A 1 632 ? -42.376 -10.649 20.329 1.00 94.44 632 THR A C 1
ATOM 4962 O O . THR A 1 632 ? -42.007 -11.751 19.939 1.00 94.44 632 THR A O 1
ATOM 4965 N N . LEU A 1 633 ? -42.663 -9.645 19.497 1.00 96.25 633 LEU A N 1
ATOM 4966 C CA . LEU A 1 633 ? -42.501 -9.738 18.044 1.00 96.25 633 LEU A CA 1
ATOM 4967 C C . LEU A 1 633 ? -41.448 -8.734 17.581 1.00 96.25 633 LEU A C 1
ATOM 4969 O O . LEU A 1 633 ? -41.630 -7.528 17.740 1.00 96.25 633 LEU A O 1
ATOM 4973 N N . HIS A 1 634 ? -40.361 -9.254 17.022 1.00 96.81 634 HIS A N 1
ATOM 4974 C CA . HIS A 1 634 ? -39.290 -8.501 16.380 1.00 96.81 634 HIS A CA 1
ATOM 4975 C C . HIS A 1 634 ? -39.478 -8.565 14.869 1.00 96.81 634 HIS A C 1
ATOM 4977 O O . HIS A 1 634 ? -39.906 -9.593 14.342 1.00 96.81 634 HIS A O 1
ATOM 4983 N N . THR A 1 635 ? -39.157 -7.483 14.171 1.00 96.06 635 THR A N 1
ATOM 4984 C CA . THR A 1 635 ? -39.261 -7.424 12.711 1.00 96.06 635 THR A CA 1
ATOM 4985 C C . THR A 1 635 ? -37.928 -7.057 12.083 1.00 96.06 635 THR A C 1
ATOM 4987 O O . THR A 1 635 ? -37.276 -6.124 12.554 1.00 96.06 635 THR A O 1
ATOM 4990 N N . ILE A 1 636 ? -37.567 -7.722 10.992 1.00 94.75 636 ILE A N 1
ATOM 4991 C CA . ILE A 1 636 ? -36.345 -7.452 10.233 1.00 94.75 636 ILE A CA 1
ATOM 4992 C C . ILE A 1 636 ? -36.726 -7.145 8.782 1.00 94.75 636 ILE A C 1
ATOM 4994 O O . ILE A 1 636 ? -37.419 -7.935 8.141 1.00 94.75 636 ILE A O 1
ATOM 4998 N N . MET A 1 637 ? -36.280 -5.996 8.274 1.00 91.62 637 MET A N 1
ATOM 4999 C CA . MET A 1 637 ? -36.344 -5.659 6.850 1.00 91.62 637 MET A CA 1
ATOM 5000 C C . MET A 1 637 ? -35.019 -6.032 6.187 1.00 91.62 637 MET A C 1
ATOM 5002 O O . MET A 1 637 ? -33.997 -5.441 6.536 1.00 91.62 637 MET A O 1
ATOM 5006 N N . PHE A 1 638 ? -35.037 -6.951 5.222 1.00 91.44 638 PHE A N 1
ATOM 5007 C CA . PHE A 1 638 ? -33.848 -7.370 4.483 1.00 91.44 638 PHE A CA 1
ATOM 5008 C C . PHE A 1 638 ? -33.785 -6.706 3.101 1.00 91.44 638 PHE A C 1
ATOM 5010 O O . PHE A 1 638 ? -34.277 -7.223 2.098 1.00 91.44 638 PHE A O 1
ATOM 5017 N N . GLY A 1 639 ? -33.180 -5.523 3.057 1.00 84.56 639 GLY A N 1
ATOM 5018 C CA . GLY A 1 639 ? -33.116 -4.658 1.884 1.00 84.56 639 GLY A CA 1
ATOM 5019 C C . GLY A 1 639 ? -33.810 -3.314 2.102 1.00 84.56 639 GLY A C 1
ATOM 5020 O O . GLY A 1 639 ? -33.923 -2.804 3.222 1.00 84.56 639 GLY A O 1
ATOM 5021 N N . ARG A 1 640 ? -34.241 -2.686 1.004 1.00 80.38 640 ARG A N 1
ATOM 5022 C CA . ARG A 1 640 ? -34.927 -1.389 1.010 1.00 80.38 640 ARG A CA 1
ATOM 5023 C C . ARG A 1 640 ? -36.312 -1.549 0.406 1.00 80.38 640 ARG A C 1
ATOM 5025 O O . ARG A 1 640 ? -36.434 -1.925 -0.751 1.00 80.38 640 ARG A O 1
ATOM 5032 N N . ASP A 1 641 ? -37.339 -1.204 1.173 1.00 80.44 641 ASP A N 1
ATOM 5033 C CA . ASP A 1 641 ? -38.709 -1.200 0.675 1.00 80.44 641 ASP A CA 1
ATOM 5034 C C . ASP A 1 641 ? -39.574 -0.155 1.414 1.00 80.44 641 ASP A C 1
ATOM 5036 O O . ASP A 1 641 ? -39.411 0.037 2.627 1.00 80.44 641 ASP A O 1
ATOM 5040 N N . PRO A 1 642 ? -40.511 0.533 0.728 1.00 71.69 642 PRO A N 1
ATOM 5041 C CA . PRO A 1 642 ? -41.402 1.518 1.351 1.00 71.69 642 PRO A CA 1
ATOM 5042 C C . PRO A 1 642 ? -42.310 0.954 2.458 1.00 71.69 642 PRO A C 1
ATOM 5044 O O . PRO A 1 642 ? -42.800 1.713 3.302 1.00 71.69 642 PRO A O 1
ATOM 5047 N N . THR A 1 643 ? -42.529 -0.364 2.499 1.00 71.00 643 THR A N 1
ATOM 5048 C CA . THR A 1 643 ? -43.285 -1.050 3.564 1.00 71.00 643 THR A CA 1
ATOM 5049 C C . THR A 1 643 ? -42.524 -1.144 4.889 1.00 71.00 643 THR A C 1
ATOM 5051 O O . THR A 1 643 ? -43.053 -1.659 5.868 1.00 71.00 643 THR A O 1
ATOM 5054 N N . MET A 1 644 ? -41.320 -0.575 4.992 1.00 82.81 644 MET A N 1
ATOM 5055 C CA . MET A 1 644 ? -40.588 -0.465 6.259 1.00 82.81 644 MET A CA 1
ATOM 5056 C C . MET A 1 644 ? -41.460 0.048 7.418 1.00 82.81 644 MET A C 1
ATOM 5058 O O . MET A 1 644 ? -41.391 -0.480 8.526 1.00 82.81 644 MET A O 1
ATOM 5062 N N . HIS A 1 645 ? -42.309 1.049 7.164 1.00 86.38 645 HIS A N 1
ATOM 5063 C CA . HIS A 1 645 ? -43.153 1.653 8.196 1.00 86.38 645 HIS A CA 1
ATOM 5064 C C . HIS A 1 645 ? -44.095 0.641 8.873 1.00 86.38 645 HIS A C 1
ATOM 5066 O O . HIS A 1 645 ? -44.242 0.684 10.092 1.00 86.38 645 HIS A O 1
ATOM 5072 N N . ILE A 1 646 ? -44.680 -0.303 8.121 1.00 91.06 646 ILE A N 1
ATOM 5073 C CA . ILE A 1 646 ? -45.605 -1.292 8.692 1.00 91.06 646 ILE A CA 1
ATOM 5074 C C . ILE A 1 646 ? -44.862 -2.300 9.580 1.00 91.06 646 ILE A C 1
ATOM 5076 O O . ILE A 1 646 ? -45.378 -2.679 10.628 1.00 91.06 646 ILE A O 1
ATOM 5080 N N . LEU A 1 647 ? -43.621 -2.669 9.238 1.00 93.38 647 LEU A N 1
ATOM 5081 C CA . LEU A 1 647 ? -42.787 -3.528 10.089 1.00 93.38 647 LEU A CA 1
ATOM 5082 C C . LEU A 1 647 ? -42.416 -2.824 11.402 1.00 93.38 647 LEU A C 1
ATOM 5084 O O . LEU A 1 647 ? -42.535 -3.419 12.473 1.00 93.38 647 LEU A O 1
ATOM 5088 N N . VAL A 1 648 ? -42.060 -1.536 11.341 1.00 93.06 648 VAL A N 1
ATOM 5089 C CA . VAL A 1 648 ? -41.806 -0.714 12.539 1.00 93.06 648 VAL A CA 1
ATOM 5090 C C . VAL A 1 648 ? -43.030 -0.697 13.462 1.00 93.06 648 VAL A C 1
ATOM 5092 O O . VAL A 1 648 ? -42.901 -0.878 14.677 1.00 93.06 648 VAL A O 1
ATOM 5095 N N . GLU A 1 649 ? -44.229 -0.515 12.905 1.00 94.12 649 GLU A N 1
ATOM 5096 C CA . GLU A 1 649 ? -45.473 -0.533 13.680 1.00 94.12 649 GLU A CA 1
ATOM 5097 C C . GLU A 1 649 ? -45.787 -1.921 14.255 1.00 94.12 649 GLU A C 1
ATOM 5099 O O . GLU A 1 649 ? -46.169 -2.017 15.425 1.00 94.12 649 GLU A O 1
ATOM 5104 N N . MET A 1 650 ? -45.567 -2.994 13.489 1.00 95.88 650 MET A N 1
ATOM 5105 C CA . MET A 1 650 ? -45.730 -4.376 13.951 1.00 95.88 650 MET A CA 1
ATOM 5106 C C . MET A 1 650 ? -44.813 -4.692 15.139 1.00 95.88 650 MET A C 1
ATOM 5108 O O . MET A 1 650 ? -45.303 -5.178 16.161 1.00 95.88 650 MET A O 1
ATOM 5112 N N . ALA A 1 651 ? -43.516 -4.371 15.055 1.00 95.69 651 ALA A N 1
ATOM 5113 C CA . ALA A 1 651 ? -42.579 -4.574 16.163 1.00 95.69 651 ALA A CA 1
ATOM 5114 C C . ALA A 1 651 ? -42.992 -3.782 17.408 1.00 95.69 651 ALA A C 1
ATOM 5116 O O . ALA A 1 651 ? -43.054 -4.332 18.512 1.00 95.69 651 ALA A O 1
ATOM 5117 N N . LYS A 1 652 ? -43.361 -2.505 17.232 1.00 94.00 652 LYS A N 1
ATOM 5118 C CA . LYS A 1 652 ? -43.824 -1.648 18.330 1.00 94.00 652 LYS A CA 1
ATOM 5119 C C . LYS A 1 652 ? -45.060 -2.231 19.020 1.00 94.00 652 LYS A C 1
ATOM 5121 O O . LYS A 1 652 ? -45.106 -2.280 20.248 1.00 94.00 652 LYS A O 1
ATOM 5126 N N . LYS A 1 653 ? -46.045 -2.701 18.249 1.00 93.94 653 LYS A N 1
ATOM 5127 C CA . LYS A 1 653 ? -47.288 -3.294 18.770 1.00 93.94 653 LYS A CA 1
ATOM 5128 C C . LYS A 1 653 ? -47.047 -4.653 19.436 1.00 93.94 653 LYS A C 1
ATOM 5130 O O . LYS A 1 653 ? -47.659 -4.973 20.453 1.00 93.94 653 LYS A O 1
ATOM 5135 N N . GLY A 1 654 ? -46.100 -5.423 18.905 1.00 93.12 654 GLY A N 1
ATOM 5136 C CA . GLY A 1 654 ? -45.634 -6.682 19.476 1.00 93.12 654 GLY A CA 1
ATOM 5137 C C . GLY A 1 654 ? -44.755 -6.533 20.721 1.00 93.12 654 GLY A C 1
ATOM 5138 O O . GLY A 1 654 ? -44.563 -7.509 21.451 1.00 93.12 654 GLY A O 1
ATOM 5139 N N . GLY A 1 655 ? -44.253 -5.329 21.007 1.00 91.25 655 GLY A N 1
ATOM 5140 C CA . GLY A 1 655 ? -43.324 -5.058 22.106 1.00 91.25 655 GLY A CA 1
ATOM 5141 C C . GLY A 1 655 ? -41.901 -5.570 21.852 1.00 91.25 655 GLY A C 1
ATOM 5142 O O . GLY A 1 655 ? -41.218 -5.923 22.813 1.00 91.25 655 GLY A O 1
ATOM 5143 N N . GLY A 1 656 ? -41.489 -5.671 20.586 1.00 92.50 656 GLY A N 1
ATOM 5144 C CA . GLY A 1 656 ? -40.124 -6.004 20.175 1.00 92.50 656 GLY A CA 1
ATOM 5145 C C . GLY A 1 656 ? -39.429 -4.844 19.459 1.00 92.50 656 GLY A C 1
ATOM 5146 O O . GLY A 1 656 ? -39.798 -3.679 19.618 1.00 92.50 656 GLY A O 1
ATOM 5147 N N . THR A 1 657 ? -38.394 -5.170 18.689 1.00 92.44 657 THR A N 1
ATOM 5148 C CA . THR A 1 657 ? -37.539 -4.211 17.972 1.00 92.44 657 THR A CA 1
ATOM 5149 C C . THR A 1 657 ? -37.669 -4.368 16.461 1.00 92.44 657 THR A C 1
ATOM 5151 O O . THR A 1 657 ? -37.986 -5.449 15.963 1.00 92.44 657 THR A O 1
ATOM 5154 N N . PHE A 1 658 ? -37.437 -3.270 15.742 1.00 93.62 658 PHE A N 1
ATOM 5155 C CA . PHE A 1 658 ? -37.301 -3.254 14.290 1.00 93.62 658 PHE A CA 1
ATOM 5156 C C . PHE A 1 658 ? -35.832 -3.049 13.922 1.00 93.62 658 PHE A C 1
ATOM 5158 O O . PHE A 1 658 ? -35.188 -2.157 14.478 1.00 93.62 658 PHE A O 1
ATOM 5165 N N . GLU A 1 659 ? -35.336 -3.827 12.964 1.00 91.94 659 GLU A N 1
ATOM 5166 C CA . GLU A 1 659 ? -34.003 -3.669 12.382 1.00 91.94 659 GLU A CA 1
ATOM 5167 C C . GLU A 1 659 ? -34.079 -3.696 10.852 1.00 91.94 659 GLU A C 1
ATOM 5169 O O . GLU A 1 659 ? -34.885 -4.421 10.266 1.00 91.94 659 GLU A O 1
ATOM 5174 N N . GLN A 1 660 ? -33.232 -2.901 10.201 1.00 91.50 660 GLN A N 1
ATOM 5175 C CA . GLN A 1 660 ? -33.027 -2.952 8.757 1.00 91.50 660 GLN A CA 1
ATOM 5176 C C . GLN A 1 660 ? -31.627 -3.491 8.482 1.00 91.50 660 GLN A C 1
ATOM 5178 O O . GLN A 1 660 ? -30.653 -2.978 9.029 1.00 91.50 660 GLN A O 1
ATOM 5183 N N . THR A 1 661 ? -31.538 -4.482 7.604 1.00 87.38 661 THR A N 1
ATOM 5184 C CA . THR A 1 661 ? -30.288 -5.102 7.174 1.00 87.38 661 THR A CA 1
ATOM 5185 C C . THR A 1 661 ? -30.152 -4.928 5.667 1.00 87.38 661 THR A C 1
ATOM 5187 O O . THR A 1 661 ? -31.117 -5.100 4.921 1.00 87.38 661 THR A O 1
ATOM 5190 N N . LEU A 1 662 ? -28.975 -4.499 5.208 1.00 85.00 662 LEU A N 1
ATOM 5191 C CA . LEU A 1 662 ? -28.734 -4.205 3.787 1.00 85.00 662 LEU A CA 1
ATOM 5192 C C . LEU A 1 662 ? -27.907 -5.278 3.072 1.00 85.00 662 LEU A C 1
ATOM 5194 O O . LEU A 1 662 ? -27.888 -5.291 1.846 1.00 85.00 662 LEU A O 1
ATOM 5198 N N . ASP A 1 663 ? -27.261 -6.158 3.830 1.00 84.69 663 ASP A N 1
ATOM 5199 C CA . ASP A 1 663 ? -26.382 -7.220 3.345 1.00 84.69 663 ASP A CA 1
ATOM 5200 C C . ASP A 1 663 ? -26.477 -8.461 4.257 1.00 84.69 663 ASP A C 1
ATOM 5202 O O . ASP A 1 663 ? -27.091 -8.431 5.334 1.00 84.69 663 ASP A O 1
ATOM 5206 N N . GLU A 1 664 ? -25.903 -9.574 3.807 1.00 86.69 664 GLU A N 1
ATOM 5207 C CA . GLU A 1 664 ? -25.882 -10.864 4.496 1.00 86.69 664 GLU A CA 1
ATOM 5208 C C . GLU A 1 664 ? -25.131 -10.822 5.831 1.00 86.69 664 GLU A C 1
ATOM 5210 O O . GLU A 1 664 ? -25.499 -11.535 6.767 1.00 86.69 664 GLU A O 1
ATOM 5215 N N . ILE A 1 665 ? -24.121 -9.956 5.957 1.00 79.75 665 ILE A N 1
ATOM 5216 C CA . ILE A 1 665 ? -23.315 -9.815 7.175 1.00 79.75 665 ILE A CA 1
ATOM 5217 C C . ILE A 1 665 ? -24.141 -9.128 8.266 1.00 79.75 665 ILE A C 1
ATOM 5219 O O . ILE A 1 665 ? -24.168 -9.581 9.414 1.00 79.75 665 ILE A O 1
ATOM 5223 N N . GLN A 1 666 ? -24.835 -8.045 7.921 1.00 87.62 666 GLN A N 1
ATOM 5224 C CA . GLN A 1 666 ? -25.765 -7.346 8.803 1.00 87.62 666 GLN A CA 1
ATOM 5225 C C . GLN A 1 666 ? -26.918 -8.264 9.202 1.00 87.62 666 GLN A C 1
ATOM 5227 O O . GLN A 1 666 ? -27.252 -8.325 10.383 1.00 87.62 666 GLN A O 1
ATOM 5232 N N . LEU A 1 667 ? -27.475 -9.024 8.251 1.00 92.00 667 LEU A N 1
ATOM 5233 C CA . LEU A 1 667 ? -28.534 -9.993 8.525 1.00 92.00 667 LEU A CA 1
ATOM 5234 C C . LEU A 1 667 ? -28.090 -11.065 9.528 1.00 92.00 667 LEU A C 1
ATOM 5236 O O . LEU A 1 667 ? -28.783 -11.298 10.522 1.00 92.00 667 LEU A O 1
ATOM 5240 N N . ALA A 1 668 ? -26.923 -11.673 9.310 1.00 89.12 668 ALA A N 1
ATOM 5241 C CA . ALA A 1 668 ? -26.348 -12.653 10.225 1.00 89.12 668 ALA A CA 1
ATOM 5242 C C . ALA A 1 668 ? -26.146 -12.067 11.632 1.00 89.12 668 ALA A C 1
ATOM 5244 O O . ALA A 1 668 ? -26.574 -12.668 12.620 1.00 89.12 668 ALA A O 1
ATOM 5245 N N . ARG A 1 669 ? -25.572 -10.860 11.727 1.00 86.25 669 ARG A N 1
ATOM 5246 C CA . ARG A 1 669 ? -25.360 -10.163 13.006 1.00 86.25 669 ARG A CA 1
ATOM 5247 C C . ARG A 1 669 ? -26.665 -9.841 13.727 1.00 86.25 669 ARG A C 1
ATOM 5249 O O . ARG A 1 669 ? -26.719 -9.992 14.942 1.00 86.25 669 ARG A O 1
ATOM 5256 N N . SER A 1 670 ? -27.711 -9.417 13.017 1.00 89.56 670 SER A N 1
ATOM 5257 C CA . SER A 1 670 ? -29.027 -9.150 13.614 1.00 89.56 670 SER A CA 1
ATOM 5258 C C . SER A 1 670 ? -29.617 -10.401 14.264 1.00 89.56 670 SER A C 1
ATOM 5260 O O . SER A 1 670 ? -30.079 -10.347 15.404 1.00 89.56 670 SER A O 1
ATOM 5262 N N . PHE A 1 671 ? -29.543 -11.550 13.587 1.00 93.12 671 PHE A N 1
ATOM 5263 C CA . PHE A 1 671 ? -29.997 -12.825 14.149 1.00 93.12 671 PHE A CA 1
ATOM 5264 C C . PHE A 1 671 ? -29.138 -13.267 15.346 1.00 93.12 671 PHE A C 1
ATOM 5266 O O . PHE A 1 671 ? -29.687 -13.653 16.379 1.00 93.12 671 PHE A O 1
ATOM 5273 N N . GLU A 1 672 ? -27.810 -13.158 15.261 1.00 90.06 672 GLU A N 1
ATOM 5274 C CA . GLU A 1 672 ? -26.906 -13.475 16.377 1.00 90.06 672 GLU A CA 1
ATOM 5275 C C . GLU A 1 672 ? -27.187 -12.581 17.600 1.00 90.06 672 GLU A C 1
ATOM 5277 O O . GLU A 1 672 ? -27.448 -13.094 18.689 1.00 90.06 672 GLU A O 1
ATOM 5282 N N . ASN A 1 673 ? -27.247 -11.257 17.423 1.00 87.56 673 ASN A N 1
ATOM 5283 C CA . ASN A 1 673 ? -27.548 -10.298 18.492 1.00 87.56 673 ASN A CA 1
ATOM 5284 C C . ASN A 1 673 ? -28.918 -10.560 19.133 1.00 87.56 673 ASN A C 1
ATOM 5286 O O . ASN A 1 673 ? -29.062 -10.497 20.359 1.00 87.56 673 ASN A O 1
ATOM 5290 N N . LEU A 1 674 ? -29.930 -10.879 18.318 1.00 89.44 674 LEU A N 1
ATOM 5291 C CA . LEU A 1 674 ? -31.255 -11.215 18.819 1.00 89.44 674 LEU A CA 1
ATOM 5292 C C . LEU A 1 674 ? -31.204 -12.489 19.670 1.00 89.44 674 LEU A C 1
ATOM 5294 O O . LEU A 1 674 ? -31.713 -12.473 20.790 1.00 89.44 674 LEU A O 1
ATOM 5298 N N . ALA A 1 675 ? -30.537 -13.550 19.206 1.00 89.06 675 ALA A N 1
ATOM 5299 C CA . ALA A 1 675 ? -30.351 -14.780 19.979 1.00 89.06 675 ALA A CA 1
ATOM 5300 C C . ALA A 1 675 ? -29.668 -14.520 21.334 1.00 89.06 675 ALA A C 1
ATOM 5302 O O . ALA A 1 675 ? -30.071 -15.086 22.359 1.00 89.06 675 ALA A O 1
ATOM 5303 N N . GLU A 1 676 ? -28.672 -13.631 21.362 1.00 85.00 676 GLU A N 1
ATOM 5304 C CA . GLU A 1 676 ? -27.984 -13.243 22.592 1.00 85.00 676 GLU A CA 1
ATOM 5305 C C . GLU A 1 676 ? -28.859 -12.429 23.545 1.00 85.00 676 GLU A C 1
ATOM 5307 O O . GLU A 1 676 ? -28.795 -12.631 24.760 1.00 85.00 676 GLU A O 1
ATOM 5312 N N . SER A 1 677 ? -29.712 -11.550 23.018 1.00 84.56 677 SER A N 1
ATOM 5313 C CA . SER A 1 677 ? -30.640 -10.750 23.828 1.00 84.56 677 SER A CA 1
ATOM 5314 C C . SER A 1 677 ? -31.680 -11.604 24.570 1.00 84.56 677 SER A C 1
ATOM 5316 O O . SER A 1 677 ? -32.202 -11.192 25.607 1.00 84.56 677 SER A O 1
ATOM 5318 N N . LEU A 1 678 ? -31.947 -12.814 24.064 1.00 82.06 678 LEU A N 1
ATOM 5319 C CA . LEU A 1 678 ? -32.881 -13.785 24.634 1.00 82.06 678 LEU A CA 1
ATOM 5320 C C . LEU A 1 678 ? -32.239 -14.692 25.697 1.00 82.06 678 LEU A C 1
ATOM 5322 O O . LEU A 1 678 ? -32.871 -15.642 26.167 1.00 82.06 678 LEU A O 1
ATOM 5326 N N . LYS A 1 679 ? -30.976 -14.456 26.078 1.00 71.12 679 LYS A N 1
ATOM 5327 C CA . LYS A 1 679 ? -30.325 -15.177 27.183 1.00 71.12 679 LYS A CA 1
ATOM 5328 C C . LYS A 1 679 ? -31.174 -15.038 28.460 1.00 71.12 679 LYS A C 1
ATOM 5330 O O . LYS A 1 679 ? -31.598 -13.922 28.783 1.00 71.12 679 LYS A O 1
ATOM 5335 N N . PRO A 1 680 ? -31.431 -16.133 29.205 1.00 60.19 680 PRO A N 1
ATOM 5336 C CA . PRO A 1 680 ? -32.097 -16.036 30.494 1.00 60.19 680 PRO A CA 1
ATOM 5337 C C . PRO A 1 680 ? -31.316 -15.054 31.364 1.00 60.19 680 PRO A C 1
ATOM 5339 O O . PRO A 1 680 ? -30.118 -15.235 31.588 1.00 60.19 680 PRO A O 1
ATOM 5342 N N . LYS A 1 681 ? -31.975 -14.000 31.857 1.00 50.34 681 LYS A N 1
ATOM 5343 C CA . LYS A 1 681 ? -31.404 -13.243 32.970 1.00 50.34 681 LYS A CA 1
ATOM 5344 C C . LYS A 1 681 ? -31.309 -14.240 34.111 1.00 50.34 681 LYS A C 1
ATOM 5346 O O . LYS A 1 681 ? -32.350 -14.696 34.577 1.00 50.34 681 LYS A O 1
ATOM 5351 N N . VAL A 1 682 ? -30.091 -14.616 34.500 1.00 41.75 682 VAL A N 1
ATOM 5352 C CA . VAL A 1 682 ? -29.863 -15.409 35.707 1.00 41.75 682 VAL A CA 1
ATOM 5353 C C . VAL A 1 682 ? -30.594 -14.671 36.818 1.00 41.75 682 VAL A C 1
ATOM 5355 O O . VAL A 1 682 ? -30.220 -13.555 37.182 1.00 41.75 682 VAL A O 1
ATOM 5358 N N . ALA A 1 683 ? -31.712 -15.239 37.269 1.00 34.19 683 ALA A N 1
ATOM 5359 C CA . ALA A 1 683 ? -32.341 -14.788 38.486 1.00 34.19 683 ALA A CA 1
ATOM 5360 C C . ALA A 1 683 ? -31.263 -14.964 39.549 1.00 34.19 683 ALA A C 1
ATOM 5362 O O . ALA A 1 683 ? -30.800 -16.081 39.776 1.00 34.19 683 ALA A O 1
ATOM 5363 N N . ALA A 1 684 ? -30.809 -13.855 40.126 1.00 33.28 684 ALA A N 1
ATOM 5364 C CA . ALA A 1 684 ? -30.097 -13.897 41.384 1.00 33.28 684 ALA A CA 1
ATOM 5365 C C . ALA A 1 684 ? -31.049 -14.579 42.375 1.00 33.28 684 ALA A C 1
ATOM 5367 O O . ALA A 1 684 ? -31.994 -13.967 42.872 1.00 33.28 684 ALA A O 1
ATOM 5368 N N . LEU A 1 685 ? -30.883 -15.892 42.527 1.00 31.47 685 LEU A N 1
ATOM 5369 C CA . LEU A 1 685 ? -31.458 -16.654 43.618 1.00 31.47 685 LEU A CA 1
ATOM 5370 C C . LEU A 1 685 ? -30.781 -16.155 44.898 1.00 31.47 685 LEU A C 1
ATOM 5372 O O . LEU A 1 685 ? -29.576 -15.908 44.900 1.00 31.47 685 LEU A O 1
ATOM 5376 N N . MET A 1 686 ? -31.638 -15.930 45.894 1.00 31.67 686 MET A N 1
ATOM 5377 C CA . MET A 1 686 ? -31.399 -15.326 47.208 1.00 31.67 686 MET A CA 1
ATOM 5378 C C . MET A 1 686 ? -30.123 -15.770 47.916 1.00 31.67 686 MET A C 1
ATOM 5380 O O . MET A 1 686 ? -29.793 -16.974 47.834 1.00 31.67 686 MET A O 1
#

InterPro domains:
  IPR002035 von Willebrand factor, type A [PF13519] (494-609)
  IPR002035 von Willebrand factor, type A [PS50234] (562-682)
  IPR036465 von Willebr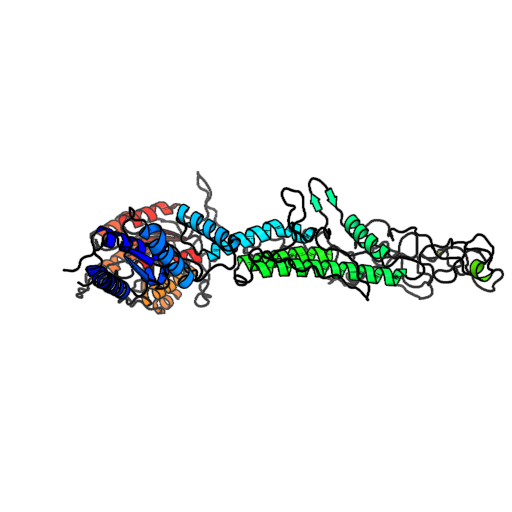and factor A-like domain superfamily [G3DSA:3.40.50.410] (493-676)
  IPR036465 von Willebrand factor A-like domain superfamily [SSF53300] (512-667)

pLDDT: mean 82.0, std 13.84, range [24.22, 97.06]

Radius of gyration: 40.96 Å; chains: 1; bounding box: 112×56×119 Å

Foldseek 3Di:
DDDDPPVVVVVQVVLQVCLQLADDDPLAQQAAAEAEAEDDDPVCFVVVQVVVVVVVVVVCVVDVSGSCCRRHVVHYYYDYAYHPPDPCNVVPVVVVVVVCRVVPGDNSAPDPQVVVVLVVLVVVCVVVSPSDHSVVVLVVVLLVQLVQQLVVLLFQVFGQADPVRDTHAQAQSRPRHGQDQDFDAFPNDTQPDGSHRQGLAFDDDPPDTRHNQNNLVVLLVSLCVRPPQADQCQVVSVVSSQVVLQRSLVSSLVSSLCSLCSNCVVPCVPPSSVVSNVVSCQSSVVSNLFSDACQFAAQQARHGASDTHLDPDGRDPVDPQAHQQFFPVCVVVVNDRQGAGFGTNFADGGHNVPDQQFQQAFFPCVVFFSHASGGARHGHPDDDGGGHRHPAGFGQDAAPDPVGRAFAPHGPVDDDPGRHGPGQFDSPFQPQPPGPHWACHRHNCQVVPVPRHRHNPHDDDRPDDPPDPPDDDDDDDPDDDQDWDDDPVDTDGFFDQQDLPAADPDPVLVVPSGNVSLVLVLLLLLLVLLVVFPDQDFDWDWDDAPAIDGLDARHTSDSCSSVSVSVDDDDHHAALVRSLVVVLVNLVVLVVPDDPDNDQAEAEAEDREDNPDDDQNLVSLLVSCVVHVRYAYEYEHAADYPCLVSNCVSRVSRVHYYYYHDHSVSSSVVSSVVSVVPRPPPPPDD